Protein AF-0000000085161692 (afdb_homodimer)

InterPro domains:
  IPR000415 Nitroreductase-like [G3DSA:3.40.109.10] (9-210)
  IPR000415 Nitroreductase-like [SSF55469] (11-209)
  IPR029479 Nitroreductase [PF00881] (16-191)

Sequence (424 aa):
MMQVDHKAHVILSAMERRYACKRFNPTQKIAAQDLDLILEAGRLAPSSFGLEHWHFFVSREQAMLNCFYEACFSQENIRTCAALITIAVRTAPAYHPESDFVRSRAERFPGGYPVFIEEYRSYWEFLTQSGAVEAWARSQGYIAAANMMTMAASLGIDSCAIEGYKEEAVLAILDLPRRDWRISLLLPLGYRDEPIREKIRMPKESIITGYQMMQVDHKAHVILSAMERRYACKRFNPTQKIAAQDLDLILEAGRLAPSSFGLEHWHFFVSREQAMLNCFYEACFSQENIRTCAALITIAVRTAPAYHPESDFVRSRAERFPGGYPVFIEEYRSYWEFLTQSGAVEAWARSQGYIAAANMMTMAASLGIDSCAIEGYKEEAVLAILDLPRRDWRISLLLPLGYRDEPIREKIRMPKESIITGYQ

Organism: Gracilinema caldarium (strain ATCC 51460 / DSM 7334 / H1) (NCBI:txid744872)

Nearest PDB structures (foldseek):
  3gag-assembly2_C  TM=8.523E-01  e=1.109E-13  Streptococcus mutans
  3gag-assembly2_D  TM=8.406E-01  e=1.758E-13  Streptococcus mutans
  3bem-assembly1_A  TM=8.159E-01  e=7.410E-14  Bacillus subtilis
  2b67-assembly2_C  TM=7.615E-01  e=3.314E-13  Streptococcus pneumoniae TIGR4
  4qly-assembly2_D  TM=7.934E-01  e=3.945E-12  Lactiplantibacillus plantarum

Radius of gyration: 20.31 Å; Cα contacts (8 Å, |Δi|>4): 802; chains: 2; bounding box: 54×56×52 Å

Solvent-accessible surface area (backbone atoms only — not comparable to full-atom values): 21999 Å² total; per-residue (Å²): 122,74,60,51,52,45,41,40,46,49,52,51,50,16,45,66,67,51,58,75,49,60,35,28,32,66,86,46,72,74,53,68,69,60,53,49,51,23,52,46,34,29,61,54,38,73,34,81,94,60,53,55,58,51,35,39,38,41,46,64,52,65,72,58,30,47,54,48,14,65,30,25,79,63,40,54,25,47,55,19,28,31,34,33,37,37,33,28,23,54,32,53,72,46,64,35,76,84,24,70,58,40,41,61,47,28,51,76,42,90,72,21,43,77,55,46,45,69,63,48,43,60,52,49,50,54,31,53,76,68,69,36,45,48,56,54,40,31,32,40,39,32,22,18,47,34,36,21,49,43,42,28,26,38,65,71,33,39,34,28,85,39,77,67,56,42,62,70,51,50,30,55,77,70,70,44,59,70,88,50,40,43,77,41,41,36,37,30,28,26,38,68,58,62,78,87,73,82,85,82,66,82,59,63,79,79,38,47,44,64,79,125,126,76,61,51,55,46,42,41,47,48,52,49,50,15,44,65,67,49,58,75,49,60,33,27,33,65,86,46,73,73,55,67,71,59,53,50,52,24,51,47,34,30,61,55,37,73,33,79,92,59,53,55,57,49,35,39,37,40,48,65,52,63,73,59,29,46,53,47,14,64,28,27,77,63,41,53,24,48,56,19,28,32,34,33,37,37,32,27,24,56,33,54,72,45,63,34,76,83,24,68,57,40,42,61,46,28,51,77,42,89,73,20,43,76,53,46,46,69,62,47,41,61,52,48,52,55,30,54,76,68,67,37,45,47,56,54,39,32,32,39,39,32,22,17,48,34,36,21,49,42,43,28,25,38,64,71,33,37,33,27,84,41,77,68,56,43,63,70,52,51,30,55,77,69,71,43,57,70,86,52,41,43,75,42,39,36,38,29,28,27,38,66,59,62,79,87,72,82,85,82,66,80,58,64,81,80,37,48,44,64,78,124

pLDDT: mean 96.48, std 7.8, range [32.0, 98.94]

Foldseek 3Di:
DVVVVVVVVLLVQLVQQADAFQAFALVDADDPVLVVQLQVLLVPFDADLQLSFWDKDKDQDLVLLVLQCVQQVNRNLSNRFRIKIWIKGWDLVCLALPHPSVQVRQQVDPVGSVVSSVPSNVVNVVCVVVVCRVVRSLVSSVRSLVSSSSSCSSVQKYKHKGPRGNFVSVCVSVVHDPNTMTTNTMMGIHHHPDDRDHDDDDDCVVPDPDPD/DVVVVVVVVLLVQLVQQADAFQAFALVFADDPVLVVQLQVLLVPFDADLQLSFWDKDKDQDLVLLVLQCVQQVNRNLSNRFRIKIWIKGWDLVCLALPHPSVQVRQQVDPVGSVVSSVPSNVVNVVCVVVVCRRVRSLVSSVRSQVSSSSSCSSVQKYKHKGPRGNFVSVCVSVVHDPNTMTTNTMMGIHHHPDDRDHDDDDDCVVPDPDPD

Structure (mmCIF, N/CA/C/O backbone):
data_AF-0000000085161692-model_v1
#
loop_
_entity.id
_entity.type
_entity.pdbx_description
1 polymer Nitroreductase
#
loop_
_atom_site.group_PDB
_atom_site.id
_atom_site.type_symbol
_atom_site.label_atom_id
_atom_site.label_alt_id
_atom_site.label_comp_id
_atom_site.label_asym_id
_atom_site.label_entity_id
_atom_site.label_seq_id
_atom_site.pdbx_PDB_ins_code
_atom_site.Cartn_x
_atom_site.Cartn_y
_atom_site.Cartn_z
_atom_site.occupancy
_atom_site.B_iso_or_equiv
_atom_site.auth_seq_id
_atom_site.auth_comp_id
_atom_site.auth_asym_id
_atom_site.auth_atom_id
_atom_site.pdbx_PDB_model_num
ATOM 1 N N . MET A 1 1 ? -0.304 -0.394 30.203 1 34.38 1 MET A N 1
ATOM 2 C CA . MET A 1 1 ? 0.987 0.191 29.859 1 34.38 1 MET A CA 1
ATOM 3 C C . MET A 1 1 ? 1.845 -0.805 29.094 1 34.38 1 MET A C 1
ATOM 5 O O . MET A 1 1 ? 2.574 -0.421 28.172 1 34.38 1 MET A O 1
ATOM 9 N N . MET A 1 2 ? 1.844 -2.119 29.531 1 43.06 2 MET A N 1
ATOM 10 C CA . MET A 1 2 ? 2.57 -3.32 29.125 1 43.06 2 MET A CA 1
ATOM 11 C C . MET A 1 2 ? 1.986 -3.902 27.844 1 43.06 2 MET A C 1
ATOM 13 O O . MET A 1 2 ? 2.654 -4.664 27.141 1 43.06 2 MET A O 1
ATOM 17 N N . GLN A 1 3 ? 0.601 -3.609 27.594 1 50.34 3 GLN A N 1
ATOM 18 C CA . GLN A 1 3 ? -0.218 -4.145 26.516 1 50.34 3 GLN A CA 1
ATOM 19 C C . GLN A 1 3 ? 0.047 -3.408 25.203 1 50.34 3 GLN A C 1
ATOM 21 O O . GLN A 1 3 ? 0.135 -4.031 24.141 1 50.34 3 GLN A O 1
ATOM 26 N N . VAL A 1 4 ? 0.136 -1.999 25.312 1 56.75 4 VAL A N 1
ATOM 27 C CA . VAL A 1 4 ? 0.385 -1.153 24.156 1 56.75 4 VAL A CA 1
ATOM 28 C C . VAL A 1 4 ? 1.771 -1.449 23.594 1 56.75 4 VAL A C 1
ATOM 30 O O . VAL A 1 4 ? 1.939 -1.57 22.375 1 56.75 4 VAL A O 1
ATOM 33 N N . ASP A 1 5 ? 2.5 -1.778 24.422 1 80.75 5 ASP A N 1
ATOM 34 C CA . ASP A 1 5 ? 3.869 -2.045 23.984 1 80.75 5 ASP A CA 1
ATOM 35 C C . ASP A 1 5 ? 3.98 -3.428 23.344 1 80.75 5 ASP A C 1
ATOM 37 O O . ASP A 1 5 ? 4.672 -3.598 22.344 1 80.75 5 ASP A O 1
ATOM 41 N N . HIS A 1 6 ? 2.977 -4.238 23.812 1 91.62 6 HIS A N 1
ATOM 42 C CA . HIS A 1 6 ? 3.072 -5.602 23.312 1 91.62 6 HIS A CA 1
ATOM 43 C C . HIS A 1 6 ? 2.516 -5.695 21.891 1 91.62 6 HIS A C 1
ATOM 45 O O . HIS A 1 6 ? 3.1 -6.363 21.031 1 91.62 6 HIS A O 1
ATOM 51 N N . LYS A 1 7 ? 1.397 -4.969 21.656 1 96.38 7 LYS A N 1
ATOM 52 C CA . LYS A 1 7 ? 0.792 -5 20.328 1 96.38 7 LYS A CA 1
ATOM 53 C C . LYS A 1 7 ? 1.739 -4.422 19.266 1 96.38 7 LYS A C 1
ATOM 55 O O . LYS A 1 7 ? 1.927 -5.012 18.203 1 96.38 7 LYS A O 1
ATOM 60 N N . ALA A 1 8 ? 2.355 -3.268 19.609 1 97.56 8 ALA A N 1
ATOM 61 C CA . ALA A 1 8 ? 3.312 -2.637 18.719 1 97.56 8 ALA A CA 1
ATOM 62 C C . ALA A 1 8 ? 4.492 -3.562 18.438 1 97.56 8 ALA A C 1
ATOM 64 O O . ALA A 1 8 ? 4.992 -3.615 17.312 1 97.56 8 ALA A O 1
ATOM 65 N N . HIS A 1 9 ? 4.863 -4.301 19.375 1 96.81 9 HIS A N 1
ATOM 66 C CA . HIS A 1 9 ? 5.98 -5.227 19.219 1 96.81 9 HIS A CA 1
ATOM 67 C C . HIS A 1 9 ? 5.625 -6.371 18.281 1 96.81 9 HIS A C 1
ATOM 69 O O . HIS A 1 9 ? 6.461 -6.812 17.484 1 96.81 9 HIS A O 1
ATOM 75 N N . VAL A 1 10 ? 4.422 -6.836 18.375 1 97.5 10 VAL A N 1
ATOM 76 C CA . VAL A 1 10 ? 3.959 -7.902 17.5 1 97.5 10 VAL A CA 1
ATOM 77 C C . VAL A 1 10 ? 3.982 -7.426 16.047 1 97.5 10 VAL A C 1
ATOM 79 O O . VAL A 1 10 ? 4.48 -8.133 15.172 1 97.5 10 VAL A O 1
ATOM 82 N N . ILE A 1 11 ? 3.514 -6.223 15.805 1 98.19 11 ILE A N 1
ATOM 83 C CA . ILE A 1 11 ? 3.467 -5.66 14.461 1 98.19 11 ILE A CA 1
ATOM 84 C C . ILE A 1 11 ? 4.887 -5.438 13.945 1 98.19 11 ILE A C 1
ATOM 86 O O . ILE A 1 11 ? 5.215 -5.832 12.82 1 98.19 11 ILE A O 1
ATOM 90 N N . LEU A 1 12 ? 5.668 -4.859 14.773 1 97.88 12 LEU A N 1
ATOM 91 C CA . LEU A 1 12 ? 7.051 -4.578 14.391 1 97.88 12 LEU A CA 1
ATOM 92 C C . LEU A 1 12 ? 7.797 -5.867 14.062 1 97.88 12 LEU A C 1
ATOM 94 O O . LEU A 1 12 ? 8.539 -5.926 13.078 1 97.88 12 LEU A O 1
ATOM 98 N N . SER A 1 13 ? 7.605 -6.898 14.852 1 97.62 13 SER A N 1
ATOM 99 C CA . SER A 1 13 ? 8.266 -8.18 14.633 1 97.62 13 SER A CA 1
ATOM 100 C C . SER A 1 13 ? 7.844 -8.797 13.305 1 97.62 13 SER A C 1
ATOM 102 O O . SER A 1 13 ? 8.672 -9.375 12.594 1 97.62 13 SER A O 1
ATOM 104 N N . ALA A 1 14 ? 6.566 -8.719 12.969 1 98.06 14 ALA A N 1
ATOM 105 C CA . ALA A 1 14 ? 6.078 -9.211 11.68 1 98.06 14 ALA A CA 1
ATOM 106 C C . ALA A 1 14 ? 6.746 -8.469 10.523 1 98.06 14 ALA A C 1
ATOM 108 O O . ALA A 1 14 ? 7.18 -9.094 9.547 1 98.06 14 ALA A O 1
ATOM 109 N N . MET A 1 15 ? 6.871 -7.137 10.656 1 98.25 15 MET A N 1
ATOM 110 C CA . MET A 1 15 ? 7.445 -6.324 9.594 1 98.25 15 MET A CA 1
ATOM 111 C C . MET A 1 15 ? 8.945 -6.555 9.484 1 98.25 15 MET A C 1
ATOM 113 O O . MET A 1 15 ? 9.508 -6.52 8.383 1 98.25 15 MET A O 1
ATOM 117 N N . GLU A 1 16 ? 9.602 -6.859 10.57 1 97.56 16 GLU A N 1
ATOM 118 C CA . GLU A 1 16 ? 11.023 -7.168 10.578 1 97.56 16 GLU A CA 1
ATOM 119 C C . GLU A 1 16 ? 11.297 -8.523 9.938 1 97.56 16 GLU A C 1
ATOM 121 O O . GLU A 1 16 ? 12.297 -8.695 9.234 1 97.56 16 GLU A O 1
ATOM 126 N N . ARG A 1 17 ? 10.398 -9.414 10.148 1 95.38 17 ARG A N 1
ATOM 127 C CA . ARG A 1 17 ? 10.57 -10.773 9.641 1 95.38 17 ARG A CA 1
ATOM 128 C C . ARG A 1 17 ? 10.297 -10.828 8.141 1 95.38 17 ARG A C 1
ATOM 130 O O . ARG A 1 17 ? 10.922 -11.617 7.422 1 95.38 17 ARG A O 1
ATOM 137 N N . ARG A 1 18 ? 9.383 -10.047 7.68 1 97.56 18 ARG A N 1
ATOM 138 C CA . ARG A 1 18 ? 8.914 -10.094 6.297 1 97.56 18 ARG A CA 1
ATOM 139 C C . ARG A 1 18 ? 10.039 -9.758 5.324 1 97.56 18 ARG A C 1
ATOM 141 O O . ARG A 1 18 ? 10.766 -8.781 5.52 1 97.56 18 ARG A O 1
ATOM 148 N N . TYR A 1 19 ? 10.266 -10.508 4.328 1 97.31 19 TYR A N 1
ATOM 149 C CA . TYR A 1 19 ? 11.125 -10.242 3.186 1 97.31 19 TYR A CA 1
ATOM 150 C C . TYR A 1 19 ? 10.516 -10.781 1.899 1 97.31 19 TYR A C 1
ATOM 152 O O . TYR A 1 19 ? 9.508 -11.492 1.938 1 97.31 19 TYR A O 1
ATOM 160 N N . ALA A 1 20 ? 11.07 -10.445 0.747 1 97.81 20 ALA A N 1
ATOM 161 C CA . ALA A 1 20 ? 10.578 -10.938 -0.534 1 97.81 20 ALA A CA 1
ATOM 162 C C . ALA A 1 20 ? 11.141 -12.32 -0.843 1 97.81 20 ALA A C 1
ATOM 164 O O . ALA A 1 20 ? 12.25 -12.445 -1.36 1 97.81 20 ALA A O 1
ATOM 165 N N . CYS A 1 21 ? 10.32 -13.305 -0.522 1 98.31 21 CYS A N 1
ATOM 166 C CA . CYS A 1 21 ? 10.75 -14.688 -0.697 1 98.31 21 CYS A CA 1
ATOM 167 C C . CYS A 1 21 ? 10.852 -15.039 -2.174 1 98.31 21 CYS A C 1
ATOM 169 O O . CYS A 1 21 ? 9.914 -14.812 -2.939 1 98.31 21 CYS A O 1
ATOM 171 N N . LYS A 1 22 ? 11.953 -15.68 -2.561 1 97.62 22 LYS A N 1
ATOM 172 C CA . LYS A 1 22 ? 12.188 -15.953 -3.977 1 97.62 22 LYS A CA 1
ATOM 173 C C . LYS A 1 22 ? 11.93 -17.422 -4.312 1 97.62 22 LYS A C 1
ATOM 175 O O . LYS A 1 22 ? 11.797 -17.781 -5.484 1 97.62 22 LYS A O 1
ATOM 180 N N . ARG A 1 23 ? 11.898 -18.219 -3.307 1 98.38 23 ARG A N 1
ATOM 181 C CA . ARG A 1 23 ? 11.633 -19.641 -3.494 1 98.38 23 ARG A CA 1
ATOM 182 C C . ARG A 1 23 ? 10.922 -20.234 -2.283 1 98.38 23 ARG A C 1
ATOM 184 O O . ARG A 1 23 ? 11.391 -20.109 -1.151 1 98.38 23 ARG A O 1
ATOM 191 N N . PHE A 1 24 ? 9.82 -20.875 -2.555 1 98.75 24 PHE A N 1
ATOM 192 C CA . PHE A 1 24 ? 9.031 -21.516 -1.507 1 98.75 24 PHE A CA 1
ATOM 193 C C . PHE A 1 24 ? 9.234 -23.031 -1.528 1 98.75 24 PHE A C 1
ATOM 195 O O . PHE A 1 24 ? 9.773 -23.578 -2.496 1 98.75 24 PHE A O 1
ATOM 202 N N . ASN A 1 25 ? 8.938 -23.672 -0.419 1 98.25 25 ASN A N 1
ATOM 203 C CA . ASN A 1 25 ? 8.844 -25.125 -0.354 1 98.25 25 ASN A CA 1
ATOM 204 C C . ASN A 1 25 ? 7.523 -25.625 -0.927 1 98.25 25 ASN A C 1
ATOM 206 O O . ASN A 1 25 ? 6.477 -25.5 -0.29 1 98.25 25 ASN A O 1
ATOM 210 N N . PRO A 1 26 ? 7.574 -26.203 -2.092 1 96 26 PRO A N 1
ATOM 211 C CA . PRO A 1 26 ? 6.328 -26.547 -2.779 1 96 26 PRO A CA 1
ATOM 212 C C . PRO A 1 26 ? 5.539 -27.641 -2.053 1 96 26 PRO A C 1
ATOM 214 O O . PRO A 1 26 ? 4.371 -27.875 -2.373 1 96 26 PRO A O 1
ATOM 217 N N . THR A 1 27 ? 6.059 -28.328 -1.044 1 96.81 27 THR A N 1
ATOM 218 C CA . THR A 1 27 ? 5.387 -29.422 -0.356 1 96.81 27 THR A CA 1
ATOM 219 C C . THR A 1 27 ? 4.617 -28.922 0.857 1 96.81 27 THR A C 1
ATOM 221 O O . THR A 1 27 ? 3.785 -29.625 1.419 1 96.81 27 THR A O 1
ATOM 224 N N . GLN A 1 28 ? 4.934 -27.734 1.245 1 97.88 28 GLN A N 1
ATOM 225 C CA . GLN A 1 28 ? 4.238 -27.172 2.396 1 97.88 28 GLN A CA 1
ATOM 226 C C . GLN A 1 28 ? 3.039 -26.344 1.961 1 97.88 28 GLN A C 1
ATOM 228 O O . GLN A 1 28 ? 3.191 -25.375 1.206 1 97.88 28 GLN A O 1
ATOM 233 N N . LYS A 1 29 ? 1.899 -26.719 2.484 1 97.62 29 LYS A N 1
ATOM 234 C CA . LYS A 1 29 ? 0.663 -26.016 2.15 1 97.62 29 LYS A CA 1
ATOM 235 C C . LYS A 1 29 ? 0.25 -25.062 3.271 1 97.62 29 LYS A C 1
ATOM 237 O O . LYS A 1 29 ? 0.67 -25.234 4.418 1 97.62 29 LYS A O 1
ATOM 242 N N . ILE A 1 30 ? -0.503 -24.078 2.895 1 97.88 30 ILE A N 1
ATOM 243 C CA . ILE A 1 30 ? -1.046 -23.141 3.873 1 97.88 30 ILE A CA 1
ATOM 244 C C . ILE A 1 30 ? -2.396 -23.641 4.375 1 97.88 30 ILE A C 1
ATOM 246 O O . ILE A 1 30 ? -3.262 -24.016 3.58 1 97.88 30 ILE A O 1
ATOM 250 N N . ALA A 1 31 ? -2.578 -23.656 5.676 1 96.81 31 ALA A N 1
ATOM 251 C CA . ALA A 1 31 ? -3.863 -24.047 6.262 1 96.81 31 ALA A CA 1
ATOM 252 C C . ALA A 1 31 ? -4.965 -23.078 5.824 1 96.81 31 ALA A C 1
ATOM 254 O O . ALA A 1 31 ? -4.73 -21.875 5.68 1 96.81 31 ALA A O 1
ATOM 255 N N . ALA A 1 32 ? -6.164 -23.625 5.668 1 96.75 32 ALA A N 1
ATOM 256 C CA . ALA A 1 32 ? -7.301 -22.828 5.219 1 96.75 32 ALA A CA 1
ATOM 257 C C . ALA A 1 32 ? -7.547 -21.656 6.16 1 96.75 32 ALA A C 1
ATOM 259 O O . ALA A 1 32 ? -7.824 -20.531 5.707 1 96.75 32 ALA A O 1
ATOM 260 N N . GLN A 1 33 ? -7.477 -21.906 7.398 1 96.62 33 GLN A N 1
ATOM 261 C CA . GLN A 1 33 ? -7.715 -20.859 8.383 1 96.62 33 GLN A CA 1
ATOM 262 C C . GLN A 1 33 ? -6.703 -19.734 8.234 1 96.62 33 GLN A C 1
ATOM 264 O O . GLN A 1 33 ? -7.059 -18.547 8.352 1 96.62 33 GLN A O 1
ATOM 269 N N . ASP A 1 34 ? -5.438 -20.062 8.023 1 97.88 34 ASP A N 1
ATOM 270 C CA . ASP A 1 34 ? -4.395 -19.062 7.852 1 97.88 34 ASP A CA 1
ATOM 271 C C . ASP A 1 34 ? -4.617 -18.25 6.574 1 97.88 34 ASP A C 1
ATOM 273 O O . ASP A 1 34 ? -4.488 -17.031 6.578 1 97.88 34 ASP A O 1
ATOM 277 N N . LEU A 1 35 ? -4.965 -18.938 5.516 1 98.25 35 LEU A N 1
ATOM 278 C CA . LEU A 1 35 ? -5.258 -18.25 4.262 1 98.25 35 LEU A CA 1
ATOM 279 C C . LEU A 1 35 ? -6.445 -17.312 4.426 1 98.25 35 LEU A C 1
ATOM 281 O O . LEU A 1 35 ? -6.434 -16.188 3.9 1 98.25 35 LEU A O 1
ATOM 285 N N . ASP A 1 36 ? -7.418 -17.75 5.184 1 97.75 36 ASP A N 1
ATOM 286 C CA . ASP A 1 36 ? -8.586 -16.922 5.449 1 97.75 36 ASP A CA 1
ATOM 287 C C . ASP A 1 36 ? -8.203 -15.641 6.18 1 97.75 36 ASP A C 1
ATOM 289 O O . ASP A 1 36 ? -8.703 -14.562 5.852 1 97.75 36 ASP A O 1
ATOM 293 N N . LEU A 1 37 ? -7.328 -15.719 7.156 1 98.19 37 LEU A N 1
ATOM 294 C CA . LEU A 1 37 ? -6.867 -14.555 7.902 1 98.19 37 LEU A CA 1
ATOM 295 C C . LEU A 1 37 ? -6.113 -13.586 6.996 1 98.19 37 LEU A C 1
ATOM 297 O O . LEU A 1 37 ? -6.277 -12.367 7.102 1 98.19 37 LEU A O 1
ATOM 301 N N . ILE A 1 38 ? -5.32 -14.125 6.086 1 98.75 38 ILE A N 1
ATOM 302 C CA . ILE A 1 38 ? -4.559 -13.297 5.16 1 98.75 38 ILE A CA 1
ATOM 303 C C . ILE A 1 38 ? -5.512 -12.555 4.223 1 98.75 38 ILE A C 1
ATOM 305 O O . ILE A 1 38 ? -5.375 -11.352 4.008 1 98.75 38 ILE A O 1
ATOM 309 N N . LEU A 1 39 ? -6.484 -13.234 3.715 1 98.81 39 LEU A N 1
ATOM 310 C CA . LEU A 1 39 ? -7.469 -12.625 2.826 1 98.81 39 LEU A CA 1
ATOM 311 C C . LEU A 1 39 ? -8.312 -11.602 3.572 1 98.81 39 LEU A C 1
ATOM 313 O O . LEU A 1 39 ? -8.648 -10.547 3.021 1 98.81 39 LEU A O 1
ATOM 317 N N . GLU A 1 40 ? -8.641 -11.883 4.816 1 98.56 40 GLU A N 1
ATOM 318 C CA . GLU A 1 40 ? -9.383 -10.93 5.637 1 98.56 40 GLU A CA 1
ATOM 319 C C . GLU A 1 40 ? -8.594 -9.641 5.84 1 98.56 40 GLU A C 1
ATOM 321 O O . GLU A 1 40 ? -9.164 -8.547 5.812 1 98.56 40 GLU A O 1
ATOM 326 N N . ALA A 1 41 ? -7.297 -9.773 6.035 1 98.81 41 ALA A N 1
ATOM 327 C CA . ALA A 1 41 ? -6.445 -8.594 6.16 1 98.81 41 ALA A CA 1
ATOM 328 C C . ALA A 1 41 ? -6.539 -7.719 4.918 1 98.81 41 ALA A C 1
ATOM 330 O O . ALA A 1 41 ? -6.559 -6.488 5.016 1 98.81 41 ALA A O 1
ATOM 331 N N . GLY A 1 42 ? -6.594 -8.336 3.738 1 98.88 42 GLY A N 1
ATOM 332 C CA . GLY A 1 42 ? -6.809 -7.594 2.504 1 98.88 42 GLY A CA 1
ATOM 333 C C . GLY A 1 42 ? -8.172 -6.93 2.432 1 98.88 42 GLY A C 1
ATOM 334 O O . GLY A 1 42 ? -8.281 -5.766 2.049 1 98.88 42 GLY A O 1
ATOM 335 N N . ARG A 1 43 ? -9.172 -7.664 2.859 1 98.62 43 ARG A N 1
ATOM 336 C CA . ARG A 1 43 ? -10.539 -7.176 2.812 1 98.62 43 ARG A CA 1
ATOM 337 C C . ARG A 1 43 ? -10.719 -5.969 3.727 1 98.62 43 ARG A C 1
ATOM 339 O O . ARG A 1 43 ? -11.484 -5.055 3.412 1 98.62 43 ARG A O 1
ATOM 346 N N . LEU A 1 44 ? -10 -5.922 4.77 1 98.62 44 LEU A N 1
ATOM 347 C CA . LEU A 1 44 ? -10.164 -4.879 5.777 1 98.62 44 LEU A CA 1
ATOM 348 C C . LEU A 1 44 ? -9.359 -3.633 5.406 1 98.62 44 LEU A C 1
ATOM 350 O O . LEU A 1 44 ? -9.477 -2.598 6.062 1 98.62 44 LEU A O 1
ATOM 354 N N . ALA A 1 45 ? -8.57 -3.678 4.336 1 98.75 45 ALA A N 1
ATOM 355 C CA . ALA A 1 45 ? -7.715 -2.559 3.943 1 98.75 45 ALA A CA 1
ATOM 356 C C . ALA A 1 45 ? -8.547 -1.333 3.584 1 98.75 45 ALA A C 1
ATOM 358 O O . ALA A 1 45 ? -9.648 -1.462 3.043 1 98.75 45 ALA A O 1
ATOM 359 N N . PRO A 1 46 ? -8.062 -0.134 3.916 1 98.5 46 PRO A N 1
ATOM 360 C CA . PRO A 1 46 ? -8.719 1.062 3.379 1 98.5 46 PRO A CA 1
ATOM 361 C C . PRO A 1 46 ? -8.539 1.209 1.871 1 98.5 46 PRO A C 1
ATOM 363 O O . PRO A 1 46 ? -7.605 0.633 1.3 1 98.5 46 PRO A O 1
ATOM 366 N N . SER A 1 47 ? -9.438 1.888 1.26 1 98.62 47 SER A N 1
ATOM 367 C CA . SER A 1 47 ? -9.344 2.305 -0.136 1 98.62 47 SER A CA 1
ATOM 368 C C . SER A 1 47 ? -10.008 3.662 -0.35 1 98.62 47 SER A C 1
ATOM 370 O O . SER A 1 47 ? -10.836 4.09 0.454 1 98.62 47 SER A O 1
ATOM 372 N N . SER A 1 48 ? -9.523 4.355 -1.335 1 98.56 48 SER A N 1
ATOM 373 C CA . SER A 1 48 ? -10.102 5.652 -1.652 1 98.56 48 SER A CA 1
ATOM 374 C C . SER A 1 48 ? -11.625 5.562 -1.772 1 98.56 48 SER A C 1
ATOM 376 O O . SER A 1 48 ? -12.141 4.688 -2.469 1 98.56 48 SER A O 1
ATOM 378 N N . PHE A 1 49 ? -12.352 6.344 -0.935 1 98.06 49 PHE A N 1
ATOM 379 C CA . PHE A 1 49 ? -13.805 6.457 -0.902 1 98.06 49 PHE A CA 1
ATOM 380 C C . PHE A 1 49 ? -14.445 5.141 -0.466 1 98.06 49 PHE A C 1
ATOM 382 O O . PHE A 1 49 ? -15.648 4.949 -0.626 1 98.06 49 PHE A O 1
ATOM 389 N N . GLY A 1 50 ? -13.633 4.211 0.021 1 97.88 50 GLY A N 1
ATOM 390 C CA . GLY A 1 50 ? -14.172 2.922 0.419 1 97.88 50 GLY A CA 1
ATOM 391 C C . GLY A 1 50 ? -14.656 2.09 -0.754 1 97.88 50 GLY A C 1
ATOM 392 O O . GLY A 1 50 ? -15.477 1.187 -0.585 1 97.88 50 GLY A O 1
ATOM 393 N N . LEU A 1 51 ? -14.125 2.311 -1.883 1 98.62 51 LEU A N 1
ATOM 394 C CA . LEU A 1 51 ? -14.625 1.661 -3.09 1 98.62 51 LEU A CA 1
ATOM 395 C C . LEU A 1 51 ? -14.18 0.203 -3.145 1 98.62 51 LEU A C 1
ATOM 397 O O . LEU A 1 51 ? -14.742 -0.595 -3.896 1 98.62 51 LEU A O 1
ATOM 401 N N . GLU A 1 52 ? -13.102 -0.107 -2.393 1 98.62 52 GLU A N 1
ATOM 402 C CA . GLU A 1 52 ? -12.594 -1.472 -2.443 1 98.62 52 GLU A CA 1
ATOM 403 C C . GLU A 1 52 ? -12.375 -1.928 -3.885 1 98.62 52 GLU A C 1
ATOM 405 O O . GLU A 1 52 ? -12.992 -2.895 -4.336 1 98.62 52 GLU A O 1
ATOM 410 N N . HIS A 1 53 ? -11.359 -1.361 -4.484 1 98.75 53 HIS A N 1
ATOM 411 C CA . HIS A 1 53 ? -11.102 -1.475 -5.914 1 98.75 53 HIS A CA 1
ATOM 412 C C . HIS A 1 53 ? -10.789 -2.914 -6.305 1 98.75 53 HIS A C 1
ATOM 414 O O . HIS A 1 53 ? -10.898 -3.283 -7.477 1 98.75 53 HIS A O 1
ATOM 420 N N . TRP A 1 54 ? -10.562 -3.746 -5.414 1 98.75 54 TRP A N 1
ATOM 421 C CA . TRP A 1 54 ? -9.875 -5.008 -5.68 1 98.75 54 TRP A CA 1
ATOM 422 C C . TRP A 1 54 ? -10.875 -6.156 -5.789 1 98.75 54 TRP A C 1
ATOM 424 O O . TRP A 1 54 ? -11.961 -6.098 -5.211 1 98.75 54 TRP A O 1
ATOM 434 N N . HIS A 1 55 ? -10.547 -7.098 -6.535 1 98.88 55 HIS A N 1
ATOM 435 C CA . HIS A 1 55 ? -10.984 -8.484 -6.438 1 98.88 55 HIS A CA 1
ATOM 436 C C . HIS A 1 55 ? -9.789 -9.43 -6.258 1 98.88 55 HIS A C 1
ATOM 438 O O . HIS A 1 55 ? -8.781 -9.297 -6.953 1 98.88 55 HIS A O 1
ATOM 444 N N . PHE A 1 56 ? -9.852 -10.312 -5.27 1 98.94 56 PHE A N 1
ATOM 445 C CA . PHE A 1 56 ? -8.773 -11.25 -4.992 1 98.94 56 PHE A CA 1
ATOM 446 C C . PHE A 1 56 ? -9.055 -12.602 -5.637 1 98.94 56 PHE A C 1
ATOM 448 O O . PHE A 1 56 ? -10.086 -13.227 -5.363 1 98.94 56 PHE A O 1
ATOM 455 N N . PHE A 1 57 ? -8.164 -13.047 -6.484 1 98.94 57 PHE A N 1
ATOM 456 C CA . PHE A 1 57 ? -8.234 -14.383 -7.059 1 98.94 57 PHE A CA 1
ATOM 457 C C . PHE A 1 57 ? -7.172 -15.289 -6.453 1 98.94 57 PHE A C 1
ATOM 459 O O . PHE A 1 57 ? -5.98 -14.977 -6.492 1 98.94 57 PHE A O 1
ATOM 466 N N . VAL A 1 58 ? -7.578 -16.391 -5.914 1 98.88 58 VAL A N 1
ATOM 467 C CA . VAL A 1 58 ? -6.672 -17.328 -5.258 1 98.88 58 VAL A CA 1
ATOM 468 C C . VAL A 1 58 ? -6.418 -18.531 -6.168 1 98.88 58 VAL A C 1
ATOM 470 O O . VAL A 1 58 ? -7.359 -19.188 -6.613 1 98.88 58 VAL A O 1
ATOM 473 N N . SER A 1 59 ? -5.172 -18.797 -6.465 1 98.62 59 SER A N 1
ATOM 474 C CA . SER A 1 59 ? -4.754 -19.938 -7.266 1 98.62 59 SER A CA 1
ATOM 475 C C . SER A 1 59 ? -3.836 -20.859 -6.473 1 98.62 59 SER A C 1
ATOM 477 O O . SER A 1 59 ? -2.824 -20.422 -5.93 1 98.62 59 SER A O 1
ATOM 479 N N . ARG A 1 60 ? -4.125 -22.188 -6.477 1 97 60 ARG A N 1
ATOM 480 C CA . ARG A 1 60 ? -3.336 -23.125 -5.688 1 97 60 ARG A CA 1
ATOM 481 C C . ARG A 1 60 ? -2.947 -24.344 -6.52 1 97 60 ARG A C 1
ATOM 483 O O . ARG A 1 60 ? -2.064 -25.109 -6.129 1 97 60 ARG A O 1
ATOM 490 N N . GLU A 1 61 ? -3.607 -24.516 -7.652 1 96.62 61 GLU A N 1
ATOM 491 C CA . GLU A 1 61 ? -3.322 -25.672 -8.492 1 96.62 61 GLU A CA 1
ATOM 492 C C . GLU A 1 61 ? -1.989 -25.516 -9.219 1 96.62 61 GLU A C 1
ATOM 494 O O . GLU A 1 61 ? -1.755 -24.5 -9.883 1 96.62 61 GLU A O 1
ATOM 499 N N . GLN A 1 62 ? -1.213 -26.578 -9.148 1 97.69 62 GLN A N 1
ATOM 500 C CA . GLN A 1 62 ? 0.139 -26.5 -9.695 1 97.69 62 GLN A CA 1
ATOM 501 C C . GLN A 1 62 ? 0.114 -26.203 -11.188 1 97.69 62 GLN A C 1
ATOM 503 O O . GLN A 1 62 ? 0.961 -25.453 -11.688 1 97.69 62 GLN A O 1
ATOM 508 N N . ALA A 1 63 ? -0.784 -26.781 -11.883 1 98 63 ALA A N 1
ATOM 509 C CA . ALA A 1 63 ? -0.875 -26.531 -13.32 1 98 63 ALA A CA 1
ATOM 510 C C . ALA A 1 63 ? -1.09 -25.047 -13.609 1 98 63 ALA A C 1
ATOM 512 O O . ALA A 1 63 ? -0.474 -24.5 -14.516 1 98 63 ALA A O 1
ATOM 513 N N . MET A 1 64 ? -1.986 -24.422 -12.875 1 98 64 MET A N 1
ATOM 514 C CA . MET A 1 64 ? -2.25 -23 -13.031 1 98 64 MET A CA 1
ATOM 515 C C . MET A 1 64 ? -1.031 -22.172 -12.625 1 98 64 MET A C 1
ATOM 517 O O . MET A 1 64 ? -0.677 -21.203 -13.312 1 98 64 MET A O 1
ATOM 521 N N . LEU A 1 65 ? -0.383 -22.547 -11.523 1 98.56 65 LEU A N 1
ATOM 522 C CA . LEU A 1 65 ? 0.807 -21.828 -11.062 1 98.56 65 LEU A CA 1
ATOM 523 C C . LEU A 1 65 ? 1.913 -21.891 -12.109 1 98.56 65 LEU A C 1
ATOM 525 O O . LEU A 1 65 ? 2.658 -20.922 -12.289 1 98.56 65 LEU A O 1
ATOM 529 N N . ASN A 1 66 ? 2.031 -22.984 -12.828 1 98.69 66 ASN A N 1
ATOM 530 C CA . ASN A 1 66 ? 3.002 -23.109 -13.914 1 98.69 66 ASN A CA 1
ATOM 531 C C . ASN A 1 66 ? 2.695 -22.125 -15.047 1 98.69 66 ASN A C 1
ATOM 533 O O . ASN A 1 66 ? 3.609 -21.578 -15.656 1 98.69 66 ASN A O 1
ATOM 537 N N . CYS A 1 67 ? 1.422 -22 -15.367 1 98.75 67 CYS A N 1
ATOM 538 C CA . CYS A 1 67 ? 1.04 -21 -16.359 1 98.75 67 CYS A CA 1
ATOM 539 C C . CYS A 1 67 ? 1.423 -19.594 -15.914 1 98.75 67 CYS A C 1
ATOM 541 O O . CYS A 1 67 ? 1.961 -18.812 -16.688 1 98.75 67 CYS A O 1
ATOM 543 N N . PHE A 1 68 ? 1.154 -19.281 -14.633 1 98.88 68 PHE A N 1
ATOM 544 C CA . PHE A 1 68 ? 1.538 -17.984 -14.086 1 98.88 68 PHE A CA 1
ATOM 545 C C . PHE A 1 68 ? 3.049 -17.797 -14.148 1 98.88 68 PHE A C 1
ATOM 547 O O . PHE A 1 68 ? 3.531 -16.703 -14.422 1 98.88 68 PHE A O 1
ATOM 554 N N . TYR A 1 69 ? 3.758 -18.891 -13.844 1 98.75 69 TYR A N 1
ATOM 555 C CA . TYR A 1 69 ? 5.215 -18.859 -13.906 1 98.75 69 TYR A CA 1
ATOM 556 C C . TYR A 1 69 ? 5.688 -18.344 -15.258 1 98.75 69 TYR A C 1
ATOM 558 O O . TYR A 1 69 ? 6.559 -17.469 -15.32 1 98.75 69 TYR A O 1
ATOM 566 N N . GLU A 1 70 ? 5.121 -18.781 -16.297 1 98.44 70 GLU A N 1
ATOM 567 C CA . GLU A 1 70 ? 5.473 -18.359 -17.641 1 98.44 70 GLU A CA 1
ATOM 568 C C . GLU A 1 70 ? 5.062 -16.906 -17.891 1 98.44 70 GLU A C 1
ATOM 570 O O . GLU A 1 70 ? 5.773 -16.156 -18.562 1 98.44 70 GLU A O 1
ATOM 575 N N . ALA A 1 71 ? 3.947 -16.5 -17.312 1 98.62 71 ALA A N 1
ATOM 576 C CA . ALA A 1 71 ? 3.416 -15.148 -17.5 1 98.62 71 ALA A CA 1
ATOM 577 C C . ALA A 1 71 ? 4.207 -14.133 -16.688 1 98.62 71 ALA A C 1
ATOM 579 O O . ALA A 1 71 ? 4.09 -12.922 -16.906 1 98.62 71 ALA A O 1
ATOM 580 N N . CYS A 1 72 ? 4.988 -14.609 -15.703 1 98.06 72 CYS A N 1
ATOM 581 C CA . CYS A 1 72 ? 5.684 -13.734 -14.758 1 98.06 72 CYS A CA 1
ATOM 582 C C . CYS A 1 72 ? 7.191 -13.82 -14.953 1 98.06 72 CYS A C 1
ATOM 584 O O . CYS A 1 72 ? 7.949 -13.828 -13.977 1 98.06 72 CYS A O 1
ATOM 586 N N . PHE A 1 73 ? 7.602 -14.016 -16.125 1 95.94 73 PHE A N 1
ATOM 587 C CA . PHE A 1 73 ? 9.008 -13.977 -16.516 1 95.94 73 PHE A CA 1
ATOM 588 C C . PHE A 1 73 ? 9.797 -15.055 -15.766 1 95.94 73 PHE A C 1
ATOM 590 O O . PHE A 1 73 ? 10.922 -14.812 -15.336 1 95.94 73 PHE A O 1
ATOM 597 N N . SER A 1 74 ? 9.211 -16.188 -15.461 1 97.06 74 SER A N 1
ATOM 598 C CA . SER A 1 74 ? 9.82 -17.391 -14.914 1 97.06 74 SER A CA 1
ATOM 599 C C . SER A 1 74 ? 10.375 -17.141 -13.516 1 97.06 74 SER A C 1
ATOM 601 O O . SER A 1 74 ? 11.469 -17.609 -13.188 1 97.06 74 SER A O 1
ATOM 603 N N . GLN A 1 75 ? 9.672 -16.359 -12.758 1 96.88 75 GLN A N 1
ATOM 604 C CA . GLN A 1 75 ? 10.039 -16.156 -11.359 1 96.88 75 GLN A CA 1
ATOM 605 C C . GLN A 1 75 ? 9.688 -17.391 -10.516 1 96.88 75 GLN A C 1
ATOM 607 O O . GLN A 1 75 ? 8.516 -17.75 -10.398 1 96.88 75 GLN A O 1
ATOM 612 N N . GLU A 1 76 ? 10.648 -17.984 -9.82 1 97.75 76 GLU A N 1
ATOM 613 C CA . GLU A 1 76 ? 10.5 -19.25 -9.109 1 97.75 76 GLU A CA 1
ATOM 614 C C . GLU A 1 76 ? 9.484 -19.141 -7.98 1 97.75 76 GLU A C 1
ATOM 616 O O . GLU A 1 76 ? 8.812 -20.109 -7.641 1 97.75 76 GLU A O 1
ATOM 621 N N . ASN A 1 77 ? 9.344 -17.969 -7.414 1 97.88 77 ASN A N 1
ATOM 622 C CA . ASN A 1 77 ? 8.406 -17.828 -6.301 1 97.88 77 ASN A CA 1
ATOM 623 C C . ASN A 1 77 ? 6.973 -18.109 -6.738 1 97.88 77 ASN A C 1
ATOM 625 O O . ASN A 1 77 ? 6.152 -18.562 -5.938 1 97.88 77 ASN A O 1
ATOM 629 N N . ILE A 1 78 ? 6.699 -17.953 -8.023 1 98.5 78 ILE A N 1
ATOM 630 C CA . ILE A 1 78 ? 5.344 -18.156 -8.531 1 98.5 78 ILE A CA 1
ATOM 631 C C . ILE A 1 78 ? 5.035 -19.656 -8.586 1 98.5 78 ILE A C 1
ATOM 633 O O . ILE A 1 78 ? 4.047 -20.109 -8.008 1 98.5 78 ILE A O 1
ATOM 637 N N . ARG A 1 79 ? 5.883 -20.484 -9.133 1 98.12 79 ARG A N 1
ATOM 638 C CA . ARG A 1 79 ? 5.527 -21.891 -9.352 1 98.12 79 ARG A CA 1
ATOM 639 C C . ARG A 1 79 ? 5.75 -22.703 -8.078 1 98.12 79 ARG A C 1
ATOM 641 O O . ARG A 1 79 ? 5.305 -23.859 -7.988 1 98.12 79 ARG A O 1
ATOM 648 N N . THR A 1 80 ? 6.488 -22.172 -7.059 1 98.69 80 THR A N 1
ATOM 649 C CA . THR A 1 80 ? 6.801 -22.938 -5.859 1 98.69 80 THR A CA 1
ATOM 650 C C . THR A 1 80 ? 5.918 -22.5 -4.691 1 98.69 80 THR A C 1
ATOM 652 O O . THR A 1 80 ? 5.957 -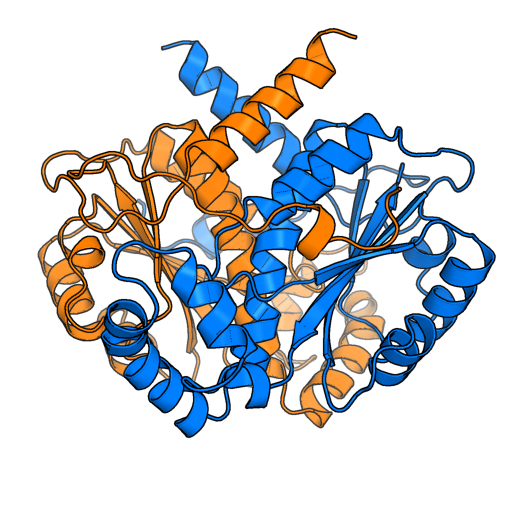23.109 -3.617 1 98.69 80 THR A O 1
ATOM 655 N N . CYS A 1 81 ? 5.094 -21.469 -4.867 1 98.81 81 CYS A N 1
ATOM 656 C CA . CYS A 1 81 ? 4.285 -20.969 -3.758 1 98.81 81 CYS A CA 1
ATOM 657 C C . CYS A 1 81 ? 3.152 -21.938 -3.432 1 98.81 81 CYS A C 1
ATOM 659 O O . CYS A 1 81 ? 2.828 -22.812 -4.234 1 98.81 81 CYS A O 1
ATOM 661 N N . ALA A 1 82 ? 2.656 -21.828 -2.223 1 98.69 82 ALA A N 1
ATOM 662 C CA . ALA A 1 82 ? 1.534 -22.656 -1.771 1 98.69 82 ALA A CA 1
ATOM 663 C C . ALA A 1 82 ? 0.207 -22.078 -2.262 1 98.69 82 ALA A C 1
ATOM 665 O O . ALA A 1 82 ? -0.762 -22.812 -2.449 1 98.69 82 ALA A O 1
ATOM 666 N N . ALA A 1 83 ? 0.092 -20.766 -2.42 1 98.69 83 ALA A N 1
ATOM 667 C CA . ALA A 1 83 ? -1.052 -20.031 -2.957 1 98.69 83 ALA A CA 1
ATOM 668 C C . ALA A 1 83 ? -0.607 -18.734 -3.625 1 98.69 83 ALA A C 1
ATOM 670 O O . ALA A 1 83 ? 0.328 -18.078 -3.16 1 98.69 83 ALA A O 1
ATOM 671 N N . LEU A 1 84 ? -1.264 -18.406 -4.73 1 98.88 84 LEU A N 1
ATOM 672 C CA . LEU A 1 84 ? -1.056 -17.125 -5.398 1 98.88 84 LEU A CA 1
ATOM 673 C C . LEU A 1 84 ? -2.314 -16.281 -5.336 1 98.88 84 LEU A C 1
ATOM 675 O O . LEU A 1 84 ? -3.375 -16.688 -5.812 1 98.88 84 LEU A O 1
ATOM 679 N N . ILE A 1 85 ? -2.188 -15.125 -4.699 1 98.94 85 ILE A N 1
ATOM 680 C CA . ILE A 1 85 ? -3.279 -14.156 -4.73 1 98.94 85 ILE A CA 1
ATOM 681 C C . ILE A 1 85 ? -3.029 -13.133 -5.836 1 98.94 85 ILE A C 1
ATOM 683 O O . ILE A 1 85 ? -2.016 -12.43 -5.824 1 98.94 85 ILE A O 1
ATOM 687 N N . THR A 1 86 ? -3.898 -13.109 -6.793 1 98.94 86 THR A N 1
ATOM 688 C CA . THR A 1 86 ? -3.914 -12.047 -7.797 1 98.94 86 THR A CA 1
ATOM 689 C C . THR A 1 86 ? -4.879 -10.938 -7.395 1 98.94 86 THR A C 1
ATOM 691 O O . THR A 1 86 ? -6.074 -11.188 -7.203 1 98.94 86 THR A O 1
ATOM 694 N N . ILE A 1 87 ? -4.355 -9.797 -7.234 1 98.94 87 ILE A N 1
ATOM 695 C CA . ILE A 1 87 ? -5.168 -8.625 -6.938 1 98.94 87 ILE A CA 1
ATOM 696 C C . ILE A 1 87 ? -5.516 -7.895 -8.227 1 98.94 87 ILE A C 1
ATOM 698 O O . ILE A 1 87 ? -4.652 -7.281 -8.859 1 98.94 87 ILE A O 1
ATOM 702 N N . ALA A 1 88 ? -6.75 -7.965 -8.586 1 98.94 88 ALA A N 1
ATOM 703 C CA . ALA A 1 88 ? -7.23 -7.355 -9.828 1 98.94 88 ALA A CA 1
ATOM 704 C C . ALA A 1 88 ? -8.125 -6.156 -9.531 1 98.94 88 ALA A C 1
ATOM 706 O O . ALA A 1 88 ? -8.758 -6.09 -8.477 1 98.94 88 ALA A O 1
ATOM 707 N N . VAL A 1 89 ? -8.125 -5.203 -10.375 1 98.94 89 VAL A N 1
ATOM 708 C CA . VAL A 1 89 ? -8.969 -4.02 -10.289 1 98.94 89 VAL A CA 1
ATOM 709 C C . VAL A 1 89 ? -9.703 -3.811 -11.617 1 98.94 89 VAL A C 1
ATOM 711 O O . VAL A 1 89 ? -9.383 -4.449 -12.617 1 98.94 89 VAL A O 1
ATOM 714 N N . ARG A 1 90 ? -10.688 -2.949 -11.609 1 98.81 90 ARG A N 1
ATOM 715 C CA . ARG A 1 90 ? -11.422 -2.652 -12.836 1 98.81 90 ARG A CA 1
ATOM 716 C C . ARG A 1 90 ? -10.703 -1.6 -13.664 1 98.81 90 ARG A C 1
ATOM 718 O O . ARG A 1 90 ? -9.82 -0.9 -13.164 1 98.81 90 ARG A O 1
ATOM 725 N N . THR A 1 91 ? -11.086 -1.527 -14.953 1 98.56 91 THR A N 1
ATOM 726 C CA . THR A 1 91 ? -10.555 -0.488 -15.836 1 98.56 91 THR A CA 1
ATOM 727 C C . THR A 1 91 ? -11.211 0.858 -15.531 1 98.56 91 THR A C 1
ATOM 729 O O . THR A 1 91 ? -12.18 0.928 -14.766 1 98.56 91 THR A O 1
ATOM 732 N N . ALA A 1 92 ? -10.68 1.936 -16.125 1 98.38 92 ALA A N 1
ATOM 733 C CA . ALA A 1 92 ? -11.031 3.326 -15.852 1 98.38 92 ALA A CA 1
ATOM 734 C C . ALA A 1 92 ? -12.531 3.555 -15.984 1 98.38 92 ALA A C 1
ATOM 736 O O . ALA A 1 92 ? -13.148 4.215 -15.141 1 98.38 92 ALA A O 1
ATOM 737 N N . PRO A 1 93 ? -13.227 2.961 -16.969 1 98.31 93 PRO A N 1
ATOM 738 C CA . PRO A 1 93 ? -14.656 3.234 -17.125 1 98.31 93 PRO A CA 1
ATOM 739 C C . PRO A 1 93 ? -15.484 2.77 -15.938 1 98.31 93 PRO A C 1
ATOM 741 O O . PRO A 1 93 ? -16.516 3.363 -15.633 1 98.31 93 PRO A O 1
ATOM 744 N N . ALA A 1 94 ? -15.008 1.822 -15.234 1 98.75 94 ALA A N 1
ATOM 745 C CA . ALA A 1 94 ? -15.75 1.281 -14.102 1 98.75 94 ALA A CA 1
ATOM 746 C C . ALA A 1 94 ? -15.828 2.295 -12.961 1 98.75 94 ALA A C 1
ATOM 748 O O . ALA A 1 94 ? -16.688 2.188 -12.086 1 98.75 94 ALA A O 1
ATOM 749 N N . TYR A 1 95 ? -14.961 3.285 -12.984 1 98.81 95 TYR A N 1
ATOM 750 C CA . TYR A 1 95 ? -14.891 4.227 -11.875 1 98.81 95 TYR A CA 1
ATOM 751 C C . TYR A 1 95 ? -15.641 5.516 -12.203 1 98.81 95 TYR A C 1
ATOM 753 O O . TYR A 1 95 ? -15.625 6.469 -11.422 1 98.81 95 TYR A O 1
ATOM 761 N N . HIS A 1 96 ? -16.266 5.531 -13.352 1 98.75 96 HIS A N 1
ATOM 762 C CA . HIS A 1 96 ? -17.141 6.648 -13.656 1 98.75 96 HIS A CA 1
ATOM 763 C C . HIS A 1 96 ? -18.234 6.789 -12.594 1 98.75 96 HIS A C 1
ATOM 765 O O . HIS A 1 96 ? -18.781 5.789 -12.125 1 98.75 96 HIS A O 1
ATOM 771 N N . PRO A 1 97 ? -18.547 8.062 -12.203 1 98.5 97 PRO A N 1
ATOM 772 C CA . PRO A 1 97 ? -19.516 8.297 -11.117 1 98.5 97 PRO A CA 1
ATOM 773 C C . PRO A 1 97 ? -20.859 7.613 -11.367 1 98.5 97 PRO A C 1
ATOM 775 O O . PRO A 1 97 ? -21.547 7.25 -10.414 1 98.5 97 PRO A O 1
ATOM 778 N N . GLU A 1 98 ? -21.219 7.328 -12.57 1 98.38 98 GLU A N 1
ATOM 779 C CA . GLU A 1 98 ? -22.531 6.773 -12.875 1 98.38 98 GLU A CA 1
ATOM 780 C C . GLU A 1 98 ? -22.438 5.285 -13.203 1 98.38 98 GLU A C 1
ATOM 782 O O . GLU A 1 98 ? -23.422 4.676 -13.633 1 98.38 98 GLU A O 1
ATOM 787 N N . SER A 1 99 ? -21.297 4.699 -13.039 1 98.75 99 SER A N 1
ATOM 788 C CA . SER A 1 99 ? -21.141 3.283 -13.367 1 98.75 99 SER A CA 1
ATOM 789 C C . SER A 1 99 ? -21.859 2.402 -12.344 1 98.75 99 SER A C 1
ATOM 791 O O . SER A 1 99 ? -22.109 2.828 -11.219 1 98.75 99 SER A O 1
ATOM 793 N N . ASP A 1 100 ? -22.156 1.137 -12.734 1 98.44 100 ASP A N 1
ATOM 794 C CA . ASP A 1 100 ? -22.75 0.159 -11.828 1 98.44 100 ASP A CA 1
ATOM 795 C C . ASP A 1 100 ? -21.797 -0.152 -10.664 1 98.44 100 ASP A C 1
ATOM 797 O O . ASP A 1 100 ? -22.25 -0.365 -9.531 1 98.44 100 ASP A O 1
ATOM 801 N N . PHE A 1 101 ? -20.562 -0.135 -10.938 1 98.62 101 PHE A N 1
ATOM 802 C CA . PHE A 1 101 ? -19.578 -0.426 -9.914 1 98.62 101 PHE A CA 1
ATOM 803 C C . PHE A 1 101 ? -19.625 0.614 -8.797 1 98.62 101 PHE A C 1
ATOM 805 O O . PHE A 1 101 ? -19.766 0.267 -7.625 1 98.62 101 PHE A O 1
ATOM 812 N N . VAL A 1 102 ? -19.5 1.888 -9.156 1 98.81 102 VAL A N 1
ATOM 813 C CA . VAL A 1 102 ? -19.516 2.973 -8.18 1 98.81 102 VAL A CA 1
ATOM 814 C C . VAL A 1 102 ? -20.859 3.02 -7.465 1 98.81 102 VAL A C 1
ATOM 816 O O . VAL A 1 102 ? -20.922 3.17 -6.242 1 98.81 102 VAL A O 1
ATOM 819 N N . ARG A 1 103 ? -21.922 2.787 -8.188 1 98.44 103 ARG A N 1
ATOM 820 C CA . ARG A 1 103 ? -23.266 2.811 -7.59 1 98.44 103 ARG A CA 1
ATOM 821 C C . ARG A 1 103 ? -23.406 1.712 -6.543 1 98.44 103 ARG A C 1
ATOM 823 O O . ARG A 1 103 ? -23.906 1.961 -5.441 1 98.44 103 ARG A O 1
ATOM 830 N N . SER A 1 104 ? -23 0.54 -6.902 1 97.94 104 SER A N 1
ATOM 831 C CA . SER A 1 104 ? -23.109 -0.598 -5.992 1 97.94 104 SER A CA 1
ATOM 832 C C . SER A 1 104 ? -22.297 -0.371 -4.723 1 97.94 104 SER A C 1
ATOM 834 O O . SER A 1 104 ? -22.75 -0.678 -3.621 1 97.94 104 SER A O 1
ATOM 836 N N . ARG A 1 105 ? -21.125 0.212 -4.809 1 98.31 105 ARG A N 1
ATOM 837 C CA . ARG A 1 105 ? -20.266 0.462 -3.654 1 98.31 105 ARG A CA 1
ATOM 838 C C . ARG A 1 105 ? -20.812 1.612 -2.811 1 98.31 105 ARG A C 1
ATOM 840 O O . ARG A 1 105 ? -20.812 1.541 -1.58 1 98.31 105 ARG A O 1
ATOM 847 N N . ALA A 1 106 ? -21.297 2.615 -3.463 1 97.88 106 ALA A N 1
ATOM 848 C CA . ALA A 1 106 ? -21.781 3.822 -2.797 1 97.88 106 ALA A CA 1
ATOM 849 C C . ALA A 1 106 ? -23 3.518 -1.925 1 97.88 106 ALA A C 1
ATOM 851 O O . ALA A 1 106 ? -23.172 4.109 -0.857 1 97.88 106 ALA A O 1
ATOM 852 N N . GLU A 1 107 ? -23.766 2.543 -2.295 1 97.25 107 GLU A N 1
ATOM 853 C CA . GLU A 1 107 ? -25.031 2.232 -1.625 1 97.25 107 GLU A CA 1
ATOM 854 C C . GLU A 1 107 ? -24.781 1.684 -0.222 1 97.25 107 GLU A C 1
ATOM 856 O O . GLU A 1 107 ? -25.688 1.709 0.624 1 97.25 107 GLU A O 1
ATOM 861 N N . ARG A 1 108 ? -23.594 1.219 0.035 1 96.44 108 ARG A N 1
ATOM 862 C CA . ARG A 1 108 ? -23.266 0.606 1.319 1 96.44 108 ARG A CA 1
ATOM 863 C C . ARG A 1 108 ? -23.109 1.664 2.406 1 96.44 108 ARG A C 1
ATOM 865 O O . ARG A 1 108 ? -23.156 1.35 3.598 1 96.44 108 ARG A O 1
ATOM 872 N N . PHE A 1 109 ? -22.984 2.977 2.008 1 95.94 109 PHE A N 1
ATOM 873 C CA . PHE A 1 109 ? -22.625 4.027 2.953 1 95.94 109 PHE A CA 1
ATOM 874 C C . PHE A 1 109 ? -23.875 4.801 3.387 1 95.94 109 PHE A C 1
ATOM 876 O O . PHE A 1 109 ? -24.875 4.82 2.676 1 95.94 109 PHE A O 1
ATOM 883 N N . PRO A 1 110 ? -23.75 5.395 4.574 1 93.75 110 PRO A N 1
ATOM 884 C CA . PRO A 1 110 ? -24.875 6.25 5 1 93.75 110 PRO A CA 1
ATOM 885 C C . PRO A 1 110 ? -25.203 7.336 3.982 1 93.75 110 PRO A C 1
ATOM 887 O O . PRO A 1 110 ? -24.297 8.008 3.471 1 93.75 110 PRO A O 1
ATOM 890 N N . GLY A 1 111 ? -26.406 7.562 3.654 1 95.75 111 GLY A N 1
ATOM 891 C CA . GLY A 1 111 ? -26.875 8.531 2.67 1 95.75 111 GLY A CA 1
ATOM 892 C C . GLY A 1 111 ? -26.906 7.977 1.259 1 95.75 111 GLY A C 1
ATOM 893 O O . GLY A 1 111 ? -27.469 8.594 0.356 1 95.75 111 GLY A O 1
ATOM 894 N N . GLY A 1 112 ? -26.25 6.848 1.069 1 96.81 112 GLY A N 1
ATOM 895 C CA . GLY A 1 112 ? -26.312 6.152 -0.207 1 96.81 112 GLY A CA 1
ATOM 896 C C . GLY A 1 112 ? -25.609 6.898 -1.327 1 96.81 112 GLY A C 1
ATOM 897 O O . GLY A 1 112 ? -24.734 7.723 -1.075 1 96.81 112 GLY A O 1
ATOM 898 N N . TYR A 1 113 ? -26 6.531 -2.613 1 97.75 113 TYR A N 1
ATOM 899 C CA . TYR A 1 113 ? -25.375 7.023 -3.832 1 97.75 113 TYR A CA 1
ATOM 900 C C . TYR A 1 113 ? -25.5 8.539 -3.939 1 97.75 113 TYR A C 1
ATOM 902 O O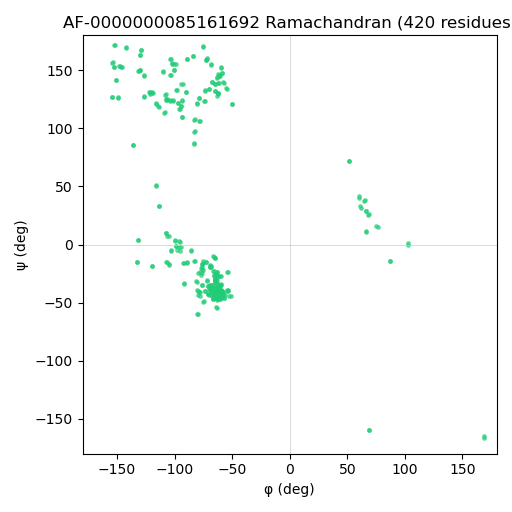 . TYR A 1 113 ? -24.516 9.234 -4.207 1 97.75 113 TYR A O 1
ATOM 910 N N . PRO A 1 114 ? -26.656 9.18 -3.605 1 97.44 114 PRO A N 1
ATOM 911 C CA . PRO A 1 114 ? -26.797 10.617 -3.801 1 97.44 114 PRO A CA 1
ATOM 912 C C . PRO A 1 114 ? -25.828 11.43 -2.938 1 97.44 114 PRO A C 1
ATOM 914 O O . PRO A 1 114 ? -25.312 12.461 -3.381 1 97.44 114 PRO A O 1
ATOM 917 N N . VAL A 1 115 ? -25.609 10.938 -1.762 1 97.31 115 VAL A N 1
ATOM 918 C CA . VAL A 1 115 ? -24.703 11.648 -0.859 1 97.31 115 VAL A CA 1
ATOM 919 C C . VAL A 1 115 ? -23.266 11.359 -1.241 1 97.31 115 VAL A C 1
ATOM 921 O O . VAL A 1 115 ? -22.438 12.273 -1.298 1 97.31 115 VAL A O 1
ATOM 924 N N . PHE A 1 116 ? -23 10.125 -1.576 1 97.62 116 PHE A N 1
ATOM 925 C CA . PHE A 1 116 ? -21.672 9.648 -1.926 1 97.62 116 PHE A CA 1
ATOM 926 C C . PHE A 1 116 ? -21.125 10.406 -3.131 1 97.62 116 PHE A C 1
ATOM 928 O O . PHE A 1 116 ? -19.969 10.812 -3.137 1 97.62 116 PHE A O 1
ATOM 935 N N . ILE A 1 117 ? -21.922 10.703 -4.152 1 97.62 117 ILE A N 1
ATOM 936 C CA . ILE A 1 117 ? -21.469 11.172 -5.453 1 97.62 117 ILE A CA 1
ATOM 937 C C . ILE A 1 117 ? -21.078 12.648 -5.363 1 97.62 117 ILE A C 1
ATOM 939 O O . ILE A 1 117 ? -20.375 13.164 -6.227 1 97.62 117 ILE A O 1
ATOM 943 N N . GLU A 1 118 ? -21.562 13.344 -4.355 1 95.69 118 GLU A N 1
ATOM 944 C CA . GLU A 1 118 ? -21.297 14.773 -4.191 1 95.69 118 GLU A CA 1
ATOM 945 C C . GLU A 1 118 ? -19.797 15.039 -4.086 1 95.69 118 GLU A C 1
ATOM 947 O O . GLU A 1 118 ? -19.281 15.969 -4.715 1 95.69 118 GLU A O 1
ATOM 952 N N . GLU A 1 119 ? -19.141 14.211 -3.342 1 93.88 119 GLU A N 1
ATOM 953 C CA . GLU A 1 119 ? -17.703 14.367 -3.16 1 93.88 119 GLU A CA 1
ATOM 954 C C . GLU A 1 119 ? -16.922 13.562 -4.199 1 93.88 119 GLU A C 1
ATOM 956 O O . GLU A 1 119 ? -15.906 14.031 -4.715 1 93.88 119 GLU A O 1
ATOM 961 N N . TYR A 1 120 ? -17.438 12.453 -4.586 1 98.06 120 TYR A N 1
ATOM 962 C CA . TYR A 1 120 ? -16.734 11.516 -5.445 1 98.06 120 TYR A CA 1
ATOM 963 C C . TYR A 1 120 ? -16.562 12.094 -6.848 1 98.06 120 TYR A C 1
ATOM 965 O O . TYR A 1 120 ? -15.492 11.938 -7.461 1 98.06 120 TYR A O 1
ATOM 973 N N . ARG A 1 121 ? -17.547 12.797 -7.371 1 98.06 121 ARG A N 1
ATOM 974 C CA . ARG A 1 121 ? -17.547 13.258 -8.758 1 98.06 121 ARG A CA 1
ATOM 975 C C . ARG A 1 121 ? -16.375 14.219 -9.008 1 98.06 121 ARG A C 1
ATOM 977 O O . ARG A 1 121 ? -15.664 14.094 -10 1 98.06 121 ARG A O 1
ATOM 984 N N . SER A 1 122 ? -16.234 15.125 -8.125 1 96.56 122 SER A N 1
ATOM 985 C CA . SER A 1 122 ? -15.18 16.109 -8.312 1 96.56 122 SER A CA 1
ATOM 986 C C . SER A 1 122 ? -13.805 15.453 -8.297 1 96.56 122 SER A C 1
ATOM 988 O O . SER A 1 122 ? -12.922 15.844 -9.07 1 96.56 122 SER A O 1
ATOM 990 N N . TYR A 1 123 ? -13.656 14.492 -7.484 1 96.69 123 TYR A N 1
ATOM 991 C CA . TYR A 1 123 ? -12.367 13.812 -7.418 1 96.69 123 TYR A CA 1
ATOM 992 C C . TYR A 1 123 ? -12.125 12.977 -8.672 1 96.69 123 TYR A C 1
ATOM 994 O O . TYR A 1 123 ? -11.023 12.977 -9.219 1 96.69 123 TYR A O 1
ATOM 1002 N N . TRP A 1 124 ? -13.133 12.305 -9.094 1 97.88 124 TRP A N 1
ATOM 1003 C CA . TRP A 1 124 ? -13.039 11.523 -10.328 1 97.88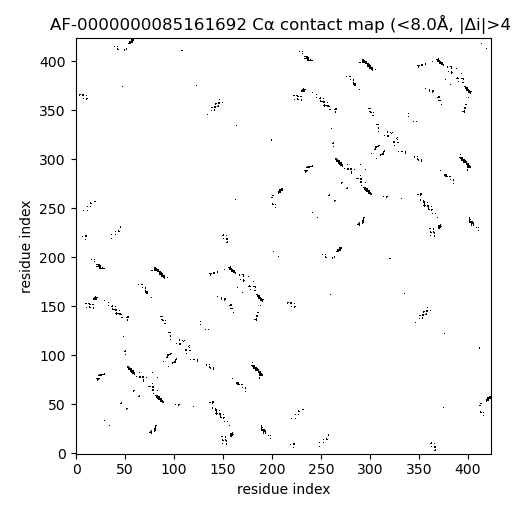 124 TRP A CA 1
ATOM 1004 C C . TRP A 1 124 ? -12.656 12.414 -11.508 1 97.88 124 TRP A C 1
ATOM 1006 O O . TRP A 1 124 ? -11.828 12.031 -12.328 1 97.88 124 TRP A O 1
ATOM 1016 N N . GLU A 1 125 ? -13.25 13.602 -11.562 1 97 125 GLU A N 1
ATOM 1017 C CA . GLU A 1 125 ? -12.93 14.547 -12.625 1 97 125 GLU A CA 1
ATOM 1018 C C . GLU A 1 125 ? -11.461 14.969 -12.562 1 97 125 GLU A C 1
ATOM 1020 O O . GLU A 1 125 ? -10.797 15.07 -13.594 1 97 125 GLU A O 1
ATOM 1025 N N . PHE A 1 126 ? -11.094 15.156 -11.398 1 94.5 126 PHE A N 1
ATOM 1026 C CA . PHE A 1 126 ? -9.703 15.516 -11.188 1 94.5 126 PHE A CA 1
ATOM 1027 C C . PHE A 1 126 ? -8.773 14.414 -11.695 1 94.5 126 PHE A C 1
ATOM 1029 O O . PHE A 1 126 ? -7.828 14.688 -12.43 1 94.5 126 PHE A O 1
ATOM 1036 N N . LEU A 1 127 ? -9.031 13.148 -11.367 1 96.06 127 LEU A N 1
ATOM 1037 C CA . LEU A 1 127 ? -8.234 12 -11.781 1 96.06 127 LEU A CA 1
ATOM 1038 C C . LEU A 1 127 ? -8.266 11.836 -13.297 1 96.06 127 LEU A C 1
ATOM 1040 O O . LEU A 1 127 ? -7.25 11.508 -13.914 1 96.06 127 LEU A O 1
ATOM 1044 N N . THR A 1 128 ? -9.43 12.039 -13.836 1 96.38 128 THR A N 1
ATOM 1045 C CA . THR A 1 128 ? -9.617 11.844 -15.266 1 96.38 128 THR A CA 1
ATOM 1046 C C . THR A 1 128 ? -8.82 12.875 -16.062 1 96.38 128 THR A C 1
ATOM 1048 O O . THR A 1 128 ? -8.211 12.547 -17.078 1 96.38 128 THR A O 1
ATOM 1051 N N . GLN A 1 129 ? -8.82 14.086 -15.594 1 94.94 129 GLN A N 1
ATOM 1052 C CA . GLN A 1 129 ? -8.102 15.156 -16.266 1 94.94 129 GLN A CA 1
ATOM 1053 C C . GLN A 1 129 ? -6.602 14.875 -16.312 1 94.94 129 GLN A C 1
ATOM 1055 O O . GLN A 1 129 ? -5.922 15.242 -17.281 1 94.94 129 GLN A O 1
ATOM 1060 N N . SER A 1 130 ? -6.16 14.133 -15.352 1 92.12 130 SER A N 1
ATOM 1061 C CA . SER A 1 130 ? -4.727 13.852 -15.266 1 92.12 130 SER A CA 1
ATOM 1062 C C . SER A 1 130 ? -4.402 12.484 -15.859 1 92.12 130 SER A C 1
ATOM 1064 O O . SER A 1 130 ? -3.234 12.086 -15.906 1 92.12 130 SER A O 1
ATOM 1066 N N . GLY A 1 131 ? -5.43 11.758 -16.328 1 94 131 GLY A N 1
ATOM 1067 C CA . GLY A 1 131 ? -5.223 10.422 -16.859 1 94 131 GLY A CA 1
ATOM 1068 C C . GLY A 1 131 ? -4.766 9.422 -15.812 1 94 131 GLY A C 1
ATOM 1069 O O . GLY A 1 131 ? -4.043 8.477 -16.125 1 94 131 GLY A O 1
ATOM 1070 N N . ALA A 1 132 ? -5.148 9.625 -14.57 1 95.94 132 ALA A N 1
ATOM 1071 C CA . ALA A 1 132 ? -4.539 8.891 -13.461 1 95.94 132 ALA A CA 1
ATOM 1072 C C . ALA A 1 132 ? -5.496 7.844 -12.898 1 95.94 132 ALA A C 1
ATOM 1074 O O . ALA A 1 132 ? -5.195 7.188 -11.898 1 95.94 132 ALA A O 1
ATOM 1075 N N . VAL A 1 133 ? -6.66 7.547 -13.555 1 98 133 VAL A N 1
ATOM 1076 C CA . VAL A 1 133 ? -7.719 6.734 -12.961 1 98 133 VAL A CA 1
ATOM 1077 C C . VAL A 1 133 ? -7.23 5.301 -12.781 1 98 133 VAL A C 1
ATOM 1079 O O . VAL A 1 133 ? -7.398 4.707 -11.719 1 98 133 VAL A O 1
ATOM 1082 N N . GLU A 1 134 ? -6.594 4.754 -13.773 1 97 134 GLU A N 1
ATOM 1083 C CA . GLU A 1 134 ? -6.16 3.365 -13.672 1 97 134 GLU A CA 1
ATOM 1084 C C . GLU A 1 134 ? -5.027 3.211 -12.664 1 97 134 GLU A C 1
ATOM 1086 O O . GLU A 1 134 ? -5 2.25 -11.891 1 97 134 GLU A O 1
ATOM 1091 N N . ALA A 1 135 ? -4.078 4.168 -12.734 1 97.62 135 ALA A N 1
ATOM 1092 C CA . ALA A 1 135 ? -2.994 4.137 -11.758 1 97.62 135 ALA A CA 1
ATOM 1093 C C . ALA A 1 135 ? -3.539 4.254 -10.336 1 97.62 135 ALA A C 1
ATOM 1095 O O . ALA A 1 135 ? -3.07 3.566 -9.43 1 97.62 135 ALA A O 1
ATOM 1096 N N . TRP A 1 136 ? -4.52 5.117 -10.18 1 98.62 136 TRP A N 1
ATOM 1097 C CA . TRP A 1 136 ? -5.203 5.293 -8.906 1 98.62 136 TRP A CA 1
ATOM 1098 C C . TRP A 1 136 ? -5.859 3.992 -8.453 1 98.62 136 TRP A C 1
ATOM 1100 O O . TRP A 1 136 ? -5.684 3.564 -7.309 1 98.62 136 TRP A O 1
ATOM 1110 N N . ALA A 1 137 ? -6.512 3.322 -9.328 1 98.75 137 ALA A N 1
ATOM 1111 C CA . ALA A 1 137 ? -7.188 2.068 -9.016 1 98.75 137 ALA A CA 1
ATOM 1112 C C . ALA A 1 137 ? -6.188 0.989 -8.609 1 98.75 137 ALA A C 1
ATOM 1114 O O . ALA A 1 137 ? -6.367 0.311 -7.598 1 98.75 137 ALA A O 1
ATOM 1115 N N . ARG A 1 138 ? -5.094 0.85 -9.344 1 98.69 138 ARG A N 1
ATOM 1116 C CA . ARG A 1 138 ? -4.074 -0.158 -9.078 1 98.69 138 ARG A CA 1
ATOM 1117 C C . ARG A 1 138 ? -3.412 0.079 -7.723 1 98.69 138 ARG A C 1
ATOM 1119 O O . ARG A 1 138 ? -3.141 -0.87 -6.984 1 98.69 138 ARG A O 1
ATOM 1126 N N . SER A 1 139 ? -3.205 1.363 -7.395 1 98.81 139 SER A N 1
ATOM 1127 C CA . SER A 1 139 ? -2.465 1.701 -6.188 1 98.81 139 SER A CA 1
ATOM 1128 C C . SER A 1 139 ? -3.219 1.265 -4.934 1 98.81 139 SER A C 1
ATOM 1130 O O . SER A 1 139 ? -2.607 0.988 -3.9 1 98.81 139 SER A O 1
ATOM 1132 N N . GLN A 1 140 ? -4.559 1.185 -5.023 1 98.88 140 GLN A N 1
ATOM 1133 C CA . GLN A 1 140 ? -5.336 0.746 -3.871 1 98.88 140 GLN A CA 1
ATOM 1134 C C . GLN A 1 140 ? -5.02 -0.703 -3.514 1 98.88 140 GLN A C 1
ATOM 1136 O O . GLN A 1 140 ? -5.051 -1.078 -2.34 1 98.88 140 GLN A O 1
ATOM 1141 N N . GLY A 1 141 ? -4.703 -1.5 -4.512 1 98.88 141 GLY A N 1
ATOM 1142 C CA . GLY A 1 141 ? -4.332 -2.885 -4.273 1 98.88 141 GLY A CA 1
ATOM 1143 C C . GLY A 1 141 ? -3.053 -3.031 -3.471 1 98.88 141 GLY A C 1
ATOM 1144 O O . GLY A 1 141 ? -2.834 -4.059 -2.824 1 98.88 141 GLY A O 1
ATOM 1145 N N . TYR A 1 142 ? -2.184 -2.027 -3.547 1 98.94 142 TYR A N 1
ATOM 1146 C CA . TYR A 1 142 ? -0.928 -2.053 -2.807 1 98.94 142 TYR A CA 1
ATOM 1147 C C . TYR A 1 142 ? -1.178 -1.977 -1.306 1 98.94 142 TYR A C 1
ATOM 1149 O O . TYR A 1 142 ? -0.467 -2.605 -0.519 1 98.94 142 TYR A O 1
ATOM 1157 N N . ILE A 1 143 ? -2.199 -1.235 -0.908 1 98.94 143 ILE A N 1
ATOM 1158 C CA . ILE A 1 143 ? -2.559 -1.156 0.503 1 98.94 143 ILE A CA 1
ATOM 1159 C C . ILE A 1 143 ? -3.041 -2.521 0.991 1 98.94 143 ILE A C 1
ATOM 1161 O O . ILE A 1 143 ? -2.602 -3.004 2.037 1 98.94 143 ILE A O 1
ATOM 1165 N N . ALA A 1 144 ? -3.9 -3.139 0.195 1 98.94 144 ALA A N 1
ATOM 1166 C CA . ALA A 1 144 ? -4.406 -4.465 0.54 1 98.94 144 ALA A CA 1
ATOM 1167 C C . ALA A 1 144 ? -3.27 -5.477 0.629 1 98.94 144 ALA A C 1
ATOM 1169 O O . ALA A 1 144 ? -3.221 -6.285 1.56 1 98.94 144 ALA A O 1
ATOM 1170 N N . ALA A 1 145 ? -2.371 -5.406 -0.305 1 98.94 145 ALA A N 1
ATOM 1171 C CA . ALA A 1 145 ? -1.229 -6.316 -0.322 1 98.94 145 ALA A CA 1
ATOM 1172 C C . ALA A 1 145 ? -0.37 -6.145 0.928 1 98.94 145 ALA A C 1
ATOM 1174 O O . ALA A 1 145 ? 0.095 -7.125 1.512 1 98.94 145 ALA A O 1
ATOM 1175 N N . ALA A 1 146 ? -0.146 -4.891 1.297 1 98.94 146 ALA A N 1
ATOM 1176 C CA . ALA A 1 146 ? 0.664 -4.613 2.48 1 98.94 146 ALA A CA 1
ATOM 1177 C C . ALA A 1 146 ? 0.041 -5.23 3.729 1 98.94 146 ALA A C 1
ATOM 1179 O O . ALA A 1 146 ? 0.738 -5.848 4.539 1 98.94 146 ALA A O 1
ATOM 1180 N N . ASN A 1 147 ? -1.261 -5.078 3.879 1 98.94 147 ASN A N 1
ATOM 1181 C CA . ASN A 1 147 ? -1.961 -5.695 5 1 98.94 147 ASN A CA 1
ATOM 1182 C C . ASN A 1 147 ? -1.831 -7.215 4.977 1 98.94 147 ASN A C 1
ATOM 1184 O O . ASN A 1 147 ? -1.57 -7.836 6.008 1 98.94 147 ASN A O 1
ATOM 1188 N N . MET A 1 148 ? -1.978 -7.789 3.812 1 98.94 148 MET A N 1
ATOM 1189 C CA . MET A 1 148 ? -1.886 -9.242 3.676 1 98.94 148 MET A CA 1
ATOM 1190 C C . MET A 1 148 ? -0.485 -9.734 4.02 1 98.94 148 MET A C 1
ATOM 1192 O O . MET A 1 148 ? -0.329 -10.75 4.699 1 98.94 148 MET A O 1
ATOM 1196 N N . MET A 1 149 ? 0.509 -9.008 3.582 1 98.94 149 MET A N 1
ATOM 1197 C CA . MET A 1 149 ? 1.888 -9.406 3.85 1 98.94 149 MET A CA 1
ATOM 1198 C C . MET A 1 149 ? 2.199 -9.32 5.34 1 98.94 149 MET A C 1
ATOM 1200 O O . MET A 1 149 ? 2.881 -10.188 5.887 1 98.94 149 MET A O 1
ATOM 1204 N N . THR A 1 150 ? 1.696 -8.297 5.992 1 98.81 150 THR A N 1
ATOM 1205 C CA . THR A 1 150 ? 1.896 -8.164 7.43 1 98.81 150 THR A CA 1
ATOM 1206 C C . THR A 1 150 ? 1.224 -9.312 8.18 1 98.81 150 THR A C 1
ATOM 1208 O O . THR A 1 150 ? 1.823 -9.914 9.07 1 98.81 150 THR A O 1
ATOM 1211 N N . MET A 1 151 ? -0 -9.656 7.793 1 98.81 151 MET A N 1
ATOM 1212 C CA . MET A 1 151 ? -0.71 -10.781 8.406 1 98.81 151 MET A CA 1
ATOM 1213 C C . MET A 1 151 ? 0.028 -12.086 8.156 1 98.81 151 MET A C 1
ATOM 1215 O O . MET A 1 151 ? 0.234 -12.875 9.086 1 98.81 151 MET A O 1
ATOM 1219 N N . ALA A 1 152 ? 0.471 -12.328 6.926 1 98.81 152 ALA A N 1
ATOM 1220 C CA . ALA A 1 152 ? 1.203 -13.547 6.586 1 98.81 152 ALA A CA 1
ATOM 1221 C C . ALA A 1 152 ? 2.451 -13.695 7.453 1 98.81 152 ALA A C 1
ATOM 1223 O O . ALA A 1 152 ? 2.693 -14.758 8.023 1 98.81 152 ALA A O 1
ATOM 1224 N N . ALA A 1 153 ? 3.191 -12.625 7.598 1 98.44 153 ALA A N 1
ATOM 1225 C CA . ALA A 1 153 ? 4.426 -12.648 8.383 1 98.44 153 ALA A CA 1
ATOM 1226 C C . ALA A 1 153 ? 4.141 -13.008 9.836 1 98.44 153 ALA A C 1
ATOM 1228 O O . ALA A 1 153 ? 4.91 -13.75 10.461 1 98.44 153 ALA A O 1
ATOM 1229 N N . SER A 1 154 ? 3.035 -12.508 10.359 1 98 154 SER A N 1
ATOM 1230 C CA . SER A 1 154 ? 2.68 -12.797 11.742 1 98 154 SER A CA 1
ATOM 1231 C C . SER A 1 154 ? 2.355 -14.273 11.938 1 98 154 SER A C 1
ATOM 1233 O O . SER A 1 154 ? 2.473 -14.797 13.047 1 98 154 SER A O 1
ATOM 1235 N N . LEU A 1 155 ? 1.982 -14.953 10.836 1 98.25 155 LEU A N 1
ATOM 1236 C CA . LEU A 1 155 ? 1.596 -16.359 10.867 1 98.25 155 LEU A CA 1
ATOM 1237 C C . LEU A 1 155 ? 2.777 -17.25 10.508 1 98.25 155 LEU A C 1
ATOM 1239 O O . LEU A 1 155 ? 2.627 -18.469 10.398 1 98.25 155 LEU A O 1
ATOM 1243 N N . GLY A 1 156 ? 3.938 -16.641 10.289 1 97.44 156 GLY A N 1
ATOM 1244 C CA . GLY A 1 156 ? 5.109 -17.391 9.867 1 97.44 156 GLY A CA 1
ATOM 1245 C C . GLY A 1 156 ? 5.062 -17.812 8.414 1 97.44 156 GLY A C 1
ATOM 1246 O O . GLY A 1 156 ? 5.766 -18.734 8 1 97.44 156 GLY A O 1
ATOM 1247 N N . ILE A 1 157 ? 4.188 -17.203 7.652 1 98.69 157 ILE A N 1
ATOM 1248 C CA . ILE A 1 157 ? 4.051 -17.469 6.223 1 98.69 157 ILE A CA 1
ATOM 1249 C C . ILE A 1 157 ? 4.809 -16.406 5.43 1 98.69 157 ILE A C 1
ATOM 1251 O O . ILE A 1 157 ? 4.719 -15.211 5.73 1 98.69 157 ILE A O 1
ATOM 1255 N N . ASP A 1 158 ? 5.605 -16.844 4.441 1 98.75 158 ASP A N 1
ATOM 1256 C CA . ASP A 1 158 ? 6.398 -15.93 3.611 1 98.75 158 ASP A CA 1
ATOM 1257 C C . ASP A 1 158 ? 5.602 -15.461 2.398 1 98.75 158 ASP A C 1
ATOM 1259 O O . ASP A 1 158 ? 4.59 -16.062 2.039 1 98.75 158 ASP A O 1
ATOM 1263 N N . SER A 1 159 ? 6.047 -14.352 1.835 1 98.81 159 SER A N 1
ATOM 1264 C CA . SER A 1 159 ? 5.352 -13.734 0.708 1 98.81 159 SER A CA 1
ATOM 1265 C C . SER A 1 159 ? 6.316 -12.953 -0.175 1 98.81 159 SER A C 1
ATOM 1267 O O . SER A 1 159 ? 7.496 -12.812 0.159 1 98.81 159 SER A O 1
ATOM 1269 N N . CYS A 1 160 ? 5.824 -12.508 -1.294 1 98.75 160 CYS A N 1
ATOM 1270 C CA . CYS A 1 160 ? 6.512 -11.602 -2.205 1 98.75 160 CYS A CA 1
ATOM 1271 C C . CYS A 1 160 ? 5.512 -10.805 -3.039 1 98.75 160 CYS A C 1
ATOM 1273 O O . CYS A 1 160 ? 4.617 -11.383 -3.658 1 98.75 160 CYS A O 1
ATOM 1275 N N . ALA A 1 161 ? 5.629 -9.5 -3.047 1 98.81 161 ALA A N 1
ATOM 1276 C CA . ALA A 1 161 ? 4.848 -8.695 -3.982 1 98.81 161 ALA A CA 1
ATOM 1277 C C . ALA A 1 161 ? 5.465 -8.719 -5.379 1 98.81 161 ALA A C 1
ATOM 1279 O O . ALA A 1 161 ? 6.648 -8.422 -5.547 1 98.81 161 ALA A O 1
ATOM 1280 N N . ILE A 1 162 ? 4.68 -9.078 -6.367 1 98.69 162 ILE A N 1
ATOM 1281 C CA . ILE A 1 162 ? 5.199 -9.25 -7.723 1 98.69 162 ILE A CA 1
ATOM 1282 C C . ILE A 1 162 ? 4.547 -8.234 -8.656 1 98.69 162 ILE A C 1
ATOM 1284 O O . ILE A 1 162 ? 3.318 -8.188 -8.773 1 98.69 162 ILE A O 1
ATOM 1288 N N . GLU A 1 163 ? 5.367 -7.43 -9.273 1 98.06 163 GLU A N 1
ATOM 1289 C CA . GLU A 1 163 ? 4.93 -6.484 -10.289 1 98.06 163 GLU A CA 1
ATOM 1290 C C . GLU A 1 163 ? 5.375 -6.926 -11.68 1 98.06 163 GLU A C 1
ATOM 1292 O O . GLU A 1 163 ? 4.887 -6.41 -12.688 1 98.06 163 GLU A O 1
ATOM 1297 N N . GLY A 1 164 ? 6.336 -7.898 -11.742 1 96.88 164 GLY A N 1
ATOM 1298 C CA . GLY A 1 164 ? 6.883 -8.375 -13 1 96.88 164 GLY A CA 1
ATOM 1299 C C . GLY A 1 164 ? 6.023 -9.445 -13.656 1 96.88 164 GLY A C 1
ATOM 1300 O O . GLY A 1 164 ? 6.258 -10.641 -13.469 1 96.88 164 GLY A O 1
ATOM 1301 N N . TYR A 1 165 ? 5.082 -9 -14.398 1 97.56 165 TYR A N 1
ATOM 1302 C CA . TYR A 1 165 ? 4.195 -9.914 -15.102 1 97.56 165 TYR A CA 1
ATOM 1303 C C . TYR A 1 165 ? 3.74 -9.328 -16.438 1 97.56 165 TYR A C 1
ATOM 1305 O O . TYR A 1 165 ? 3.73 -8.109 -16.609 1 97.56 165 TYR A O 1
ATOM 1313 N N . LYS A 1 166 ? 3.416 -10.195 -17.375 1 97.19 166 LYS A N 1
ATOM 1314 C CA . LYS A 1 166 ? 2.678 -9.836 -18.594 1 97.19 166 LYS A CA 1
ATOM 1315 C C . LYS A 1 166 ? 1.175 -9.805 -18.328 1 97.19 166 LYS A C 1
ATOM 1317 O O . LYS A 1 166 ? 0.53 -10.852 -18.219 1 97.19 166 LYS A O 1
ATOM 1322 N N . GLU A 1 167 ? 0.677 -8.617 -18.297 1 97.94 167 GLU A N 1
ATOM 1323 C CA . GLU A 1 167 ? -0.686 -8.43 -17.812 1 97.94 167 GLU A CA 1
ATOM 1324 C C . GLU A 1 167 ? -1.689 -9.203 -18.656 1 97.94 167 GLU A C 1
ATOM 1326 O O . GLU A 1 167 ? -2.58 -9.867 -18.125 1 97.94 167 GLU A O 1
ATOM 1331 N N . GLU A 1 168 ? -1.579 -9.148 -19.953 1 98.06 168 GLU A N 1
ATOM 1332 C CA . GLU A 1 168 ? -2.506 -9.844 -20.844 1 98.06 168 GLU A CA 1
ATOM 1333 C C . GLU A 1 168 ? -2.494 -11.344 -20.578 1 98.06 168 GLU A C 1
ATOM 1335 O O . GLU A 1 168 ? -3.545 -11.992 -20.578 1 98.06 168 GLU A O 1
ATOM 1340 N N . ALA A 1 169 ? -1.304 -11.891 -20.344 1 98.69 169 ALA A N 1
ATOM 1341 C CA . ALA A 1 169 ? -1.174 -13.32 -20.062 1 98.69 169 ALA A CA 1
ATOM 1342 C C . ALA A 1 169 ? -1.83 -13.68 -18.734 1 98.69 169 ALA A C 1
ATOM 1344 O O . ALA A 1 169 ? -2.535 -14.688 -18.641 1 98.69 169 ALA A O 1
ATOM 1345 N N . VAL A 1 170 ? -1.669 -12.852 -17.703 1 98.88 170 VAL A N 1
ATOM 1346 C CA . VAL A 1 170 ? -2.262 -13.094 -16.406 1 98.88 170 VAL A CA 1
ATOM 1347 C C . VAL A 1 170 ? -3.785 -13.047 -16.5 1 98.88 170 VAL A C 1
ATOM 1349 O O . VAL A 1 170 ? -4.477 -13.922 -15.977 1 98.88 170 VAL A O 1
ATOM 1352 N N . LEU A 1 171 ? -4.273 -12.023 -17.188 1 98.88 171 LEU A N 1
ATOM 1353 C CA . LEU A 1 171 ? -5.715 -11.891 -17.391 1 98.88 171 LEU A CA 1
ATOM 1354 C C . LEU A 1 171 ? -6.281 -13.109 -18.109 1 98.88 171 LEU A C 1
ATOM 1356 O O . LEU A 1 171 ? -7.355 -13.602 -17.766 1 98.88 171 LEU A O 1
ATOM 1360 N N . ALA A 1 172 ? -5.551 -13.617 -19.078 1 98.75 172 ALA A N 1
ATOM 1361 C CA . ALA A 1 172 ? -5.992 -14.781 -19.844 1 98.75 172 ALA A CA 1
ATOM 1362 C C . ALA A 1 172 ? -6.066 -16.031 -18.969 1 98.75 172 ALA A C 1
ATOM 1364 O O . ALA A 1 172 ? -7.02 -16.797 -19.062 1 98.75 172 ALA A O 1
ATOM 1365 N N . ILE A 1 173 ? -5.102 -16.219 -18.094 1 98.81 173 ILE A N 1
ATOM 1366 C CA . ILE A 1 173 ? -5.074 -17.359 -17.203 1 98.81 173 ILE A CA 1
ATOM 1367 C C . ILE A 1 173 ? -6.324 -17.375 -16.328 1 98.81 173 ILE A C 1
ATOM 1369 O O . ILE A 1 173 ? -6.898 -18.422 -16.047 1 98.81 173 ILE A O 1
ATOM 1373 N N . LEU A 1 174 ? -6.812 -16.156 -15.938 1 98.69 174 LEU A N 1
ATOM 1374 C CA . LEU A 1 174 ? -7.934 -16.016 -15.016 1 98.69 174 LEU A CA 1
ATOM 1375 C C . LEU A 1 174 ? -9.242 -15.859 -15.781 1 98.69 174 LEU A C 1
ATOM 1377 O O . LEU A 1 174 ? -10.305 -15.688 -15.172 1 98.69 174 LEU A O 1
ATOM 1381 N N . ASP A 1 175 ? -9.195 -15.828 -17.062 1 98.44 175 ASP A N 1
ATOM 1382 C CA . ASP A 1 175 ? -10.359 -15.625 -17.906 1 98.44 175 ASP A CA 1
ATOM 1383 C C . ASP A 1 175 ? -11.031 -14.289 -17.625 1 98.44 175 ASP A C 1
ATOM 1385 O O . ASP A 1 175 ? -12.25 -14.219 -17.469 1 98.44 175 ASP A O 1
ATOM 1389 N N . LEU A 1 176 ? -10.211 -13.281 -17.422 1 98.69 176 LEU A N 1
ATOM 1390 C CA . LEU A 1 176 ? -10.695 -11.922 -17.219 1 98.69 176 LEU A CA 1
ATOM 1391 C C . LEU A 1 176 ? -10.539 -11.109 -18.5 1 98.69 176 LEU A C 1
ATOM 1393 O O . LEU A 1 176 ? -9.438 -10.992 -19.047 1 98.69 176 LEU A O 1
ATOM 1397 N N . PRO A 1 177 ? -11.602 -10.547 -18.984 1 98.5 177 PRO A N 1
ATOM 1398 C CA . PRO A 1 177 ? -11.477 -9.734 -20.203 1 98.5 177 PRO A CA 1
ATOM 1399 C C . PRO A 1 177 ? -10.625 -8.484 -19.984 1 98.5 177 PRO A C 1
ATOM 1401 O O . PRO A 1 177 ? -10.883 -7.711 -19.047 1 98.5 177 PRO A O 1
ATOM 1404 N N . ARG A 1 178 ? -9.711 -8.258 -20.859 1 97.44 178 ARG A N 1
ATOM 1405 C CA . ARG A 1 178 ? -8.789 -7.129 -20.781 1 97.44 178 ARG A CA 1
ATOM 1406 C C . ARG A 1 178 ? -9.539 -5.801 -20.797 1 97.44 178 ARG A C 1
ATOM 1408 O O . ARG A 1 178 ? -9.102 -4.828 -20.188 1 97.44 178 ARG A O 1
ATOM 1415 N N . ARG A 1 179 ? -10.688 -5.727 -21.375 1 98 179 ARG A N 1
ATOM 1416 C CA . ARG A 1 179 ? -11.461 -4.496 -21.5 1 98 179 ARG A CA 1
ATOM 1417 C C . ARG A 1 179 ? -12.055 -4.09 -20.156 1 98 179 ARG A C 1
ATOM 1419 O O . ARG A 1 179 ? -12.414 -2.924 -19.953 1 98 179 ARG A O 1
ATOM 1426 N N . ASP A 1 180 ? -12.055 -5.066 -19.141 1 98.56 180 ASP A N 1
ATOM 1427 C CA . ASP A 1 180 ? -12.758 -4.789 -17.906 1 98.56 180 ASP A CA 1
ATOM 1428 C C . ASP A 1 180 ? -11.805 -4.82 -16.703 1 98.56 180 ASP A C 1
ATOM 1430 O O . ASP A 1 180 ? -12.109 -4.27 -15.648 1 98.56 180 ASP A O 1
ATOM 1434 N N . TRP A 1 181 ? -10.68 -5.457 -16.969 1 98.81 181 TRP A N 1
ATOM 1435 C CA . TRP A 1 181 ? -9.859 -5.758 -15.805 1 98.81 181 TRP A CA 1
ATOM 1436 C C . TRP A 1 181 ? -8.414 -5.324 -16.016 1 98.81 181 TRP A C 1
ATOM 1438 O O . TRP A 1 181 ? -7.941 -5.27 -17.156 1 98.81 181 TRP A O 1
ATOM 1448 N N . ARG A 1 182 ? -7.766 -4.969 -14.922 1 98.69 182 ARG A N 1
ATOM 1449 C CA . ARG A 1 182 ? -6.324 -4.773 -14.797 1 98.69 182 ARG A CA 1
ATOM 1450 C C . ARG A 1 182 ? -5.77 -5.535 -13.602 1 98.69 182 ARG A C 1
ATOM 1452 O O . ARG A 1 182 ? -6.531 -6.031 -12.766 1 98.69 182 ARG A O 1
ATOM 1459 N N . ILE A 1 183 ? -4.512 -5.703 -13.594 1 98.81 183 ILE A N 1
ATOM 1460 C CA . ILE A 1 183 ? -3.848 -6.371 -12.477 1 98.81 183 ILE A CA 1
ATOM 1461 C C . ILE A 1 183 ? -3.068 -5.348 -11.656 1 98.81 183 ILE A C 1
ATOM 1463 O O . ILE A 1 183 ? -2.295 -4.559 -12.203 1 98.81 183 ILE A O 1
ATOM 1467 N N . SER A 1 184 ? -3.352 -5.301 -10.359 1 98.69 184 SER A N 1
ATOM 1468 C CA . SER A 1 184 ? -2.596 -4.453 -9.445 1 98.69 184 SER A CA 1
ATOM 1469 C C . SER A 1 184 ? -1.281 -5.113 -9.039 1 98.69 184 SER A C 1
ATOM 1471 O O . SER A 1 184 ? -0.204 -4.582 -9.312 1 98.69 184 SER A O 1
ATOM 1473 N N . LEU A 1 185 ? -1.342 -6.305 -8.406 1 98.5 185 LEU A N 1
ATOM 1474 C CA . LEU A 1 185 ? -0.204 -7.062 -7.898 1 98.5 185 LEU A CA 1
ATOM 1475 C C . LEU A 1 185 ? -0.513 -8.555 -7.879 1 98.5 185 LEU A C 1
ATOM 1477 O O . LEU A 1 185 ? -1.68 -8.953 -7.816 1 98.5 185 LEU A O 1
ATOM 1481 N N . LEU A 1 186 ? 0.556 -9.32 -7.996 1 98.94 186 LEU A N 1
ATOM 1482 C CA . LEU A 1 186 ? 0.507 -10.719 -7.594 1 98.94 186 LEU A CA 1
ATOM 1483 C C . LEU A 1 186 ? 1.205 -10.922 -6.254 1 98.94 186 LEU A C 1
ATOM 1485 O O . LEU A 1 186 ? 2.203 -10.258 -5.961 1 98.94 186 LEU A O 1
ATOM 1489 N N . LEU A 1 187 ? 0.669 -11.867 -5.469 1 98.94 187 LEU A N 1
ATOM 1490 C CA . LEU A 1 187 ? 1.186 -12.094 -4.125 1 98.94 187 LEU A CA 1
ATOM 1491 C C . LEU A 1 187 ? 1.318 -13.586 -3.84 1 98.94 187 LEU A C 1
ATOM 1493 O O . LEU A 1 187 ? 0.412 -14.203 -3.27 1 98.94 187 LEU A O 1
ATOM 1497 N N . PRO A 1 188 ? 2.439 -14.164 -4.23 1 98.94 188 PRO A N 1
ATOM 1498 C CA . PRO A 1 188 ? 2.688 -15.547 -3.818 1 98.94 188 PRO A CA 1
ATOM 1499 C C . PRO A 1 188 ? 2.916 -15.68 -2.314 1 98.94 188 PRO A C 1
ATOM 1501 O O . PRO A 1 188 ? 3.543 -14.812 -1.702 1 98.94 188 PRO A O 1
ATOM 1504 N N . LEU A 1 189 ? 2.359 -16.734 -1.767 1 98.88 189 LEU A N 1
ATOM 1505 C CA . LEU A 1 189 ? 2.447 -17.062 -0.35 1 98.88 189 LEU A CA 1
ATOM 1506 C C . LEU A 1 189 ? 2.959 -18.5 -0.16 1 98.88 189 LEU A C 1
ATOM 1508 O O . LEU A 1 189 ? 2.631 -19.391 -0.945 1 98.88 189 LEU A O 1
ATOM 1512 N N . GLY A 1 190 ? 3.699 -18.703 0.855 1 98.81 190 GLY A N 1
ATOM 1513 C CA . GLY A 1 190 ? 4.203 -20.016 1.195 1 98.81 190 GLY A CA 1
ATOM 1514 C C . GLY A 1 190 ? 5.273 -19.984 2.27 1 98.81 190 GLY A C 1
ATOM 1515 O O . GLY A 1 190 ? 5.398 -19 3.004 1 98.81 190 GLY A O 1
ATOM 1516 N N . TYR A 1 191 ? 5.926 -21.078 2.389 1 98.75 191 TYR A N 1
ATOM 1517 C CA . TYR A 1 191 ? 7.027 -21.203 3.334 1 98.75 191 TYR A CA 1
ATOM 1518 C C . TYR A 1 191 ? 8.367 -21.234 2.607 1 98.75 191 TYR A C 1
ATOM 1520 O O . TYR A 1 191 ? 8.555 -22.016 1.669 1 98.75 191 TYR A O 1
ATOM 1528 N N . ARG A 1 192 ? 9.242 -20.422 3.055 1 98.19 192 ARG A N 1
ATOM 1529 C CA . ARG A 1 192 ? 10.492 -20.219 2.336 1 98.19 192 ARG A CA 1
ATOM 1530 C C . ARG A 1 192 ? 11.305 -21.5 2.252 1 98.19 192 ARG A C 1
ATOM 1532 O O . ARG A 1 192 ? 11.32 -22.297 3.197 1 98.19 192 ARG A O 1
ATOM 1539 N N . ASP A 1 193 ? 11.883 -21.719 1.12 1 98.06 193 ASP A N 1
ATOM 1540 C CA . ASP A 1 193 ? 12.922 -22.719 0.884 1 98.06 193 ASP A CA 1
ATOM 1541 C C . ASP A 1 193 ? 14.242 -22.047 0.483 1 98.06 193 ASP A C 1
ATOM 1543 O O . ASP A 1 193 ? 14.789 -22.344 -0.581 1 98.06 193 ASP A O 1
ATOM 1547 N N . GLU A 1 194 ? 14.703 -21.094 1.224 1 97.19 194 GLU A N 1
ATOM 1548 C CA . GLU A 1 194 ? 15.93 -20.312 1.065 1 97.19 194 GLU A CA 1
ATOM 1549 C C . GLU A 1 194 ? 16.406 -19.766 2.404 1 97.19 194 GLU A C 1
ATOM 1551 O O . GLU A 1 194 ? 15.656 -19.734 3.379 1 97.19 194 GLU A O 1
ATOM 1556 N N . PRO A 1 195 ? 17.641 -19.484 2.51 1 94.56 195 PRO A N 1
ATOM 1557 C CA . PRO A 1 195 ? 18.109 -18.859 3.752 1 94.56 195 PRO A CA 1
ATOM 1558 C C . PRO A 1 195 ? 17.422 -17.531 4.043 1 94.56 195 PRO A C 1
ATOM 1560 O O . PRO A 1 195 ? 16.953 -16.859 3.121 1 94.56 195 PRO A O 1
ATOM 1563 N N . ILE A 1 196 ? 17.344 -17.219 5.281 1 90.19 196 ILE A N 1
ATOM 1564 C CA . ILE A 1 196 ? 16.812 -15.914 5.68 1 90.19 196 ILE A CA 1
ATOM 1565 C C . ILE A 1 196 ? 17.703 -14.797 5.152 1 90.19 196 ILE A C 1
ATOM 1567 O O . ILE A 1 196 ? 18.922 -14.852 5.309 1 90.19 196 ILE A O 1
ATOM 1571 N N . ARG A 1 197 ? 17.062 -13.938 4.527 1 87.75 197 ARG A N 1
ATOM 1572 C CA . ARG A 1 197 ? 17.797 -12.805 3.979 1 87.75 197 ARG A CA 1
ATOM 1573 C C . ARG A 1 197 ? 17.797 -11.625 4.953 1 87.75 197 ARG A C 1
ATOM 1575 O O . ARG A 1 197 ? 16.781 -11.359 5.609 1 87.75 197 ARG A O 1
ATOM 1582 N N . GLU A 1 198 ? 18.922 -11.039 5.035 1 89 198 GLU A N 1
ATOM 1583 C CA . GLU A 1 198 ? 19.031 -9.844 5.859 1 89 198 GLU A CA 1
ATOM 1584 C C . GLU A 1 198 ? 18.172 -8.711 5.297 1 89 198 GLU A C 1
ATOM 1586 O O . GLU A 1 198 ? 18.125 -8.5 4.082 1 89 198 GLU A O 1
ATOM 1591 N N . LYS A 1 199 ? 17.531 -8.039 6.219 1 95.75 199 LYS A N 1
ATOM 1592 C CA . LYS A 1 199 ? 16.75 -6.867 5.809 1 95.75 199 LYS A CA 1
ATOM 1593 C C . LYS A 1 199 ? 17.656 -5.648 5.629 1 95.75 199 LYS A C 1
ATOM 1595 O O . LYS A 1 199 ? 18.359 -5.254 6.555 1 95.75 199 LYS A O 1
ATOM 1600 N N . ILE A 1 200 ? 17.656 -5.105 4.441 1 96.81 200 ILE A N 1
ATOM 1601 C CA . ILE A 1 200 ? 18.438 -3.93 4.094 1 96.81 200 ILE A CA 1
ATOM 1602 C C . ILE A 1 200 ? 17.516 -2.725 3.908 1 96.81 200 ILE A C 1
ATOM 1604 O O . ILE A 1 200 ? 16.672 -2.717 3.012 1 96.81 200 ILE A O 1
ATOM 1608 N N . ARG A 1 201 ? 17.656 -1.723 4.809 1 98.06 201 ARG A N 1
ATOM 1609 C CA . ARG A 1 201 ? 16.906 -0.478 4.754 1 98.06 201 ARG A CA 1
ATOM 1610 C C . ARG A 1 201 ? 17.812 0.73 4.922 1 98.06 201 ARG A C 1
ATOM 1612 O O . ARG A 1 201 ? 18.859 0.645 5.586 1 98.06 201 ARG A O 1
ATOM 1619 N N . MET A 1 202 ? 17.406 1.798 4.297 1 97.88 202 MET A N 1
ATOM 1620 C CA . MET A 1 202 ? 18.109 3.064 4.508 1 97.88 202 MET A CA 1
ATOM 1621 C C . MET A 1 202 ? 18.031 3.49 5.969 1 97.88 202 MET A C 1
ATOM 1623 O O . MET A 1 202 ? 17.031 3.25 6.641 1 97.88 202 MET A O 1
ATOM 1627 N N . PRO A 1 203 ? 19.109 4.152 6.492 1 97.19 203 PRO A N 1
ATOM 1628 C CA . PRO A 1 203 ? 18.984 4.738 7.828 1 97.19 203 PRO A CA 1
ATOM 1629 C C . PRO A 1 203 ? 17.859 5.766 7.926 1 97.19 203 PRO A C 1
ATOM 1631 O O . PRO A 1 203 ? 17.609 6.5 6.969 1 97.19 203 PRO A O 1
ATOM 1634 N N . LYS A 1 204 ? 17.25 5.855 9.055 1 96.94 204 LYS A N 1
ATOM 1635 C CA . LYS A 1 204 ? 16.109 6.746 9.281 1 96.94 204 LYS A CA 1
ATOM 1636 C C . LYS A 1 204 ? 16.469 8.18 8.891 1 96.94 204 LYS A C 1
ATOM 1638 O O . LYS A 1 204 ? 15.68 8.852 8.211 1 96.94 204 LYS A O 1
ATOM 1643 N N . GLU A 1 205 ? 17.625 8.602 9.195 1 96.25 205 GLU A N 1
ATOM 1644 C CA . GLU A 1 205 ? 18.031 9.992 9.016 1 96.25 205 GLU A CA 1
ATOM 1645 C C . GLU A 1 205 ? 18.141 10.352 7.539 1 96.25 205 GLU A C 1
ATOM 1647 O O . GLU A 1 205 ? 18.062 11.523 7.172 1 96.25 205 GLU A O 1
ATOM 1652 N N . SER A 1 206 ? 18.25 9.305 6.742 1 97.25 206 SER A N 1
ATOM 1653 C CA . SER A 1 206 ? 18.43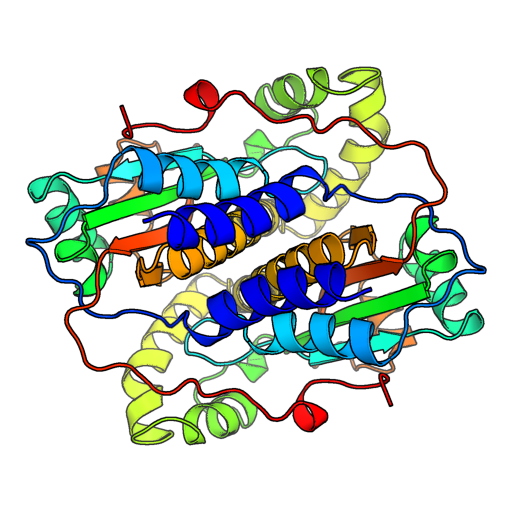8 9.555 5.316 1 97.25 206 SER A CA 1
ATOM 1654 C C . SER A 1 206 ? 17.094 9.656 4.598 1 97.25 206 SER A C 1
ATOM 1656 O O . SER A 1 206 ? 17.031 10.18 3.482 1 97.25 206 SER A O 1
ATOM 1658 N N . ILE A 1 207 ? 15.977 9.172 5.289 1 98.12 207 ILE A N 1
ATOM 1659 C CA . ILE A 1 207 ? 14.734 9.117 4.523 1 98.12 207 ILE A CA 1
ATOM 1660 C C . ILE A 1 207 ? 13.602 9.75 5.332 1 98.12 207 ILE A C 1
ATOM 1662 O O . ILE A 1 207 ? 12.445 9.734 4.91 1 98.12 207 ILE A O 1
ATOM 1666 N N . ILE A 1 208 ? 13.867 10.297 6.48 1 98.44 208 ILE A N 1
ATOM 1667 C CA . ILE A 1 208 ? 12.867 10.969 7.305 1 98.44 208 ILE A CA 1
ATOM 1668 C C . ILE A 1 208 ? 13.344 12.375 7.648 1 98.44 208 ILE A C 1
ATOM 1670 O O . ILE A 1 208 ? 14.461 12.562 8.133 1 98.44 208 ILE A O 1
ATOM 1674 N N . THR A 1 209 ? 12.523 13.336 7.391 1 98.31 209 THR A N 1
ATOM 1675 C CA . THR A 1 209 ? 12.789 14.727 7.723 1 98.31 209 THR A CA 1
ATOM 1676 C C . THR A 1 209 ? 11.703 15.289 8.633 1 98.31 209 THR A C 1
ATOM 1678 O O . THR A 1 209 ? 10.516 15.031 8.414 1 98.31 209 THR A O 1
ATOM 1681 N N . GLY A 1 210 ? 12.055 15.953 9.742 1 94.31 210 GLY A N 1
ATOM 1682 C CA . GLY A 1 210 ? 11.109 16.734 10.539 1 94.31 210 GLY A CA 1
ATOM 1683 C C . GLY A 1 210 ? 10.672 16.016 11.805 1 94.31 210 GLY A C 1
ATOM 1684 O O . GLY A 1 210 ? 9.703 16.422 12.445 1 94.31 210 GLY A O 1
ATOM 1685 N N . TYR A 1 211 ? 11.133 14.875 12.109 1 81.69 211 TYR A N 1
ATOM 1686 C CA . TYR A 1 211 ? 10.633 14.195 13.297 1 81.69 211 TYR A CA 1
ATOM 1687 C C . TYR A 1 211 ? 11.586 14.398 14.477 1 81.69 211 TYR A C 1
ATOM 1689 O O . TYR A 1 211 ? 11.273 14.008 15.609 1 81.69 211 TYR A O 1
ATOM 1697 N N . GLN A 1 212 ? 12.766 15.047 14.305 1 66.75 212 GLN A N 1
ATOM 1698 C CA . GLN A 1 212 ? 13.648 15.281 15.438 1 66.75 212 GLN A CA 1
ATOM 1699 C C . GLN A 1 212 ? 13.094 16.359 16.359 1 66.75 212 GLN A C 1
ATOM 1701 O O . GLN A 1 212 ? 12.328 17.234 15.922 1 66.75 212 GLN A O 1
ATOM 1706 N N . MET B 1 1 ? 1.438 -23.188 20.266 1 32 1 MET B N 1
ATOM 1707 C CA . MET B 1 1 ? 0.196 -23.359 19.516 1 32 1 MET B CA 1
ATOM 1708 C C . MET B 1 1 ? -0.68 -22.109 19.625 1 32 1 MET B C 1
ATOM 1710 O O . MET B 1 1 ? -1.444 -21.812 18.703 1 32 1 MET B O 1
ATOM 1714 N N . MET B 1 2 ? -0.811 -21.5 20.875 1 41.12 2 MET B N 1
ATOM 1715 C CA . MET B 1 2 ? -1.591 -20.422 21.469 1 41.12 2 MET B CA 1
ATOM 1716 C C . MET B 1 2 ? -1.044 -19.062 21.062 1 41.12 2 MET B C 1
ATOM 1718 O O . MET B 1 2 ? -1.657 -18.031 21.359 1 41.12 2 MET B O 1
ATOM 1722 N N . GLN B 1 3 ? 0.31 -19.016 20.688 1 50.41 3 GLN B N 1
ATOM 1723 C CA . GLN B 1 3 ? 1.138 -17.844 20.391 1 50.41 3 GLN B CA 1
ATOM 1724 C C . GLN B 1 3 ? 0.831 -17.312 18.984 1 50.41 3 GLN B C 1
ATOM 1726 O O . GLN B 1 3 ? 0.791 -16.094 18.781 1 50.41 3 GLN B O 1
ATOM 1731 N N . VAL B 1 4 ? 0.721 -18.281 17.938 1 56.88 4 VAL B N 1
ATOM 1732 C CA . VAL B 1 4 ? 0.411 -17.922 16.562 1 56.88 4 VAL B CA 1
ATOM 1733 C C . VAL B 1 4 ? -0.983 -17.297 16.484 1 56.88 4 VAL B C 1
ATOM 1735 O O . VAL B 1 4 ? -1.184 -16.281 15.812 1 56.88 4 VAL B O 1
ATOM 1738 N N . ASP B 1 5 ? -1.688 -17.719 17.266 1 81.38 5 ASP B N 1
ATOM 1739 C CA . ASP B 1 5 ? -3.062 -17.234 17.219 1 81.38 5 ASP B CA 1
ATOM 1740 C C . ASP B 1 5 ? -3.172 -15.844 17.844 1 81.38 5 ASP B C 1
ATOM 1742 O O . ASP B 1 5 ? -3.896 -14.984 17.344 1 81.38 5 ASP B O 1
ATOM 1746 N N . HIS B 1 6 ? -2.164 -15.625 18.719 1 92.06 6 HIS B N 1
ATOM 1747 C CA . HIS B 1 6 ? -2.26 -14.344 19.406 1 92.06 6 HIS B CA 1
ATOM 1748 C C . HIS B 1 6 ? -1.74 -13.203 18.547 1 92.06 6 HIS B C 1
ATOM 1750 O O . HIS B 1 6 ? -2.334 -12.125 18.516 1 92.06 6 HIS B O 1
ATOM 1756 N N . LYS B 1 7 ? -0.624 -13.492 17.812 1 96.38 7 LYS B N 1
ATOM 1757 C CA . LYS B 1 7 ? -0.048 -12.461 16.953 1 96.38 7 LYS B CA 1
ATOM 1758 C C . LYS B 1 7 ? -1.026 -12.062 15.852 1 96.38 7 LYS B C 1
ATOM 1760 O O . LYS B 1 7 ? -1.229 -10.867 15.602 1 96.38 7 LYS B O 1
ATOM 1765 N N . ALA B 1 8 ? -1.652 -13.078 15.227 1 97.62 8 ALA B N 1
ATOM 1766 C CA . ALA B 1 8 ? -2.641 -12.82 14.18 1 97.62 8 ALA B CA 1
ATOM 1767 C C . ALA B 1 8 ? -3.816 -12.016 14.727 1 97.62 8 ALA B C 1
ATOM 1769 O O . ALA B 1 8 ? -4.344 -11.133 14.047 1 97.62 8 ALA B O 1
ATOM 1770 N N . HIS B 1 9 ? -4.16 -12.258 15.914 1 96.88 9 HIS B N 1
ATOM 1771 C CA . HIS B 1 9 ? -5.27 -11.547 16.531 1 96.88 9 HIS B CA 1
ATOM 1772 C C . HIS B 1 9 ? -4.926 -10.078 16.766 1 96.88 9 HIS B C 1
ATOM 1774 O O . HIS B 1 9 ? -5.777 -9.203 16.609 1 96.88 9 HIS B O 1
ATOM 1780 N N . VAL B 1 10 ? -3.713 -9.836 17.156 1 97.5 10 VAL B N 1
ATOM 1781 C CA . VAL B 1 10 ? -3.262 -8.469 17.375 1 97.5 10 VAL B CA 1
ATOM 1782 C C . VAL B 1 10 ? -3.332 -7.684 16.062 1 97.5 10 VAL B C 1
ATOM 1784 O O . VAL B 1 10 ? -3.848 -6.562 16.031 1 97.5 10 VAL B O 1
ATOM 1787 N N . ILE B 1 11 ? -2.881 -8.281 14.984 1 98.19 11 ILE B N 1
ATOM 1788 C CA . ILE B 1 11 ? -2.873 -7.637 13.68 1 98.19 11 ILE B CA 1
ATOM 1789 C C . ILE B 1 11 ? -4.309 -7.414 13.203 1 98.19 11 ILE B C 1
ATOM 1791 O O . ILE B 1 11 ? -4.66 -6.312 12.781 1 98.19 11 ILE B O 1
ATOM 1795 N N . LEU B 1 12 ? -5.07 -8.422 13.328 1 97.88 12 LEU B N 1
ATOM 1796 C CA . LEU B 1 12 ? -6.461 -8.336 12.906 1 97.88 12 LEU B CA 1
ATOM 1797 C C . LEU B 1 12 ? -7.203 -7.25 13.68 1 97.88 12 LEU B C 1
ATOM 1799 O O . LEU B 1 12 ? -7.969 -6.477 13.102 1 97.88 12 LEU B O 1
ATOM 1803 N N . SER B 1 13 ? -6.984 -7.172 14.969 1 97.69 13 SER B N 1
ATOM 1804 C CA . SER B 1 13 ? -7.637 -6.172 15.812 1 97.69 13 SER B CA 1
ATOM 1805 C C . SER B 1 13 ? -7.246 -4.762 15.391 1 97.69 13 SER B C 1
ATOM 1807 O O . SER B 1 13 ? -8.086 -3.855 15.383 1 97.69 13 SER B O 1
ATOM 1809 N N . ALA B 1 14 ? -5.973 -4.543 15.078 1 98.06 14 ALA B N 1
ATOM 1810 C CA . ALA B 1 14 ? -5.516 -3.24 14.594 1 98.06 14 ALA B CA 1
ATOM 1811 C C . ALA B 1 14 ? -6.219 -2.861 13.297 1 98.06 14 ALA B C 1
ATOM 1813 O O . ALA B 1 14 ? -6.672 -1.725 13.133 1 98.06 14 ALA B O 1
ATOM 1814 N N . MET B 1 15 ? -6.352 -3.836 12.383 1 98.31 15 MET B N 1
ATOM 1815 C CA . MET B 1 15 ? -6.965 -3.572 11.086 1 98.31 15 MET B CA 1
ATOM 1816 C C . MET B 1 15 ? -8.469 -3.352 11.227 1 98.31 15 MET B C 1
ATOM 1818 O O . MET B 1 15 ? -9.055 -2.555 10.5 1 98.31 15 MET B O 1
ATOM 1822 N N . GLU B 1 16 ? -9.086 -3.992 12.188 1 97.62 16 GLU B N 1
ATOM 1823 C CA . GLU B 1 16 ? -10.508 -3.809 12.469 1 97.62 16 GLU B CA 1
ATOM 1824 C C . GLU B 1 16 ? -10.781 -2.436 13.078 1 97.62 16 GLU B C 1
ATOM 1826 O O . GLU B 1 16 ? -11.789 -1.804 12.773 1 97.62 16 GLU B O 1
ATOM 1831 N N . ARG B 1 17 ? -9.859 -1.995 13.867 1 95.44 17 ARG B N 1
ATOM 1832 C CA . ARG B 1 17 ? -10.023 -0.721 14.555 1 95.44 17 ARG B CA 1
ATOM 1833 C C . ARG B 1 17 ? -9.789 0.451 13.609 1 95.44 17 ARG B C 1
ATOM 1835 O O . ARG B 1 17 ? -10.422 1.501 13.742 1 95.44 17 ARG B O 1
ATOM 1842 N N . ARG B 1 18 ? -8.898 0.292 12.695 1 97.62 18 ARG B N 1
ATOM 1843 C CA . ARG B 1 18 ? -8.469 1.366 11.805 1 97.62 18 ARG B CA 1
ATOM 1844 C C . ARG B 1 18 ? -9.625 1.866 10.945 1 97.62 18 ARG B C 1
ATOM 1846 O O . ARG B 1 18 ? -10.367 1.069 10.367 1 97.62 18 ARG B O 1
ATOM 1853 N N . TYR B 1 19 ? -9.867 3.111 10.867 1 97.31 19 TYR B N 1
ATOM 1854 C CA . TYR B 1 19 ? -10.766 3.785 9.938 1 97.31 19 TYR B CA 1
ATOM 1855 C C . TYR B 1 19 ? -10.188 5.121 9.484 1 97.31 19 TYR B C 1
ATOM 1857 O O . TYR B 1 19 ? -9.172 5.574 10.016 1 97.31 19 TYR B O 1
ATOM 1865 N N . ALA B 1 20 ? -10.781 5.75 8.477 1 97.88 20 ALA B N 1
ATOM 1866 C CA . ALA B 1 20 ? -10.32 7.051 8 1 97.88 20 ALA B CA 1
ATOM 1867 C C . ALA B 1 20 ? -10.875 8.18 8.859 1 97.88 20 ALA B C 1
ATOM 1869 O O . ALA B 1 20 ? -12 8.641 8.641 1 97.88 20 ALA B O 1
ATOM 1870 N N . CYS B 1 21 ? -10.023 8.602 9.789 1 98.31 21 CYS B N 1
ATOM 1871 C CA . CYS B 1 21 ? -10.445 9.633 10.727 1 98.31 21 CYS B CA 1
ATOM 1872 C C . CYS B 1 21 ? -10.586 10.977 10.031 1 98.31 21 CYS B C 1
ATOM 1874 O O . CYS B 1 21 ? -9.664 11.414 9.328 1 98.31 21 CYS B O 1
ATOM 1876 N N . LYS B 1 22 ? -11.688 11.672 10.289 1 97.62 22 LYS B N 1
ATOM 1877 C CA . LYS B 1 22 ? -11.961 12.906 9.562 1 97.62 22 LYS B CA 1
ATOM 1878 C C . LYS B 1 22 ? -11.695 14.125 10.438 1 97.62 22 LYS B C 1
ATOM 1880 O O . LYS B 1 22 ? -11.594 15.25 9.938 1 97.62 22 LYS B O 1
ATOM 1885 N N . ARG B 1 23 ? -11.633 13.906 11.711 1 98.38 23 ARG B N 1
ATOM 1886 C CA . ARG B 1 23 ? -11.359 14.984 12.648 1 98.38 23 ARG B CA 1
ATOM 1887 C C . ARG B 1 23 ? -10.602 14.469 13.875 1 98.38 23 ARG B C 1
ATOM 1889 O O . ARG B 1 23 ? -11.047 13.531 14.531 1 98.38 23 ARG B O 1
ATOM 1896 N N . PHE B 1 24 ? -9.5 15.102 14.141 1 98.75 24 PHE B N 1
ATOM 1897 C CA . PHE B 1 24 ? -8.68 14.75 15.289 1 98.75 24 PHE B CA 1
ATOM 1898 C C . PHE B 1 24 ? -8.859 15.758 16.422 1 98.75 24 PHE B C 1
ATOM 1900 O O . PHE B 1 24 ? -9.414 16.844 16.203 1 98.75 24 PHE B O 1
ATOM 1907 N N . ASN B 1 25 ? -8.516 15.359 17.625 1 98.25 25 ASN B N 1
ATOM 1908 C CA . ASN B 1 25 ? -8.406 16.266 18.75 1 98.25 25 ASN B CA 1
ATOM 1909 C C . ASN B 1 25 ? -7.094 17.047 18.719 1 98.25 25 ASN B C 1
ATOM 1911 O O . ASN B 1 25 ? -6.031 16.5 19.016 1 98.25 25 ASN B O 1
ATOM 1915 N N . PRO B 1 26 ? -7.172 18.297 18.391 1 95.94 26 PRO B N 1
ATOM 1916 C CA . PRO B 1 26 ? -5.941 19.062 18.172 1 95.94 26 PRO B CA 1
ATOM 1917 C C . PRO B 1 26 ? -5.117 19.234 19.453 1 95.94 26 PRO B C 1
ATOM 1919 O O . PRO B 1 26 ? -3.957 19.641 19.391 1 95.94 26 PRO B O 1
ATOM 1922 N N . THR B 1 27 ? -5.602 18.922 20.656 1 96.81 27 THR B N 1
ATOM 1923 C CA . THR B 1 27 ? -4.898 19.125 21.906 1 96.81 27 THR B CA 1
ATOM 1924 C C . THR B 1 27 ? -4.105 17.891 22.297 1 96.81 27 THR B C 1
ATOM 1926 O O . THR B 1 27 ? -3.248 17.938 23.188 1 96.81 27 THR B O 1
ATOM 1929 N N . GLN B 1 28 ? -4.43 16.812 21.672 1 97.81 28 GLN B N 1
ATOM 1930 C CA . GLN B 1 28 ? -3.713 15.586 21.984 1 97.81 28 GLN B CA 1
ATOM 1931 C C . GLN B 1 28 ? -2.535 15.383 21.031 1 97.81 28 GLN B C 1
ATOM 1933 O O . GLN B 1 28 ? -2.717 15.32 19.828 1 97.81 28 GLN B O 1
ATOM 1938 N N . LYS B 1 29 ? -1.37 15.242 21.641 1 97.62 29 LYS B N 1
ATOM 1939 C CA . LYS B 1 29 ? -0.15 15.047 20.859 1 97.62 29 LYS B CA 1
ATOM 1940 C C . LYS B 1 29 ? 0.284 13.586 20.875 1 97.62 29 LYS B C 1
ATOM 1942 O O . LYS B 1 29 ? -0.095 12.828 21.766 1 97.62 29 LYS B O 1
ATOM 1947 N N . ILE B 1 30 ? 1.013 13.234 19.859 1 97.88 30 ILE B N 1
ATOM 1948 C CA . ILE B 1 30 ? 1.569 11.891 19.781 1 97.88 30 ILE B CA 1
ATOM 1949 C C . ILE B 1 30 ? 2.941 11.859 20.438 1 97.88 30 ILE B C 1
ATOM 1951 O O . ILE B 1 30 ? 3.787 12.719 20.188 1 97.88 30 ILE B O 1
ATOM 1955 N N . ALA B 1 31 ? 3.156 10.891 21.312 1 96.81 31 ALA B N 1
ATOM 1956 C CA . ALA B 1 31 ? 4.461 10.711 21.938 1 96.81 31 ALA B CA 1
ATOM 1957 C C . ALA B 1 31 ? 5.539 10.422 20.906 1 96.81 31 ALA B C 1
ATOM 1959 O O . ALA B 1 31 ? 5.285 9.742 19.906 1 96.81 31 ALA B O 1
ATOM 1960 N N . ALA B 1 32 ? 6.738 10.922 21.172 1 96.69 32 ALA B N 1
ATOM 1961 C CA . ALA B 1 32 ? 7.855 10.742 20.25 1 96.69 32 ALA B CA 1
ATOM 1962 C C . ALA B 1 32 ? 8.109 9.266 19.969 1 96.69 32 ALA B C 1
ATOM 1964 O O . ALA B 1 32 ? 8.359 8.875 18.828 1 96.69 32 ALA B O 1
ATOM 1965 N N . GLN B 1 33 ? 8.07 8.5 20.984 1 96.69 33 GLN B N 1
ATOM 1966 C CA . GLN B 1 33 ? 8.328 7.074 20.828 1 96.69 33 GLN B CA 1
ATOM 1967 C C . GLN B 1 33 ? 7.297 6.426 19.906 1 96.69 33 GLN B C 1
ATOM 1969 O O . GLN B 1 33 ? 7.641 5.57 19.094 1 96.69 33 GLN B O 1
ATOM 1974 N N . ASP B 1 34 ? 6.031 6.789 20.062 1 97.88 34 ASP B N 1
ATOM 1975 C CA . ASP B 1 34 ? 4.973 6.246 19.219 1 97.88 34 ASP B CA 1
ATOM 1976 C C . ASP B 1 34 ? 5.152 6.684 17.766 1 97.88 34 ASP B C 1
ATOM 1978 O O . ASP B 1 34 ? 5.004 5.875 16.844 1 97.88 34 ASP B O 1
ATOM 1982 N N . LEU B 1 35 ? 5.477 7.93 17.578 1 98.25 35 LEU B N 1
ATOM 1983 C CA . LEU B 1 35 ? 5.727 8.422 16.234 1 98.25 35 LEU B CA 1
ATOM 1984 C C . LEU B 1 35 ? 6.902 7.695 15.594 1 98.25 35 LEU B C 1
ATOM 1986 O O . LEU B 1 35 ? 6.863 7.355 14.414 1 98.25 35 LEU B O 1
ATOM 1990 N N . ASP B 1 36 ? 7.906 7.426 16.406 1 97.75 36 ASP B N 1
ATOM 1991 C CA . ASP B 1 36 ? 9.07 6.695 15.914 1 97.75 36 ASP B CA 1
ATOM 1992 C C . ASP B 1 36 ? 8.688 5.297 15.438 1 97.75 36 ASP B C 1
ATOM 1994 O O . ASP B 1 36 ? 9.164 4.84 14.398 1 97.75 36 ASP B O 1
ATOM 1998 N N . LEU B 1 37 ? 7.848 4.613 16.156 1 98.19 37 LEU B N 1
ATOM 1999 C CA . LEU B 1 37 ? 7.391 3.277 15.781 1 98.19 37 LEU B CA 1
ATOM 2000 C C . LEU B 1 37 ? 6.602 3.32 14.484 1 98.19 37 LEU B C 1
ATOM 2002 O O . LEU B 1 37 ? 6.754 2.441 13.625 1 98.19 37 LEU B O 1
ATOM 2006 N N . ILE B 1 38 ? 5.789 4.344 14.312 1 98.81 38 ILE B N 1
ATOM 2007 C CA . ILE B 1 38 ? 4.992 4.488 13.102 1 98.81 38 ILE B CA 1
ATOM 2008 C C . ILE B 1 38 ? 5.91 4.723 11.906 1 98.81 38 ILE B C 1
ATOM 2010 O O . ILE B 1 38 ? 5.754 4.09 10.859 1 98.81 38 ILE B O 1
ATOM 2014 N N . LEU B 1 39 ? 6.879 5.562 12.055 1 98.81 39 LEU B N 1
ATOM 2015 C CA . LEU B 1 39 ? 7.828 5.848 10.992 1 98.81 39 LEU B CA 1
ATOM 2016 C C . LEU B 1 39 ? 8.68 4.621 10.68 1 98.81 39 LEU B C 1
ATOM 2018 O O . LEU B 1 39 ? 8.992 4.352 9.516 1 98.81 39 LEU B O 1
ATOM 2022 N N . GLU B 1 40 ? 9.047 3.873 11.703 1 98.56 40 GLU B N 1
ATOM 2023 C CA . GLU B 1 40 ? 9.805 2.637 11.5 1 98.56 40 GLU B CA 1
ATOM 2024 C C . GLU B 1 40 ? 9 1.629 10.688 1 98.56 40 GLU B C 1
ATOM 2026 O O . GLU B 1 40 ? 9.555 0.938 9.828 1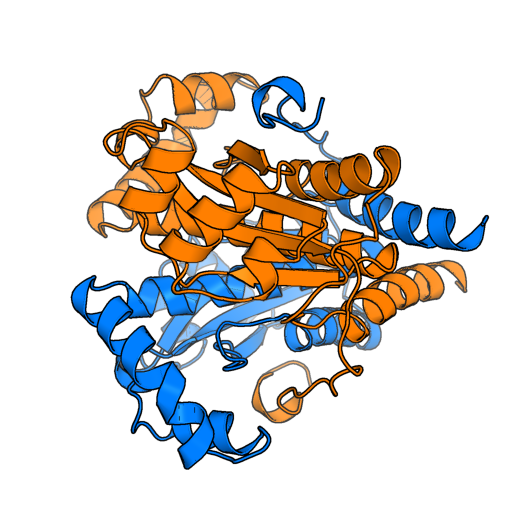 98.56 40 GLU B O 1
ATOM 2031 N N . ALA B 1 41 ? 7.715 1.549 10.953 1 98.81 41 ALA B N 1
ATOM 2032 C CA . ALA B 1 41 ? 6.852 0.669 10.164 1 98.81 41 ALA B CA 1
ATOM 2033 C C . ALA B 1 41 ? 6.895 1.035 8.688 1 98.81 41 ALA B C 1
ATOM 2035 O O . ALA B 1 41 ? 6.906 0.154 7.824 1 98.81 41 ALA B O 1
ATOM 2036 N N . GLY B 1 42 ? 6.918 2.328 8.375 1 98.88 42 GLY B N 1
ATOM 2037 C CA . GLY B 1 42 ? 7.082 2.779 7 1 98.88 42 GLY B CA 1
ATOM 2038 C C . GLY B 1 42 ? 8.43 2.416 6.41 1 98.88 42 GLY B C 1
ATOM 2039 O O . GLY B 1 42 ? 8.516 1.943 5.273 1 98.88 42 GLY B O 1
ATOM 2040 N N . ARG B 1 43 ? 9.453 2.584 7.219 1 98.62 43 ARG B N 1
ATOM 2041 C CA . ARG B 1 43 ? 10.82 2.312 6.777 1 98.62 43 ARG B CA 1
ATOM 2042 C C . ARG B 1 43 ? 11.008 0.832 6.465 1 98.62 43 ARG B C 1
ATOM 2044 O O . ARG B 1 43 ? 11.742 0.475 5.543 1 98.62 43 ARG B O 1
ATOM 2051 N N . LEU B 1 44 ? 10.32 0.009 7.133 1 98.62 44 LEU B N 1
ATOM 2052 C CA . LEU B 1 44 ? 10.492 -1.434 7.004 1 98.62 44 LEU B CA 1
ATOM 2053 C C . LEU B 1 44 ? 9.664 -1.981 5.848 1 98.62 44 LEU B C 1
ATOM 2055 O O . LEU B 1 44 ? 9.781 -3.158 5.496 1 98.62 44 LEU B O 1
ATOM 2059 N N . ALA B 1 45 ? 8.844 -1.158 5.203 1 98.75 45 ALA B N 1
ATOM 2060 C CA . ALA B 1 45 ? 7.969 -1.608 4.125 1 98.75 45 ALA B CA 1
ATOM 2061 C C . ALA B 1 45 ? 8.781 -2.129 2.941 1 98.75 45 ALA B C 1
ATOM 2063 O O . ALA B 1 45 ? 9.867 -1.622 2.654 1 98.75 45 ALA B O 1
ATOM 2064 N N . PRO B 1 46 ? 8.289 -3.168 2.275 1 98.5 46 PRO B N 1
ATOM 2065 C CA . PRO B 1 46 ? 8.914 -3.537 1.006 1 98.5 46 PRO B CA 1
ATOM 2066 C C . PRO B 1 46 ? 8.688 -2.498 -0.089 1 98.5 46 PRO B C 1
ATOM 2068 O O . PRO B 1 46 ? 7.75 -1.7 -0.004 1 98.5 46 PRO B O 1
ATOM 2071 N N . SER B 1 47 ? 9.562 -2.461 -1.031 1 98.62 47 SER B N 1
ATOM 2072 C CA . SER B 1 47 ? 9.43 -1.684 -2.26 1 98.62 47 SER B CA 1
ATOM 2073 C C . SER B 1 47 ? 10.062 -2.408 -3.443 1 98.62 47 SER B C 1
ATOM 2075 O O . SER B 1 47 ? 10.898 -3.293 -3.262 1 98.62 47 SER B O 1
ATOM 2077 N N . SER B 1 48 ? 9.547 -2.119 -4.602 1 98.56 48 SER B N 1
ATOM 2078 C CA . SER B 1 48 ? 10.102 -2.725 -5.805 1 98.56 48 SER B CA 1
ATOM 2079 C C . SER B 1 48 ? 11.617 -2.561 -5.859 1 98.56 48 SER B C 1
ATOM 2081 O O . SER B 1 48 ? 12.133 -1.457 -5.668 1 98.56 48 SER B O 1
ATOM 2083 N N . PHE B 1 49 ? 12.359 -3.693 -5.922 1 98.06 49 PHE B N 1
ATOM 2084 C CA . PHE B 1 49 ? 13.812 -3.777 -6.027 1 98.06 49 PHE B CA 1
ATOM 2085 C C . PHE B 1 49 ? 14.477 -3.238 -4.766 1 98.06 49 PHE B C 1
ATOM 2087 O O . PHE B 1 49 ? 15.68 -2.973 -4.758 1 98.06 49 PHE B O 1
ATOM 2094 N N . GLY B 1 50 ? 13.695 -3.018 -3.723 1 97.88 50 GLY B N 1
ATOM 2095 C CA . GLY B 1 50 ? 14.266 -2.467 -2.502 1 97.88 50 GLY B CA 1
ATOM 2096 C C . GLY B 1 50 ? 14.727 -1.03 -2.654 1 97.88 50 GLY B C 1
ATOM 2097 O O . GLY B 1 50 ? 15.562 -0.557 -1.884 1 97.88 50 GLY B O 1
ATOM 2098 N N . LEU B 1 51 ? 14.172 -0.325 -3.545 1 98.62 51 LEU B N 1
ATOM 2099 C CA . LEU B 1 51 ? 14.641 1.019 -3.859 1 98.62 51 LEU B CA 1
ATOM 2100 C C . LEU B 1 51 ? 14.219 2.01 -2.781 1 98.62 51 LEU B C 1
ATOM 2102 O O . LEU B 1 51 ? 14.773 3.107 -2.688 1 98.62 51 LEU B O 1
ATOM 2106 N N . GLU B 1 52 ? 13.164 1.635 -2.027 1 98.62 52 GLU B N 1
ATOM 2107 C CA . GLU B 1 52 ? 12.664 2.562 -1.016 1 98.62 52 GLU B CA 1
ATOM 2108 C C . GLU B 1 52 ? 12.414 3.945 -1.61 1 98.62 52 GLU B C 1
ATOM 2110 O O . GLU B 1 52 ? 13.031 4.926 -1.196 1 98.62 52 GLU B O 1
ATOM 2115 N N . HIS B 1 53 ? 11.375 4.012 -2.395 1 98.75 53 HIS B N 1
ATOM 2116 C CA . HIS B 1 53 ? 11.078 5.16 -3.24 1 98.75 53 HIS B CA 1
ATOM 2117 C C . HIS B 1 53 ? 10.766 6.395 -2.402 1 98.75 53 HIS B C 1
ATOM 2119 O O . HIS B 1 53 ? 10.852 7.523 -2.896 1 98.75 53 HIS B O 1
ATOM 2125 N N . TRP B 1 54 ? 10.586 6.27 -1.193 1 98.81 54 TRP B N 1
ATOM 2126 C CA . TRP B 1 54 ? 9.906 7.289 -0.398 1 98.81 54 TRP B CA 1
ATOM 2127 C C . TRP B 1 54 ? 10.914 8.141 0.367 1 98.81 54 TRP B C 1
ATOM 2129 O O . TRP B 1 54 ? 12.016 7.68 0.674 1 98.81 54 TRP B O 1
ATOM 2139 N N . HIS B 1 55 ? 10.578 9.32 0.595 1 98.88 55 HIS B N 1
ATOM 2140 C CA . HIS B 1 55 ? 11.031 10.164 1.694 1 98.88 55 HIS B CA 1
ATOM 2141 C C . HIS B 1 55 ? 9.859 10.625 2.555 1 98.88 55 HIS B C 1
ATOM 2143 O O . HIS B 1 55 ? 8.828 11.055 2.029 1 98.88 55 HIS B O 1
ATOM 2149 N N . PHE B 1 56 ? 9.953 10.469 3.873 1 98.94 56 PHE B N 1
ATOM 2150 C CA . PHE B 1 56 ? 8.898 10.867 4.793 1 98.94 56 PHE B CA 1
ATOM 2151 C C . PHE B 1 56 ? 9.18 12.242 5.387 1 98.94 56 PHE B C 1
ATOM 2153 O O . PHE B 1 56 ? 10.227 12.453 6.004 1 98.94 56 PHE B O 1
ATOM 2160 N N . PHE B 1 57 ? 8.273 13.156 5.18 1 98.94 57 PHE B N 1
ATOM 2161 C CA . PHE B 1 57 ? 8.344 14.469 5.809 1 98.94 57 PHE B CA 1
ATOM 2162 C C . PHE B 1 57 ? 7.309 14.586 6.922 1 98.94 57 PHE B C 1
ATOM 2164 O O . PHE B 1 57 ? 6.117 14.391 6.691 1 98.94 57 PHE B O 1
ATOM 2171 N N . VAL B 1 58 ? 7.742 14.914 8.102 1 98.88 58 VAL B N 1
ATOM 2172 C CA . VAL B 1 58 ? 6.863 15.023 9.258 1 98.88 58 VAL B CA 1
ATOM 2173 C C . VAL B 1 58 ? 6.598 16.5 9.57 1 98.88 58 VAL B C 1
ATOM 2175 O O . VAL B 1 58 ? 7.535 17.281 9.75 1 98.88 58 VAL B O 1
ATOM 2178 N N . SER B 1 59 ? 5.348 16.875 9.609 1 98.62 59 SER B N 1
ATOM 2179 C CA . SER B 1 59 ? 4.926 18.234 9.961 1 98.62 59 SER B CA 1
ATOM 2180 C C . SER B 1 59 ? 4.039 18.234 11.195 1 98.62 59 SER B C 1
ATOM 2182 O O . SER B 1 59 ? 3.035 17.516 11.25 1 98.62 59 SER B O 1
ATOM 2184 N N . ARG B 1 60 ? 4.344 19.109 12.188 1 97.06 60 ARG B N 1
ATOM 2185 C CA . ARG B 1 60 ? 3.588 19.125 13.43 1 97.06 60 ARG B CA 1
ATOM 2186 C C . ARG B 1 60 ? 3.189 20.547 13.812 1 97.06 60 ARG B C 1
ATOM 2188 O O . ARG B 1 60 ? 2.322 20.75 14.664 1 97.06 60 ARG B O 1
ATOM 2195 N N . GLU B 1 61 ? 3.816 21.531 13.18 1 96.62 61 GLU B N 1
ATOM 2196 C CA . GLU B 1 61 ? 3.52 22.922 13.5 1 96.62 61 GLU B CA 1
ATOM 2197 C C . GLU B 1 61 ? 2.166 23.344 12.938 1 96.62 61 GLU B C 1
ATOM 2199 O O . GLU B 1 61 ? 1.9 23.172 11.75 1 96.62 61 GLU B O 1
ATOM 2204 N N . GLN B 1 62 ? 1.404 23.969 13.805 1 97.69 62 GLN B N 1
ATOM 2205 C CA . GLN B 1 62 ? 0.038 24.328 13.43 1 97.69 62 GLN B CA 1
ATOM 2206 C C . GLN B 1 62 ? 0.018 25.25 12.211 1 97.69 62 GLN B C 1
ATOM 2208 O O . GLN B 1 62 ? -0.851 25.125 11.352 1 97.69 62 GLN B O 1
ATOM 2213 N N . ALA B 1 63 ? 0.905 26.172 12.18 1 98.06 63 ALA B N 1
ATOM 2214 C CA . ALA B 1 63 ? 0.954 27.078 11.047 1 98.06 63 ALA B CA 1
ATOM 2215 C C . ALA B 1 63 ? 1.142 26.328 9.734 1 98.06 63 ALA B C 1
ATOM 2217 O O . ALA B 1 63 ? 0.492 26.641 8.734 1 98.06 63 ALA B O 1
ATOM 2218 N N . MET B 1 64 ? 2.055 25.359 9.719 1 98 64 MET B N 1
ATOM 2219 C CA . MET B 1 64 ? 2.297 24.547 8.531 1 98 64 MET B CA 1
ATOM 2220 C C . MET B 1 64 ? 1.08 23.688 8.211 1 98 64 MET B C 1
ATOM 2222 O O . MET B 1 64 ? 0.698 23.547 7.047 1 98 64 MET B O 1
ATOM 2226 N N . LEU B 1 65 ? 0.465 23.094 9.227 1 98.56 65 LEU B N 1
ATOM 2227 C CA . LEU B 1 65 ? -0.719 22.266 9.031 1 98.56 65 LEU B CA 1
ATOM 2228 C C . LEU B 1 65 ? -1.854 23.078 8.414 1 98.56 65 LEU B C 1
ATOM 2230 O O . LEU B 1 65 ? -2.613 22.562 7.59 1 98.56 65 LEU B O 1
ATOM 2234 N N . ASN B 1 66 ? -1.978 24.328 8.781 1 98.69 66 ASN B N 1
ATOM 2235 C CA . ASN B 1 66 ? -2.979 25.203 8.188 1 98.69 66 ASN B CA 1
ATOM 2236 C C . ASN B 1 66 ? -2.713 25.422 6.699 1 98.69 66 ASN B C 1
ATOM 2238 O O . ASN B 1 66 ? -3.648 25.5 5.902 1 98.69 66 ASN B O 1
ATOM 2242 N N . CYS B 1 67 ? -1.451 25.609 6.344 1 98.75 67 CYS B N 1
ATOM 2243 C CA . CYS B 1 67 ? -1.108 25.703 4.934 1 98.75 67 CYS B CA 1
ATOM 2244 C C . CYS B 1 67 ? -1.495 24.438 4.184 1 98.75 67 CYS B C 1
ATOM 2246 O O . CYS B 1 67 ? -2.066 24.5 3.092 1 98.75 67 CYS B O 1
ATOM 2248 N N . PHE B 1 68 ? -1.202 23.266 4.777 1 98.88 68 PHE B N 1
ATOM 2249 C CA . PHE B 1 68 ? -1.587 22 4.168 1 98.88 68 PHE B CA 1
ATOM 2250 C C . PHE B 1 68 ? -3.102 21.906 4.023 1 98.88 68 PHE B C 1
ATOM 2252 O O . PHE B 1 68 ? -3.604 21.391 3.027 1 98.88 68 PHE B O 1
ATOM 2259 N N . TYR B 1 69 ? -3.787 22.375 5.07 1 98.75 69 TYR B N 1
ATOM 2260 C CA . TYR B 1 69 ? -5.246 22.391 5.043 1 98.75 69 TYR B CA 1
ATOM 2261 C C . TYR B 1 69 ? -5.762 23.062 3.777 1 98.75 69 TYR B C 1
ATOM 2263 O O . TYR B 1 69 ? -6.641 22.516 3.098 1 98.75 69 TYR B O 1
ATOM 2271 N N . GLU B 1 70 ? -5.203 24.141 3.428 1 98.44 70 GLU B N 1
ATOM 2272 C CA . GLU B 1 70 ? -5.602 24.875 2.229 1 98.44 70 GLU B CA 1
ATOM 2273 C C . GLU B 1 70 ? -5.215 24.109 0.964 1 98.44 70 GLU B C 1
ATOM 2275 O O . GLU B 1 70 ? -5.949 24.141 -0.026 1 98.44 70 GLU B O 1
ATOM 2280 N N . ALA B 1 71 ? -4.094 23.422 0.992 1 98.56 71 ALA B N 1
ATOM 2281 C CA . ALA B 1 71 ? -3.586 22.688 -0.16 1 98.56 71 ALA B CA 1
ATOM 2282 C C . ALA B 1 71 ? -4.367 21.391 -0.367 1 98.56 71 ALA B C 1
ATOM 2284 O O . ALA B 1 71 ? -4.273 20.766 -1.426 1 98.56 71 ALA B O 1
ATOM 2285 N N . CYS B 1 72 ? -5.113 20.953 0.653 1 98 72 CYS B N 1
ATOM 2286 C CA . CYS B 1 72 ? -5.793 19.672 0.631 1 98 72 CYS B CA 1
ATOM 2287 C C . CYS B 1 72 ? -7.305 19.844 0.609 1 98 72 CYS B C 1
ATOM 2289 O O . CYS B 1 72 ? -8.031 19.109 1.275 1 98 72 CYS B O 1
ATOM 2291 N N . PHE B 1 73 ? -7.738 20.859 -0.003 1 95.75 73 PHE B N 1
ATOM 2292 C CA . PHE B 1 73 ? -9.156 21.094 -0.245 1 95.75 73 PHE B CA 1
ATOM 2293 C C . PHE B 1 73 ? -9.914 21.234 1.069 1 95.75 73 PHE B C 1
ATOM 2295 O O . PHE B 1 73 ? -11.039 20.734 1.199 1 95.75 73 PHE B O 1
ATOM 2302 N N . SER B 1 74 ? -9.312 21.734 2.107 1 97 74 SER B N 1
ATOM 2303 C CA . SER B 1 74 ? -9.891 22.109 3.393 1 97 74 SER B CA 1
ATOM 2304 C C . SER B 1 74 ? -10.414 20.891 4.137 1 97 74 SER B C 1
ATOM 2306 O O . SER B 1 74 ? -11.492 20.938 4.734 1 97 74 SER B O 1
ATOM 2308 N N . GLN B 1 75 ? -9.703 19.812 4.035 1 96.88 75 GLN B N 1
ATOM 2309 C CA . GLN B 1 75 ? -10.031 18.609 4.812 1 96.88 75 GLN B CA 1
ATOM 2310 C C . GLN B 1 75 ? -9.641 18.797 6.277 1 96.88 75 GLN B C 1
ATOM 2312 O O . GLN B 1 75 ? -8.461 18.953 6.602 1 96.88 75 GLN B O 1
ATOM 2317 N N . GLU B 1 76 ? -10.57 18.656 7.211 1 97.75 76 GLU B N 1
ATOM 2318 C CA . GLU B 1 76 ? -10.391 18.969 8.625 1 97.75 76 GLU B CA 1
ATOM 2319 C C . GLU B 1 76 ? -9.352 18.047 9.258 1 97.75 76 GLU B C 1
ATOM 2321 O O . GLU B 1 76 ? -8.656 18.438 10.195 1 97.75 76 GLU B O 1
ATOM 2326 N N . ASN B 1 77 ? -9.203 16.859 8.758 1 97.88 77 ASN B N 1
ATOM 2327 C CA . ASN B 1 77 ? -8.25 15.938 9.359 1 97.88 77 ASN B CA 1
ATOM 2328 C C . ASN B 1 77 ? -6.82 16.469 9.242 1 97.88 77 ASN B C 1
ATOM 2330 O O . ASN B 1 77 ? -5.973 16.156 10.086 1 97.88 77 ASN B O 1
ATOM 2334 N N . ILE B 1 78 ? -6.578 17.344 8.273 1 98.5 78 ILE B N 1
ATOM 2335 C CA . ILE B 1 78 ? -5.234 17.875 8.062 1 98.5 78 ILE B CA 1
ATOM 2336 C C . ILE B 1 78 ? -4.91 18.906 9.148 1 98.5 78 ILE B C 1
ATOM 2338 O O . ILE B 1 78 ? -3.904 18.766 9.852 1 98.5 78 ILE B O 1
ATOM 2342 N N . ARG B 1 79 ? -5.746 19.859 9.422 1 98.12 79 ARG B N 1
ATOM 2343 C CA . ARG B 1 79 ? -5.379 20.953 10.328 1 98.12 79 ARG B CA 1
ATOM 2344 C C . ARG B 1 79 ? -5.562 20.531 11.781 1 98.12 79 ARG B C 1
ATOM 2346 O O . ARG B 1 79 ? -5.098 21.219 12.695 1 98.12 79 ARG B O 1
ATOM 2353 N N . THR B 1 80 ? -6.285 19.391 12.07 1 98.69 80 THR B N 1
ATOM 2354 C CA . THR B 1 80 ? -6.559 18.984 13.445 1 98.69 80 THR B CA 1
ATOM 2355 C C . THR B 1 80 ? -5.645 17.844 13.859 1 98.69 80 THR B C 1
ATOM 2357 O O . THR B 1 80 ? -5.648 17.422 15.023 1 98.69 80 THR B O 1
ATOM 2360 N N . CYS B 1 81 ? -4.832 17.312 12.938 1 98.81 81 CYS B N 1
ATOM 2361 C CA . CYS B 1 81 ? -4.004 16.156 13.273 1 98.81 81 CYS B CA 1
ATOM 2362 C C . CYS B 1 81 ? -2.85 16.547 14.188 1 98.81 81 CYS B C 1
ATOM 2364 O O . CYS B 1 81 ? -2.535 17.734 14.312 1 98.81 81 CYS B O 1
ATOM 2366 N N . ALA B 1 82 ? -2.322 15.578 14.891 1 98.69 82 ALA B N 1
ATOM 2367 C CA . ALA B 1 82 ? -1.178 15.789 15.773 1 98.69 82 ALA B CA 1
ATOM 2368 C C . ALA B 1 82 ? 0.129 15.805 14.984 1 98.69 82 ALA B C 1
ATOM 2370 O O . ALA B 1 82 ? 1.102 16.438 15.391 1 98.69 82 ALA B O 1
ATOM 2371 N N . ALA B 1 83 ? 0.224 15.047 13.883 1 98.69 83 ALA B N 1
ATOM 2372 C CA . ALA B 1 83 ? 1.345 14.984 12.953 1 98.69 83 ALA B CA 1
ATOM 2373 C C . ALA B 1 83 ? 0.869 14.633 11.547 1 98.69 83 ALA B C 1
ATOM 2375 O O . ALA B 1 83 ? -0.057 13.828 11.383 1 98.69 83 ALA B O 1
ATOM 2376 N N . LEU B 1 84 ? 1.489 15.273 10.562 1 98.88 84 LEU B N 1
ATOM 2377 C CA . LEU B 1 84 ? 1.248 14.938 9.164 1 98.88 84 LEU B CA 1
ATOM 2378 C C . LEU B 1 84 ? 2.496 14.336 8.523 1 98.88 84 LEU B C 1
ATOM 2380 O O . LEU B 1 84 ? 3.551 14.977 8.492 1 98.88 84 LEU B O 1
ATOM 2384 N N . ILE B 1 85 ? 2.369 13.102 8.086 1 98.94 85 ILE B N 1
ATOM 2385 C CA . ILE B 1 85 ? 3.445 12.5 7.305 1 98.94 85 ILE B CA 1
ATOM 2386 C C . ILE B 1 85 ? 3.156 12.656 5.812 1 98.94 85 ILE B C 1
ATOM 2388 O O . ILE B 1 85 ? 2.131 12.188 5.32 1 98.94 85 ILE B O 1
ATOM 2392 N N . THR B 1 86 ? 4.008 13.375 5.145 1 98.94 86 THR B N 1
ATOM 2393 C CA . THR B 1 86 ? 3.984 13.438 3.686 1 98.94 86 THR B CA 1
ATOM 2394 C C . THR B 1 86 ? 4.949 12.422 3.084 1 98.94 86 THR B C 1
ATOM 2396 O O . THR B 1 86 ? 6.148 12.453 3.365 1 98.94 86 THR B O 1
ATOM 2399 N N . ILE B 1 87 ? 4.406 11.539 2.34 1 98.94 87 ILE B N 1
ATOM 2400 C CA . ILE B 1 87 ? 5.211 10.555 1.629 1 98.94 87 ILE B CA 1
ATOM 2401 C C . ILE B 1 87 ? 5.516 11.055 0.219 1 98.94 87 ILE B C 1
ATOM 2403 O O . ILE B 1 87 ? 4.629 11.109 -0.632 1 98.94 87 ILE B O 1
ATOM 2407 N N . ALA B 1 88 ? 6.742 11.391 0.011 1 98.94 88 ALA B N 1
ATOM 2408 C CA . ALA B 1 88 ? 7.184 11.93 -1.273 1 98.94 88 ALA B CA 1
ATOM 2409 C C . ALA B 1 88 ? 8.07 10.93 -2.008 1 98.94 88 ALA B C 1
ATOM 2411 O O . ALA B 1 88 ? 8.734 10.102 -1.381 1 98.94 88 ALA B O 1
ATOM 2412 N N . VAL B 1 89 ? 8.031 10.945 -3.287 1 98.94 89 VAL B N 1
ATOM 2413 C CA . VAL B 1 89 ? 8.875 10.109 -4.145 1 98.94 89 VAL B CA 1
ATOM 2414 C C . VAL B 1 89 ? 9.562 10.984 -5.195 1 98.94 89 VAL B C 1
ATOM 2416 O O . VAL B 1 89 ? 9.211 12.156 -5.367 1 98.94 89 VAL B O 1
ATOM 2419 N N . ARG B 1 90 ? 10.531 10.43 -5.859 1 98.81 90 ARG B N 1
ATOM 2420 C CA . ARG B 1 90 ? 11.227 11.172 -6.906 1 98.81 90 ARG B CA 1
ATOM 2421 C C . ARG B 1 90 ? 10.461 11.094 -8.227 1 98.81 90 ARG B C 1
ATOM 2423 O O . ARG B 1 90 ? 9.594 10.242 -8.398 1 98.81 90 ARG B O 1
ATOM 2430 N N . THR B 1 91 ? 10.805 12.031 -9.148 1 98.56 91 THR B N 1
ATOM 2431 C CA . THR B 1 91 ? 10.242 12 -10.492 1 98.56 91 THR B CA 1
ATOM 2432 C C . THR B 1 91 ? 10.883 10.898 -11.32 1 98.56 91 THR B C 1
ATOM 2434 O O . THR B 1 91 ? 11.867 10.289 -10.906 1 98.56 91 THR B O 1
ATOM 2437 N N . ALA B 1 92 ? 10.32 10.641 -12.516 1 98.38 92 ALA B N 1
ATOM 2438 C CA . ALA B 1 92 ? 10.656 9.516 -13.391 1 98.38 92 ALA B CA 1
ATOM 2439 C C . ALA B 1 92 ? 12.156 9.492 -13.695 1 98.38 92 ALA B C 1
ATOM 2441 O O . ALA B 1 92 ? 12.781 8.43 -13.656 1 98.38 92 ALA B O 1
ATOM 2442 N N . PRO B 1 93 ? 12.828 10.633 -13.906 1 98.31 93 PRO B N 1
ATOM 2443 C CA . PRO B 1 93 ? 14.25 10.594 -14.266 1 98.31 93 PRO B CA 1
ATOM 2444 C C . PRO B 1 93 ? 15.125 10.008 -13.156 1 98.31 93 PRO B C 1
ATOM 2446 O O . PRO B 1 93 ? 16.156 9.398 -13.438 1 98.31 93 PRO B O 1
ATOM 2449 N N . ALA B 1 94 ? 14.68 10.094 -11.969 1 98.75 94 ALA B N 1
ATOM 2450 C CA . ALA B 1 94 ? 15.469 9.602 -10.844 1 98.75 94 ALA B CA 1
ATOM 2451 C C . ALA B 1 94 ? 15.562 8.078 -10.867 1 98.75 94 ALA B C 1
ATOM 2453 O O . ALA B 1 94 ? 16.453 7.496 -10.234 1 98.75 94 ALA B O 1
ATOM 2454 N N . TYR B 1 95 ? 14.688 7.434 -11.609 1 98.81 95 TYR B N 1
ATOM 2455 C CA . TYR B 1 95 ? 14.633 5.977 -11.586 1 98.81 95 TYR B CA 1
ATOM 2456 C C . TYR B 1 95 ? 15.359 5.387 -12.797 1 98.81 95 TYR B C 1
ATOM 2458 O O . TYR B 1 95 ? 15.352 4.172 -13 1 98.81 95 TYR B O 1
ATOM 2466 N N . HIS B 1 96 ? 15.938 6.258 -13.57 1 98.75 96 HIS B N 1
ATOM 2467 C CA . HIS B 1 96 ? 16.797 5.766 -14.641 1 98.75 96 HIS B CA 1
ATOM 2468 C C . HIS B 1 96 ? 17.922 4.887 -14.078 1 98.75 96 HIS B C 1
ATOM 2470 O O . HIS B 1 96 ? 18.5 5.191 -13.031 1 98.75 96 HIS B O 1
ATOM 2476 N N . PRO B 1 97 ? 18.219 3.75 -14.797 1 98.56 97 PRO B N 1
ATOM 2477 C CA . PRO B 1 97 ? 19.219 2.791 -14.297 1 98.56 97 PRO B CA 1
ATOM 2478 C C . PRO B 1 97 ? 20.562 3.441 -13.977 1 98.56 97 PRO B C 1
ATOM 2480 O O . PRO B 1 97 ? 21.281 2.967 -13.094 1 98.56 97 PRO B O 1
ATOM 2483 N N . GLU B 1 98 ? 20.891 4.551 -14.547 1 98.38 98 GLU B N 1
ATOM 2484 C CA . GLU B 1 98 ? 22.203 5.156 -14.359 1 98.38 98 GLU B CA 1
ATOM 2485 C C . GLU B 1 98 ? 22.125 6.379 -13.453 1 98.38 98 GLU B C 1
ATOM 2487 O O . GLU B 1 98 ? 23.109 7.113 -13.297 1 98.38 98 GLU B O 1
ATOM 2492 N N . SER B 1 99 ? 21 6.621 -12.875 1 98.75 99 SER B N 1
ATOM 2493 C CA . SER B 1 99 ? 20.859 7.793 -12.016 1 98.75 99 SER B CA 1
ATOM 2494 C C . SER B 1 99 ? 21.609 7.609 -10.703 1 98.75 99 SER B C 1
ATOM 2496 O O . SER B 1 99 ? 21.891 6.484 -10.289 1 98.75 99 SER B O 1
ATOM 2498 N N . ASP B 1 100 ? 21.906 8.734 -10.016 1 98.44 100 ASP B N 1
ATOM 2499 C CA . ASP B 1 100 ? 22.531 8.695 -8.695 1 98.44 100 ASP B CA 1
ATOM 2500 C C . ASP B 1 100 ? 21.625 8.016 -7.676 1 98.44 100 ASP B C 1
ATOM 2502 O O . ASP B 1 100 ? 2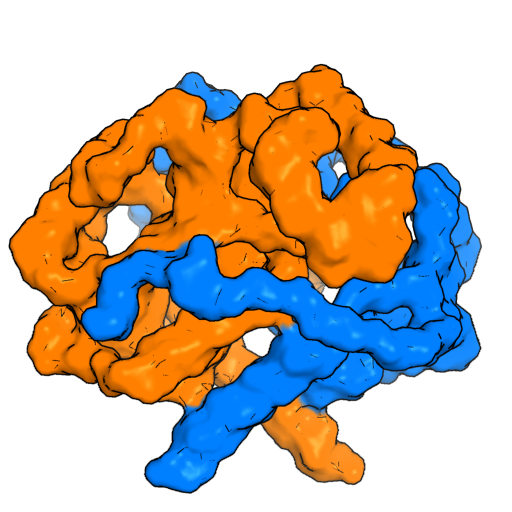2.109 7.305 -6.785 1 98.44 100 ASP B O 1
ATOM 2506 N N . PHE B 1 101 ? 20.375 8.195 -7.836 1 98.62 101 PHE B N 1
ATOM 2507 C CA . PHE B 1 101 ? 19.422 7.602 -6.918 1 98.62 101 PHE B CA 1
ATOM 2508 C C . PHE B 1 101 ? 19.484 6.078 -6.977 1 98.62 101 PHE B C 1
ATOM 2510 O O . PHE B 1 101 ? 19.656 5.422 -5.949 1 98.62 101 PHE B O 1
ATOM 2517 N N . VAL B 1 102 ? 19.344 5.512 -8.164 1 98.81 102 VAL B N 1
ATOM 2518 C CA . VAL B 1 102 ? 19.359 4.066 -8.344 1 98.81 102 VAL B CA 1
ATOM 2519 C C . VAL B 1 102 ? 20.734 3.512 -7.945 1 98.81 102 VAL B C 1
ATOM 2521 O O . VAL B 1 102 ? 20.828 2.492 -7.258 1 98.81 102 VAL B O 1
ATOM 2524 N N . ARG B 1 103 ? 21.781 4.223 -8.273 1 98.44 103 ARG B N 1
ATOM 2525 C CA . ARG B 1 103 ? 23.125 3.77 -7.938 1 98.44 103 ARG B CA 1
ATOM 2526 C C . ARG B 1 103 ? 23.328 3.703 -6.426 1 98.44 103 ARG B C 1
ATOM 2528 O O . ARG B 1 103 ? 23.844 2.713 -5.902 1 98.44 103 ARG B O 1
ATOM 2535 N N . SER B 1 104 ? 22.906 4.73 -5.758 1 98 104 SER B N 1
ATOM 2536 C CA . SER B 1 104 ? 23.062 4.793 -4.309 1 98 104 SER B CA 1
ATOM 2537 C C . SER B 1 104 ? 22.281 3.678 -3.621 1 98 104 SER B C 1
ATOM 2539 O O . SER B 1 104 ? 22.766 3.059 -2.676 1 98 104 SER B O 1
ATOM 2541 N N . ARG B 1 105 ? 21.109 3.352 -4.082 1 98.31 105 ARG B N 1
ATOM 2542 C CA . ARG B 1 105 ? 20.281 2.305 -3.488 1 98.31 105 ARG B CA 1
ATOM 2543 C C . ARG B 1 105 ? 20.828 0.922 -3.818 1 98.31 105 ARG B C 1
ATOM 2545 O O . ARG B 1 105 ? 20.859 0.04 -2.957 1 98.31 105 ARG B O 1
ATOM 2552 N N . ALA B 1 106 ? 21.281 0.764 -5.02 1 97.88 106 ALA B N 1
ATOM 2553 C CA . ALA B 1 106 ? 21.781 -0.522 -5.504 1 97.88 106 ALA B CA 1
ATOM 2554 C C . ALA B 1 106 ? 23.016 -0.961 -4.73 1 97.88 106 ALA B C 1
ATOM 2556 O O . ALA B 1 106 ? 23.219 -2.154 -4.48 1 97.88 106 ALA B O 1
ATOM 2557 N N . GLU B 1 107 ? 23.797 -0.033 -4.266 1 97.25 107 GLU B N 1
ATOM 2558 C CA . GLU B 1 107 ? 25.078 -0.315 -3.623 1 97.25 107 GLU B CA 1
ATOM 2559 C C . GLU B 1 107 ? 24.875 -1.015 -2.281 1 97.25 107 GLU B C 1
ATOM 2561 O O . GLU B 1 107 ? 25.797 -1.652 -1.766 1 97.25 107 GLU B O 1
ATOM 2566 N N . ARG B 1 108 ? 23.688 -0.925 -1.73 1 96.44 108 ARG B N 1
ATOM 2567 C CA . ARG B 1 108 ? 23.406 -1.496 -0.417 1 96.44 108 ARG B CA 1
ATOM 2568 C C . ARG B 1 108 ? 23.281 -3.012 -0.498 1 96.44 108 ARG B C 1
ATOM 2570 O O . ARG B 1 108 ? 23.344 -3.703 0.521 1 96.44 108 ARG B O 1
ATOM 2577 N N . PHE B 1 109 ? 23.109 -3.576 -1.737 1 95.94 109 PHE B N 1
ATOM 2578 C CA . PHE B 1 109 ? 22.781 -4.988 -1.902 1 95.94 109 PHE B CA 1
ATOM 2579 C C . PHE B 1 109 ? 24.031 -5.801 -2.227 1 95.94 109 PHE B C 1
ATOM 2581 O O . PHE B 1 109 ? 25.016 -5.258 -2.734 1 95.94 109 PHE B O 1
ATOM 2588 N N . PRO B 1 110 ? 23.953 -7.086 -1.893 1 93.81 110 PRO B N 1
ATOM 2589 C CA . PRO B 1 110 ? 25.062 -7.953 -2.285 1 93.81 110 PRO B CA 1
ATOM 2590 C C . PRO B 1 110 ? 25.359 -7.895 -3.783 1 93.81 110 PRO B C 1
ATOM 2592 O O . PRO B 1 110 ? 24.438 -7.961 -4.598 1 93.81 110 PRO B O 1
ATOM 2595 N N . GLY B 1 111 ? 26.562 -7.773 -4.207 1 95.81 111 GLY B N 1
ATOM 2596 C CA . GLY B 1 111 ? 26.984 -7.66 -5.598 1 95.81 111 GLY B CA 1
ATOM 2597 C C . GLY B 1 111 ? 26.969 -6.23 -6.105 1 95.81 111 GLY B C 1
ATOM 2598 O O . GLY B 1 111 ? 27.5 -5.949 -7.18 1 95.81 111 GLY B O 1
ATOM 2599 N N . GLY B 1 112 ? 26.328 -5.363 -5.367 1 96.81 112 GLY B N 1
ATOM 2600 C CA . GLY B 1 112 ? 26.359 -3.943 -5.688 1 96.81 112 GLY B CA 1
ATOM 2601 C C . GLY B 1 112 ? 25.609 -3.602 -6.965 1 96.81 112 GLY B C 1
ATOM 2602 O O . GLY B 1 112 ? 24.734 -4.348 -7.398 1 96.81 112 GLY B O 1
ATOM 2603 N N . TYR B 1 113 ? 25.969 -2.389 -7.547 1 97.75 113 TYR B N 1
ATOM 2604 C CA . TYR B 1 113 ? 25.297 -1.808 -8.703 1 97.75 113 TYR B CA 1
ATOM 2605 C C . TYR B 1 113 ? 25.406 -2.725 -9.914 1 97.75 113 TYR B C 1
ATOM 2607 O O . TYR B 1 113 ? 24.406 -2.996 -10.586 1 97.75 113 TYR B O 1
ATOM 2615 N N . PRO B 1 114 ? 26.547 -3.375 -10.203 1 97.44 114 PRO B N 1
ATOM 2616 C CA . PRO B 1 114 ? 26.672 -4.18 -11.422 1 97.44 114 PRO B CA 1
ATOM 2617 C C . PRO B 1 114 ? 25.719 -5.375 -11.438 1 97.44 114 PRO B C 1
ATOM 2619 O O . PRO B 1 114 ? 25.188 -5.727 -12.492 1 97.44 114 PRO B O 1
ATOM 2622 N N . VAL B 1 115 ? 25.547 -5.934 -10.289 1 97.31 115 VAL B N 1
ATOM 2623 C CA . VAL B 1 115 ? 24.656 -7.09 -10.203 1 97.31 115 VAL B CA 1
ATOM 2624 C C . VAL B 1 115 ? 23.203 -6.625 -10.203 1 97.31 115 VAL B C 1
ATOM 2626 O O . VAL B 1 115 ? 22.359 -7.195 -10.906 1 97.31 115 VAL B O 1
ATOM 2629 N N . PHE B 1 116 ? 22.953 -5.57 -9.5 1 97.62 116 PHE B N 1
ATOM 2630 C CA . PHE B 1 116 ? 21.609 -5.008 -9.336 1 97.62 116 PHE B CA 1
ATOM 2631 C C . PHE B 1 116 ? 21.031 -4.602 -10.68 1 97.62 116 PHE B C 1
ATOM 2633 O O . PHE B 1 116 ? 19.859 -4.879 -10.969 1 97.62 116 PHE B O 1
ATOM 2640 N N . ILE B 1 117 ? 21.812 -4.012 -11.594 1 97.62 117 ILE B N 1
ATOM 2641 C CA . ILE B 1 117 ? 21.312 -3.348 -12.789 1 97.62 117 ILE B CA 1
ATOM 2642 C C . ILE B 1 117 ? 20.906 -4.391 -13.836 1 97.62 117 ILE B C 1
ATOM 2644 O O . ILE B 1 117 ? 20.172 -4.09 -14.773 1 97.62 117 ILE B O 1
ATOM 2648 N N . GLU B 1 118 ? 21.406 -5.605 -13.711 1 95.62 118 GLU B N 1
ATOM 2649 C CA . GLU B 1 118 ? 21.125 -6.672 -14.664 1 95.62 118 GLU B CA 1
ATOM 2650 C C . GLU B 1 118 ? 19.625 -6.949 -14.75 1 95.62 118 GLU B C 1
ATOM 2652 O O . GLU B 1 118 ? 19.078 -7.102 -15.844 1 95.62 118 GLU B O 1
ATOM 2657 N N . GLU B 1 119 ? 19 -6.957 -13.617 1 93.88 119 GLU B N 1
ATOM 2658 C CA . GLU B 1 119 ? 17.578 -7.223 -13.562 1 93.88 119 GLU B CA 1
ATOM 2659 C C . GLU B 1 119 ? 16.766 -5.922 -13.625 1 93.88 119 GLU B C 1
ATOM 2661 O O . GLU B 1 119 ? 15.727 -5.863 -14.281 1 93.88 119 GLU B O 1
ATOM 2666 N N . TYR B 1 120 ? 17.297 -4.891 -13.07 1 98.06 120 TYR B N 1
ATOM 2667 C CA . TYR B 1 120 ? 16.562 -3.635 -12.906 1 98.06 120 TYR B CA 1
ATOM 2668 C C . TYR B 1 120 ? 16.344 -2.959 -14.258 1 98.06 120 TYR B C 1
ATOM 2670 O O . TYR B 1 120 ? 15.266 -2.416 -14.516 1 98.06 120 TYR B O 1
ATOM 2678 N N . ARG B 1 121 ? 17.312 -3.004 -15.164 1 98.06 121 ARG B N 1
ATOM 2679 C CA . ARG B 1 121 ? 17.25 -2.26 -16.422 1 98.06 121 ARG B CA 1
ATOM 2680 C C . ARG B 1 121 ? 16.078 -2.713 -17.281 1 98.06 121 ARG B C 1
ATOM 2682 O O . ARG B 1 121 ? 15.336 -1.886 -17.812 1 98.06 121 ARG B O 1
ATOM 2689 N N . SER B 1 122 ? 15.945 -3.979 -17.391 1 96.69 122 SER B N 1
ATOM 2690 C CA . SER B 1 122 ? 14.875 -4.5 -18.219 1 96.69 122 SER B CA 1
ATOM 2691 C C . SER B 1 122 ? 13.5 -4.098 -17.688 1 96.69 122 SER B C 1
ATOM 2693 O O . SER B 1 122 ? 12.594 -3.779 -18.453 1 96.69 122 SER B O 1
ATOM 2695 N N . TYR B 1 123 ? 13.391 -4.09 -16.406 1 96.75 123 TYR B N 1
ATOM 2696 C CA . TYR B 1 123 ? 12.109 -3.711 -15.82 1 96.75 123 TYR B CA 1
ATOM 2697 C C . TYR B 1 123 ? 11.844 -2.221 -16 1 96.75 123 TYR B C 1
ATOM 2699 O O . TYR B 1 123 ? 10.727 -1.82 -16.344 1 96.75 123 TYR B O 1
ATOM 2707 N N . TRP B 1 124 ? 12.844 -1.446 -15.797 1 97.94 124 TRP B N 1
ATOM 2708 C CA . TRP B 1 124 ? 12.727 -0.008 -16.016 1 97.94 124 TRP B CA 1
ATOM 2709 C C . TRP B 1 124 ? 12.305 0.298 -17.438 1 97.94 124 TRP B C 1
ATOM 2711 O O . TRP B 1 124 ? 11.453 1.158 -17.672 1 97.94 124 TRP B O 1
ATOM 2721 N N . GLU B 1 125 ? 12.891 -0.424 -18.406 1 97.19 125 GLU B N 1
ATOM 2722 C CA . GLU B 1 125 ? 12.523 -0.246 -19.812 1 97.19 125 GLU B CA 1
ATOM 2723 C C . GLU B 1 125 ? 11.055 -0.587 -20.047 1 97.19 125 GLU B C 1
ATOM 2725 O O . GLU B 1 125 ? 10.359 0.119 -20.781 1 97.19 125 GLU B O 1
ATOM 2730 N N . PHE B 1 126 ? 10.719 -1.604 -19.422 1 94.75 126 PHE B N 1
ATOM 2731 C CA . PHE B 1 126 ? 9.328 -2.025 -19.516 1 94.75 126 PHE B CA 1
ATOM 2732 C C . PHE B 1 126 ? 8.398 -0.935 -18.984 1 94.75 126 PHE B C 1
ATOM 2734 O O . PHE B 1 126 ? 7.426 -0.566 -19.656 1 94.75 126 PHE B O 1
ATOM 2741 N N . LEU B 1 127 ? 8.664 -0.343 -17.828 1 96.19 127 LEU B N 1
ATOM 2742 C CA . LEU B 1 127 ? 7.871 0.714 -17.219 1 96.19 127 LEU B CA 1
ATOM 2743 C C . LEU B 1 127 ? 7.867 1.968 -18.078 1 96.19 127 LEU B C 1
ATOM 2745 O O . LEU B 1 127 ? 6.84 2.635 -18.219 1 96.19 127 LEU B O 1
ATOM 2749 N N . THR B 1 128 ? 9.016 2.252 -18.609 1 96.5 128 THR B N 1
ATOM 2750 C CA . THR B 1 128 ? 9.172 3.463 -19.406 1 96.5 128 THR B CA 1
ATOM 2751 C C . THR B 1 128 ? 8.344 3.379 -20.688 1 96.5 128 THR B C 1
ATOM 2753 O O . THR B 1 128 ? 7.715 4.359 -21.094 1 96.5 128 THR B O 1
ATOM 2756 N N . GLN B 1 129 ? 8.336 2.223 -21.297 1 95.19 129 GLN B N 1
ATOM 2757 C CA . GLN B 1 129 ? 7.59 2.021 -22.531 1 95.19 129 GLN B CA 1
ATOM 2758 C C . GLN B 1 129 ? 6.094 2.227 -22.297 1 95.19 129 GLN B C 1
ATOM 2760 O O . GLN B 1 129 ? 5.387 2.703 -23.203 1 95.19 129 GLN B O 1
ATOM 2765 N N . SER B 1 130 ? 5.68 1.982 -21.109 1 92.38 130 SER B N 1
ATOM 2766 C CA . SER B 1 130 ? 4.258 2.098 -20.812 1 92.38 130 SER B CA 1
ATOM 2767 C C . SER B 1 130 ? 3.938 3.434 -20.156 1 92.38 130 SER B C 1
ATOM 2769 O O . SER B 1 130 ? 2.777 3.719 -19.844 1 92.38 130 SER B O 1
ATOM 2771 N N . GLY B 1 131 ? 4.965 4.262 -19.938 1 94.12 131 GLY B N 1
ATOM 2772 C CA . GLY B 1 131 ? 4.762 5.539 -19.266 1 94.12 131 GLY B CA 1
ATOM 2773 C C . GLY B 1 131 ? 4.348 5.395 -17.812 1 94.12 131 GLY B C 1
ATOM 2774 O O . GLY B 1 131 ? 3.633 6.242 -17.281 1 94.12 131 GLY B O 1
ATOM 2775 N N . ALA B 1 132 ? 4.758 4.324 -17.156 1 96.06 132 ALA B N 1
ATOM 2776 C CA . ALA B 1 132 ? 4.188 3.963 -15.867 1 96.06 132 ALA B CA 1
ATOM 2777 C C . ALA B 1 132 ? 5.176 4.234 -14.734 1 96.06 132 ALA B C 1
ATOM 2779 O O . ALA B 1 132 ? 4.902 3.916 -13.57 1 96.06 132 ALA B O 1
ATOM 2780 N N . VAL B 1 133 ? 6.324 4.941 -14.969 1 98.06 133 VAL B N 1
ATOM 2781 C CA . VAL B 1 133 ? 7.406 5.043 -13.992 1 98.06 133 VAL B CA 1
ATOM 2782 C C . VAL B 1 133 ? 6.941 5.848 -12.781 1 98.06 133 VAL B C 1
ATOM 2784 O O . VAL B 1 133 ? 7.148 5.434 -11.641 1 98.06 133 VAL B O 1
ATOM 2787 N N . GLU B 1 134 ? 6.285 6.93 -13.008 1 97.06 134 GLU B N 1
ATOM 2788 C CA . GLU B 1 134 ? 5.875 7.77 -11.891 1 97.06 134 GLU B CA 1
ATOM 2789 C C . GLU B 1 134 ? 4.77 7.098 -11.07 1 97.06 134 GLU B C 1
ATOM 2791 O O . GLU B 1 134 ? 4.781 7.148 -9.844 1 97.06 134 GLU B O 1
ATOM 2796 N N . ALA B 1 135 ? 3.791 6.516 -11.805 1 97.62 135 ALA B N 1
ATOM 2797 C CA . ALA B 1 135 ? 2.738 5.781 -11.109 1 97.62 135 ALA B CA 1
ATOM 2798 C C . ALA B 1 135 ? 3.322 4.641 -10.273 1 97.62 135 ALA B C 1
ATOM 2800 O O . ALA B 1 135 ? 2.893 4.402 -9.148 1 97.62 135 ALA B O 1
ATOM 2801 N N . TRP B 1 136 ? 4.301 3.973 -10.859 1 98.62 136 TRP B N 1
ATOM 2802 C CA . TRP B 1 136 ? 5.02 2.906 -10.172 1 98.62 136 TRP B CA 1
ATOM 2803 C C . TRP B 1 136 ? 5.703 3.432 -8.914 1 98.62 136 TRP B C 1
ATOM 2805 O O . TRP B 1 136 ? 5.57 2.846 -7.84 1 98.62 136 TRP B O 1
ATOM 2815 N N . ALA B 1 137 ? 6.34 4.535 -9.008 1 98.75 137 ALA B N 1
ATOM 2816 C CA . ALA B 1 137 ? 7.043 5.129 -7.871 1 98.75 137 ALA B CA 1
ATOM 2817 C C . ALA B 1 137 ? 6.07 5.52 -6.762 1 98.75 137 ALA B C 1
ATOM 2819 O O . ALA B 1 137 ? 6.289 5.195 -5.594 1 98.75 137 ALA B O 1
ATOM 2820 N N . ARG B 1 138 ? 4.961 6.145 -7.105 1 98.69 138 ARG B N 1
ATOM 2821 C CA . ARG B 1 138 ? 3.965 6.594 -6.137 1 98.69 138 ARG B CA 1
ATOM 2822 C C . ARG B 1 138 ? 3.336 5.41 -5.41 1 98.69 138 ARG B C 1
ATOM 2824 O O . ARG B 1 138 ? 3.096 5.477 -4.203 1 98.69 138 ARG B O 1
ATOM 2831 N N . SER B 1 139 ? 3.117 4.32 -6.152 1 98.81 139 SER B N 1
ATOM 2832 C CA . SER B 1 139 ? 2.402 3.18 -5.59 1 98.81 139 SER B CA 1
ATOM 2833 C C . SER B 1 139 ? 3.193 2.531 -4.457 1 98.81 139 SER B C 1
ATOM 2835 O O . SER B 1 139 ? 2.611 1.926 -3.557 1 98.81 139 SER B O 1
ATOM 2837 N N . GLN B 1 140 ? 4.531 2.676 -4.492 1 98.88 140 GLN B N 1
ATOM 2838 C CA . GLN B 1 140 ? 5.34 2.1 -3.424 1 98.88 140 GLN B CA 1
ATOM 2839 C C . GLN B 1 140 ? 5.055 2.775 -2.088 1 98.88 140 GLN B C 1
ATOM 2841 O O . GLN B 1 140 ? 5.121 2.137 -1.035 1 98.88 140 GLN B O 1
ATOM 2846 N N . GLY B 1 141 ? 4.719 4.051 -2.131 1 98.88 141 GLY B N 1
ATOM 2847 C CA . GLY B 1 141 ? 4.371 4.777 -0.919 1 98.88 141 GLY B CA 1
ATOM 2848 C C . GLY B 1 141 ? 3.115 4.25 -0.249 1 98.88 141 GLY B C 1
ATOM 2849 O O . GLY B 1 141 ? 2.926 4.43 0.956 1 98.88 141 GLY B O 1
ATOM 2850 N N . TYR B 1 142 ? 2.232 3.629 -1.038 1 98.94 142 TYR B N 1
ATOM 2851 C CA . TYR B 1 142 ? 0.999 3.07 -0.498 1 98.94 142 TYR B CA 1
ATOM 2852 C C . TYR B 1 142 ? 1.29 1.893 0.424 1 98.94 142 TYR B C 1
ATOM 2854 O O . TYR B 1 142 ? 0.613 1.706 1.438 1 98.94 142 TYR B O 1
ATOM 2862 N N . ILE B 1 143 ? 2.312 1.12 0.098 1 98.94 143 ILE B N 1
ATOM 2863 C CA . ILE B 1 143 ? 2.713 0.008 0.953 1 98.94 143 ILE B CA 1
ATOM 2864 C C . ILE B 1 143 ? 3.223 0.542 2.289 1 98.94 143 ILE B C 1
ATOM 2866 O O . ILE B 1 143 ? 2.82 0.062 3.352 1 98.94 143 ILE B O 1
ATOM 2870 N N . ALA B 1 144 ? 4.07 1.566 2.203 1 98.94 144 ALA B N 1
ATOM 2871 C CA . ALA B 1 144 ? 4.598 2.184 3.416 1 98.94 144 ALA B CA 1
ATOM 2872 C C . ALA B 1 144 ? 3.477 2.766 4.273 1 98.94 144 ALA B C 1
ATOM 2874 O O . ALA B 1 144 ? 3.465 2.592 5.492 1 98.94 144 ALA B O 1
ATOM 2875 N N . ALA B 1 145 ? 2.555 3.406 3.629 1 98.94 145 ALA B N 1
ATOM 2876 C CA . ALA B 1 145 ? 1.423 4 4.336 1 98.94 145 ALA B CA 1
ATOM 2877 C C . ALA B 1 145 ? 0.597 2.932 5.047 1 98.94 145 ALA B C 1
ATOM 2879 O O . ALA B 1 145 ? 0.16 3.129 6.184 1 98.94 145 ALA B O 1
ATOM 2880 N N . ALA B 1 146 ? 0.37 1.827 4.352 1 98.94 146 ALA B N 1
ATOM 2881 C CA . ALA B 1 146 ? -0.409 0.742 4.941 1 98.94 146 ALA B CA 1
ATOM 2882 C C . ALA B 1 146 ? 0.257 0.214 6.211 1 98.94 146 ALA B C 1
ATOM 2884 O O . ALA B 1 146 ? -0.41 -0.003 7.223 1 98.94 146 ALA B O 1
ATOM 2885 N N . ASN B 1 147 ? 1.561 0.023 6.16 1 98.94 147 ASN B N 1
ATOM 2886 C CA . ASN B 1 147 ? 2.299 -0.406 7.344 1 98.94 147 ASN B CA 1
ATOM 2887 C C . ASN B 1 147 ? 2.184 0.61 8.477 1 98.94 147 ASN B C 1
ATOM 2889 O O . ASN B 1 147 ? 1.957 0.238 9.633 1 98.94 147 ASN B O 1
ATOM 2893 N N . MET B 1 148 ? 2.303 1.867 8.141 1 98.94 148 MET B N 1
ATOM 2894 C CA . MET B 1 148 ? 2.225 2.924 9.141 1 98.94 148 MET B CA 1
ATOM 2895 C C . MET B 1 148 ? 0.838 2.969 9.781 1 98.94 148 MET B C 1
ATOM 2897 O O . MET B 1 148 ? 0.713 3.123 10.992 1 98.94 148 MET B O 1
ATOM 2901 N N . MET B 1 149 ? -0.174 2.807 8.969 1 98.94 149 MET B N 1
ATOM 2902 C CA . MET B 1 149 ? -1.539 2.846 9.484 1 98.94 149 MET B CA 1
ATOM 2903 C C . MET B 1 149 ? -1.81 1.66 10.406 1 98.94 149 MET B C 1
ATOM 2905 O O . MET B 1 149 ? -2.463 1.808 11.438 1 98.94 149 MET B O 1
ATOM 2909 N N . THR B 1 150 ? -1.305 0.502 10.055 1 98.81 150 THR B N 1
ATOM 2910 C CA . THR B 1 150 ? -1.465 -0.675 10.898 1 98.81 150 THR B CA 1
ATOM 2911 C C . THR B 1 150 ? -0.758 -0.478 12.234 1 98.81 150 THR B C 1
ATOM 2913 O O . THR B 1 150 ? -1.326 -0.765 13.289 1 98.81 150 THR B O 1
ATOM 2916 N N . MET B 1 151 ? 0.459 0.063 12.211 1 98.88 151 MET B N 1
ATOM 2917 C CA . MET B 1 151 ? 1.201 0.347 13.438 1 98.88 151 MET B CA 1
ATOM 2918 C C . MET B 1 151 ? 0.473 1.383 14.289 1 98.88 151 MET B C 1
ATOM 2920 O O . MET B 1 151 ? 0.303 1.193 15.492 1 98.88 151 MET B O 1
ATOM 2924 N N . ALA B 1 152 ? 0.001 2.461 13.672 1 98.81 152 ALA B N 1
ATOM 2925 C CA . ALA B 1 152 ? -0.723 3.506 14.391 1 98.81 152 ALA B CA 1
ATOM 2926 C C . ALA B 1 152 ? -1.944 2.936 15.109 1 98.81 152 ALA B C 1
ATOM 2928 O O . ALA B 1 152 ? -2.156 3.199 16.297 1 98.81 152 ALA B O 1
ATOM 2929 N N . ALA B 1 153 ? -2.701 2.123 14.414 1 98.44 153 ALA B N 1
ATOM 2930 C CA . ALA B 1 153 ? -3.912 1.532 14.977 1 98.44 153 ALA B CA 1
ATOM 2931 C C . ALA B 1 153 ? -3.584 0.672 16.188 1 98.44 153 ALA B C 1
ATOM 2933 O O . ALA B 1 153 ? -4.324 0.675 17.188 1 98.44 153 ALA B O 1
ATOM 2934 N N . SER B 1 154 ? -2.471 -0.042 16.125 1 98 154 SER B N 1
ATOM 2935 C CA . SER B 1 154 ? -2.072 -0.896 17.234 1 98 154 SER B CA 1
ATOM 2936 C C . SER B 1 154 ? -1.725 -0.068 18.469 1 98 154 SER B C 1
ATOM 2938 O O . SER B 1 154 ? -1.804 -0.562 19.594 1 98 154 SER B O 1
ATOM 2940 N N . LEU B 1 155 ? -1.374 1.224 18.25 1 98.25 155 LEU B N 1
ATOM 2941 C CA . LEU B 1 155 ? -0.97 2.129 19.312 1 98.25 155 LEU B CA 1
ATOM 2942 C C . LEU B 1 155 ? -2.148 2.971 19.797 1 98.25 155 LEU B C 1
ATOM 2944 O O . LEU B 1 155 ? -1.986 3.857 20.641 1 98.25 155 LEU B O 1
ATOM 2948 N N . GLY B 1 156 ? -3.322 2.721 19.219 1 97.5 156 GLY B N 1
ATOM 2949 C CA . GLY B 1 156 ? -4.492 3.518 19.562 1 97.5 156 GLY B CA 1
ATOM 2950 C C . GLY B 1 156 ? -4.48 4.891 18.906 1 97.5 156 GLY B C 1
ATOM 2951 O O . GLY B 1 156 ? -5.184 5.797 19.359 1 97.5 156 GLY B O 1
ATOM 2952 N N . ILE B 1 157 ? -3.643 5.078 17.922 1 98.69 157 ILE B N 1
ATOM 2953 C CA . ILE B 1 157 ? -3.537 6.328 17.188 1 98.69 157 ILE B CA 1
ATOM 2954 C C . ILE B 1 157 ? -4.332 6.219 15.883 1 98.69 157 ILE B C 1
ATOM 2956 O O . ILE B 1 157 ? -4.25 5.207 15.18 1 98.69 157 ILE B O 1
ATOM 2960 N N . ASP B 1 158 ? -5.145 7.234 15.57 1 98.75 158 ASP B N 1
ATOM 2961 C CA . ASP B 1 158 ? -5.965 7.254 14.367 1 98.75 158 ASP B CA 1
ATOM 2962 C C . ASP B 1 158 ? -5.207 7.867 13.195 1 98.75 158 ASP B C 1
ATOM 2964 O O . ASP B 1 158 ? -4.195 8.547 13.391 1 98.75 158 ASP B O 1
ATOM 2968 N N . SER B 1 159 ? -5.68 7.562 12.008 1 98.81 159 SER B N 1
ATOM 2969 C CA . SER B 1 159 ? -5.023 8.016 10.781 1 98.81 159 SER B CA 1
ATOM 2970 C C . SER B 1 159 ? -6.02 8.148 9.641 1 98.81 159 SER B C 1
ATOM 2972 O O . SER B 1 159 ? -7.191 7.797 9.781 1 98.81 159 SER B O 1
ATOM 2974 N N . CYS B 1 160 ? -5.562 8.711 8.555 1 98.75 160 CYS B N 1
ATOM 2975 C CA . CYS B 1 160 ? -6.285 8.789 7.289 1 98.75 160 CYS B CA 1
ATOM 2976 C C . CYS B 1 160 ? -5.32 8.914 6.117 1 98.75 160 CYS B C 1
ATOM 2978 O O . CYS B 1 160 ? -4.438 9.773 6.121 1 98.75 160 CYS B O 1
ATOM 2980 N N . ALA B 1 161 ? -5.461 8.047 5.129 1 98.81 161 ALA B N 1
ATOM 2981 C CA . ALA B 1 161 ? -4.711 8.242 3.887 1 98.81 161 ALA B CA 1
ATOM 2982 C C . ALA B 1 161 ? -5.367 9.297 3.008 1 98.81 161 ALA B C 1
ATOM 2984 O O . ALA B 1 161 ? -6.562 9.211 2.705 1 98.81 161 ALA B O 1
ATOM 2985 N N . ILE B 1 162 ? -4.605 10.305 2.6 1 98.69 162 ILE B N 1
ATOM 2986 C CA . ILE B 1 162 ? -5.16 11.43 1.852 1 98.69 162 ILE B CA 1
ATOM 2987 C C . ILE B 1 162 ? -4.547 11.469 0.454 1 98.69 162 ILE B C 1
ATOM 2989 O O . ILE B 1 162 ? -3.322 11.555 0.31 1 98.69 162 ILE B O 1
ATOM 2993 N N . GLU B 1 163 ? -5.391 11.383 -0.524 1 98.06 163 GLU B N 1
ATOM 2994 C CA . GLU B 1 163 ? -4.992 11.539 -1.92 1 98.06 163 GLU B CA 1
ATOM 2995 C C . GLU B 1 163 ? -5.465 12.875 -2.484 1 98.06 163 GLU B C 1
ATOM 2997 O O . GLU B 1 163 ? -5.008 13.305 -3.545 1 98.06 163 GLU B O 1
ATOM 3002 N N . GLY B 1 164 ? -6.422 13.547 -1.77 1 96.81 164 GLY B N 1
ATOM 3003 C CA . GLY B 1 164 ? -6.996 14.797 -2.225 1 96.81 164 GLY B CA 1
ATOM 3004 C C . GLY B 1 164 ? -6.145 16 -1.869 1 96.81 164 GLY B C 1
ATOM 3005 O O . GLY B 1 164 ? -6.359 16.641 -0.834 1 96.81 164 GLY B O 1
ATOM 3006 N N . TYR B 1 165 ? -5.227 16.297 -2.723 1 97.5 165 TYR B N 1
ATOM 3007 C CA . TYR B 1 165 ? -4.352 17.438 -2.514 1 97.5 165 TYR B CA 1
ATOM 3008 C C . TYR B 1 165 ? -3.941 18.062 -3.842 1 97.5 165 TYR B C 1
ATOM 3010 O O . TYR B 1 165 ? -3.949 17.391 -4.879 1 97.5 165 TYR B O 1
ATOM 3018 N N . LYS B 1 166 ? -3.635 19.344 -3.812 1 97.12 166 LYS B N 1
ATOM 3019 C CA . LYS B 1 166 ? -2.932 20.031 -4.891 1 97.12 166 LYS B CA 1
ATOM 3020 C C . LYS B 1 166 ? -1.424 19.828 -4.785 1 97.12 166 LYS B C 1
ATOM 3022 O O . LYS B 1 166 ? -0.765 20.453 -3.949 1 97.12 166 LYS B O 1
ATOM 3027 N N . GLU B 1 167 ? -0.931 19.047 -5.684 1 97.88 167 GLU B N 1
ATOM 3028 C CA . GLU B 1 167 ? 0.442 18.562 -5.543 1 97.88 167 GLU B CA 1
ATOM 3029 C C . GLU B 1 167 ? 1.431 19.734 -5.539 1 97.88 167 GLU B C 1
ATOM 3031 O O . GLU B 1 167 ? 2.344 19.781 -4.711 1 97.88 167 GLU B O 1
ATOM 3036 N N . GLU B 1 168 ? 1.281 20.672 -6.426 1 98 168 GLU B N 1
ATOM 3037 C CA . GLU B 1 168 ? 2.191 21.797 -6.504 1 98 168 GLU B CA 1
ATOM 3038 C C . GLU B 1 168 ? 2.205 22.594 -5.199 1 98 168 GLU B C 1
ATOM 3040 O O . GLU B 1 168 ? 3.262 23.031 -4.746 1 98 168 GLU B O 1
ATOM 3045 N N . ALA B 1 169 ? 1.023 22.75 -4.602 1 98.69 169 ALA B N 1
ATOM 3046 C CA . ALA B 1 169 ? 0.918 23.484 -3.34 1 98.69 169 ALA B CA 1
ATOM 3047 C C . ALA B 1 169 ? 1.614 22.719 -2.213 1 98.69 169 ALA B C 1
ATOM 3049 O O . ALA B 1 169 ? 2.334 23.328 -1.408 1 98.69 169 ALA B O 1
ATOM 3050 N N . VAL B 1 170 ? 1.473 21.406 -2.162 1 98.88 170 VAL B N 1
ATOM 3051 C CA . VAL B 1 170 ? 2.104 20.594 -1.133 1 98.88 170 VAL B CA 1
ATOM 3052 C C . VAL B 1 170 ? 3.621 20.656 -1.277 1 98.88 170 VAL B C 1
ATOM 3054 O O . VAL B 1 170 ? 4.34 20.844 -0.291 1 98.88 170 VAL B O 1
ATOM 3057 N N . LEU B 1 171 ? 4.078 20.516 -2.512 1 98.88 171 LEU B N 1
ATOM 3058 C CA . LEU B 1 171 ? 5.512 20.578 -2.775 1 98.88 171 LEU B CA 1
ATOM 3059 C C . LEU B 1 171 ? 6.074 21.938 -2.352 1 98.88 171 LEU B C 1
ATOM 3061 O O . LEU B 1 171 ? 7.16 22.016 -1.772 1 98.88 171 LEU B O 1
ATOM 3065 N N . ALA B 1 172 ? 5.324 22.984 -2.58 1 98.75 172 ALA B N 1
ATOM 3066 C CA . ALA B 1 172 ? 5.758 24.344 -2.223 1 98.75 172 ALA B CA 1
ATOM 3067 C C . ALA B 1 172 ? 5.871 24.5 -0.709 1 98.75 172 ALA B C 1
ATOM 3069 O O . ALA B 1 172 ? 6.828 25.094 -0.21 1 98.75 172 ALA B O 1
ATOM 3070 N N . ILE B 1 173 ? 4.93 23.953 0.041 1 98.81 173 ILE B N 1
ATOM 3071 C CA . ILE B 1 173 ? 4.941 24.031 1.497 1 98.81 173 ILE B CA 1
ATOM 3072 C C . ILE B 1 173 ? 6.219 23.391 2.039 1 98.81 173 ILE B C 1
ATOM 3074 O O . ILE B 1 173 ? 6.805 23.875 3.004 1 98.81 173 ILE B O 1
ATOM 3078 N N . LEU B 1 174 ? 6.707 22.328 1.362 1 98.69 174 LEU B N 1
ATOM 3079 C CA . LEU B 1 174 ? 7.852 21.547 1.834 1 98.69 174 LEU B CA 1
ATOM 3080 C C . LEU B 1 174 ? 9.141 22.031 1.177 1 98.69 174 LEU B C 1
ATOM 3082 O O . LEU B 1 174 ? 10.211 21.484 1.415 1 98.69 174 LEU B O 1
ATOM 3086 N N . ASP B 1 175 ? 9.039 22.969 0.32 1 98.44 175 ASP B N 1
ATOM 3087 C CA . ASP B 1 175 ? 10.172 23.5 -0.426 1 98.44 175 ASP B CA 1
ATOM 3088 C C . ASP B 1 175 ? 10.836 2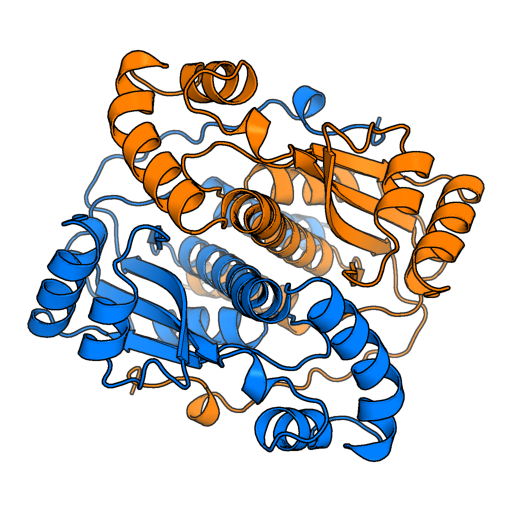2.406 -1.263 1 98.44 175 ASP B C 1
ATOM 3090 O O . ASP B 1 175 ? 12.062 22.266 -1.242 1 98.44 175 ASP B O 1
ATOM 3094 N N . LEU B 1 176 ? 10.008 21.578 -1.873 1 98.69 176 LEU B N 1
ATOM 3095 C CA . LEU B 1 176 ? 10.484 20.547 -2.789 1 98.69 176 LEU B CA 1
ATOM 3096 C C . LEU B 1 176 ? 10.281 20.984 -4.238 1 98.69 176 LEU B C 1
ATOM 3098 O O . LEU B 1 176 ? 9.164 21.281 -4.648 1 98.69 176 LEU B O 1
ATOM 3102 N N . PRO B 1 177 ? 11.336 21 -5.004 1 98.5 177 PRO B N 1
ATOM 3103 C CA . PRO B 1 177 ? 11.164 21.375 -6.41 1 98.5 177 PRO B CA 1
ATOM 3104 C C . PRO B 1 177 ? 10.305 20.375 -7.191 1 98.5 177 PRO B C 1
ATOM 3106 O O . PRO B 1 177 ? 10.57 19.172 -7.168 1 98.5 177 PRO B O 1
ATOM 3109 N N . ARG B 1 178 ? 9.367 20.891 -7.914 1 97.44 178 ARG B N 1
ATOM 3110 C CA . ARG B 1 178 ? 8.43 20.078 -8.688 1 97.44 178 ARG B CA 1
ATOM 3111 C C . ARG B 1 178 ? 9.164 19.234 -9.719 1 97.44 178 ARG B C 1
ATOM 3113 O O . ARG B 1 178 ? 8.734 18.125 -10.047 1 97.44 178 ARG B O 1
ATOM 3120 N N . ARG B 1 179 ? 10.289 19.625 -10.18 1 98 179 ARG B N 1
ATOM 3121 C CA . ARG B 1 179 ? 11.047 18.922 -11.211 1 98 179 ARG B CA 1
ATOM 3122 C C . ARG B 1 179 ? 11.672 17.656 -10.656 1 98 179 ARG B C 1
ATOM 3124 O O . ARG B 1 179 ? 12.016 16.734 -11.414 1 98 179 ARG B O 1
ATOM 3131 N N . ASP B 1 180 ? 11.711 17.531 -9.266 1 98.56 180 ASP B N 1
ATOM 3132 C CA . ASP B 1 180 ? 12.453 16.406 -8.68 1 98.56 180 ASP B CA 1
ATOM 3133 C C . ASP B 1 180 ? 11.531 15.523 -7.848 1 98.56 180 ASP B C 1
ATOM 3135 O O . ASP B 1 180 ? 11.859 14.367 -7.574 1 98.56 180 ASP B O 1
ATOM 3139 N N . TRP B 1 181 ? 10.406 16.125 -7.504 1 98.81 181 TRP B N 1
ATOM 3140 C CA . TRP B 1 181 ? 9.625 15.43 -6.484 1 98.81 181 TRP B CA 1
ATOM 3141 C C . TRP B 1 181 ? 8.172 15.289 -6.91 1 98.81 181 TRP B C 1
ATOM 3143 O O . TRP B 1 181 ? 7.664 16.109 -7.688 1 98.81 181 TRP B O 1
ATOM 3153 N N . ARG B 1 182 ? 7.547 14.219 -6.441 1 98.69 182 ARG B N 1
ATOM 3154 C CA . ARG B 1 182 ? 6.109 13.977 -6.469 1 98.69 182 ARG B CA 1
ATOM 3155 C C . ARG B 1 182 ? 5.598 13.562 -5.094 1 98.69 182 ARG B C 1
ATOM 3157 O O . ARG B 1 182 ? 6.391 13.266 -4.195 1 98.69 182 ARG B O 1
ATOM 3164 N N . ILE B 1 183 ? 4.34 13.656 -4.926 1 98.81 183 ILE B N 1
ATOM 3165 C CA . ILE B 1 183 ? 3.715 13.242 -3.672 1 98.81 183 ILE B CA 1
ATOM 3166 C C . ILE B 1 183 ? 2.945 11.945 -3.881 1 98.81 183 ILE B C 1
ATOM 3168 O O . ILE B 1 183 ? 2.146 11.828 -4.812 1 98.81 183 ILE B O 1
ATOM 3172 N N . SER B 1 184 ? 3.268 10.93 -3.076 1 98.69 184 SER B N 1
ATOM 3173 C CA . SER B 1 184 ? 2.525 9.68 -3.09 1 98.69 184 SER B CA 1
ATOM 3174 C C . SER B 1 184 ? 1.231 9.789 -2.291 1 98.69 184 SER B C 1
ATOM 3176 O O . SER B 1 184 ? 0.14 9.641 -2.846 1 98.69 184 SER B O 1
ATOM 3178 N N . LEU B 1 185 ? 1.319 10.094 -0.985 1 98.56 185 LEU B N 1
ATOM 3179 C CA . LEU B 1 185 ? 0.203 10.195 -0.052 1 98.56 185 LEU B CA 1
ATOM 3180 C C . LEU B 1 185 ? 0.53 11.164 1.081 1 98.56 185 LEU B C 1
ATOM 3182 O O . LEU B 1 185 ? 1.702 11.398 1.389 1 98.56 185 LEU B O 1
ATOM 3186 N N . LEU B 1 186 ? -0.524 11.742 1.604 1 98.94 186 LEU B N 1
ATOM 3187 C CA . LEU B 1 186 ? -0.45 12.359 2.926 1 98.94 186 LEU B CA 1
ATOM 3188 C C . LEU B 1 186 ? -1.11 11.477 3.977 1 98.94 186 LEU B C 1
ATOM 3190 O O . LEU B 1 186 ? -2.105 10.805 3.693 1 98.94 186 LEU B O 1
ATOM 3194 N N . LEU B 1 187 ? -0.543 11.508 5.188 1 98.94 187 LEU B N 1
ATOM 3195 C CA . LEU B 1 187 ? -1.021 10.633 6.258 1 98.94 187 LEU B CA 1
ATOM 3196 C C . LEU B 1 187 ? -1.127 11.398 7.574 1 98.94 187 LEU B C 1
ATOM 3198 O O . LEU B 1 187 ? -0.2 11.375 8.391 1 98.94 187 LEU B O 1
ATOM 3202 N N . PRO B 1 188 ? -2.246 12.062 7.785 1 98.94 188 PRO B N 1
ATOM 3203 C CA . PRO B 1 188 ? -2.463 12.648 9.109 1 98.94 188 PRO B CA 1
ATOM 3204 C C . PRO B 1 188 ? -2.648 11.602 10.203 1 98.94 188 PRO B C 1
ATOM 3206 O O . PRO B 1 188 ? -3.271 10.562 9.961 1 98.94 188 PRO B O 1
ATOM 3209 N N . LEU B 1 189 ? -2.068 11.875 11.336 1 98.88 189 LEU B N 1
ATOM 3210 C CA . LEU B 1 189 ? -2.113 11.023 12.523 1 98.88 189 LEU B CA 1
ATOM 3211 C C . LEU B 1 189 ? -2.604 11.812 13.734 1 98.88 189 LEU B C 1
ATOM 3213 O O . LEU B 1 189 ? -2.291 12.992 13.883 1 98.88 189 LEU B O 1
ATOM 3217 N N . GLY B 1 190 ? -3.307 11.18 14.578 1 98.81 190 GLY B N 1
ATOM 3218 C CA . GLY B 1 190 ? -3.783 11.781 15.812 1 98.81 190 GLY B CA 1
ATOM 3219 C C . GLY B 1 190 ? -4.824 10.938 16.531 1 98.81 190 GLY B C 1
ATOM 3220 O O . GLY B 1 190 ? -4.934 9.734 16.281 1 98.81 190 GLY B O 1
ATOM 3221 N N . TYR B 1 191 ? -5.48 11.57 17.438 1 98.75 191 TYR B N 1
ATOM 3222 C CA . TYR B 1 191 ? -6.555 10.938 18.188 1 98.75 191 TYR B CA 1
ATOM 3223 C C . TYR B 1 191 ? -7.914 11.484 17.766 1 98.75 191 TYR B C 1
ATOM 3225 O O . TYR B 1 191 ? -8.117 12.703 17.734 1 98.75 191 TYR B O 1
ATOM 3233 N N . ARG B 1 192 ? -8.773 10.609 17.469 1 98.19 192 ARG B N 1
ATOM 3234 C CA . ARG B 1 192 ? -10.047 10.992 16.875 1 98.19 192 ARG B CA 1
ATOM 3235 C C . ARG B 1 192 ? -10.844 11.891 17.812 1 98.19 192 ARG B C 1
ATOM 3237 O O . ARG B 1 192 ? -10.828 11.695 19.031 1 98.19 192 ARG B O 1
ATOM 3244 N N . ASP B 1 193 ? -11.445 12.875 17.25 1 98.06 193 ASP B N 1
ATOM 3245 C CA . ASP B 1 193 ? -12.484 13.695 17.875 1 98.06 193 ASP B CA 1
ATOM 3246 C C . ASP B 1 193 ? -13.82 13.547 17.156 1 98.06 193 ASP B C 1
ATOM 3248 O O . ASP B 1 193 ? -14.391 14.531 16.688 1 98.06 193 ASP B O 1
ATOM 3252 N N . GLU B 1 194 ? -14.273 12.352 16.922 1 97.25 194 GLU B N 1
ATOM 3253 C CA . GLU B 1 194 ? -15.516 11.945 16.281 1 97.25 194 GLU B CA 1
ATOM 3254 C C . GLU B 1 194 ? -15.961 10.57 16.75 1 97.25 194 GLU B C 1
ATOM 3256 O O . GLU B 1 194 ? -15.188 9.828 17.359 1 97.25 194 GLU B O 1
ATOM 3261 N N . PRO B 1 195 ? -17.188 10.289 16.641 1 94.69 195 PRO B N 1
ATOM 3262 C CA . PRO B 1 195 ? -17.641 8.945 17 1 94.69 195 PRO B CA 1
ATOM 3263 C C . PRO B 1 195 ? -16.969 7.852 16.172 1 94.69 195 PRO B C 1
ATOM 3265 O O . PRO B 1 195 ? -16.531 8.109 15.055 1 94.69 195 PRO B O 1
ATOM 3268 N N . ILE B 1 196 ? -16.859 6.715 16.766 1 90.31 196 ILE B N 1
ATOM 3269 C CA . ILE B 1 196 ? -16.328 5.566 16.047 1 90.31 196 ILE B CA 1
ATOM 3270 C C . ILE B 1 196 ? -17.25 5.223 14.875 1 90.31 196 ILE B C 1
ATOM 3272 O O . ILE B 1 196 ? -18.469 5.137 15.039 1 90.31 196 ILE B O 1
ATOM 3276 N N . ARG B 1 197 ? -16.625 5.113 13.805 1 87.88 197 ARG B N 1
ATOM 3277 C CA . ARG B 1 197 ? -17.375 4.777 12.602 1 87.88 197 ARG B CA 1
ATOM 3278 C C . ARG B 1 197 ? -17.359 3.271 12.352 1 87.88 197 ARG B C 1
ATOM 3280 O O . ARG B 1 197 ? -16.344 2.609 12.562 1 87.88 197 ARG B O 1
ATOM 3287 N N . GLU B 1 198 ? -18.516 2.818 11.977 1 89.12 198 GLU B N 1
ATOM 3288 C CA . GLU B 1 198 ? -18.609 1.41 11.609 1 89.12 198 GLU B CA 1
ATOM 3289 C C . GLU B 1 198 ? -17.781 1.106 10.367 1 89.12 198 GLU B C 1
ATOM 3291 O O . GLU B 1 198 ? -17.766 1.895 9.414 1 89.12 198 GLU B O 1
ATOM 3296 N N . LYS B 1 199 ? -17.109 -0.02 10.438 1 95.75 199 LYS B N 1
ATOM 3297 C CA . LYS B 1 199 ? -16.375 -0.466 9.266 1 95.75 199 LYS B CA 1
ATOM 3298 C C . LYS B 1 199 ? -17.297 -1.15 8.258 1 95.75 199 LYS B C 1
ATOM 3300 O O . LYS B 1 199 ? -17.969 -2.125 8.586 1 95.75 199 LYS B O 1
ATOM 3305 N N . ILE B 1 200 ? -17.328 -0.616 7.062 1 96.88 200 ILE B N 1
ATOM 3306 C CA . ILE B 1 200 ? -18.141 -1.142 5.973 1 96.88 200 ILE B CA 1
ATOM 3307 C C . ILE B 1 200 ? -17.25 -1.774 4.914 1 96.88 200 ILE B C 1
ATOM 3309 O O . ILE B 1 200 ? -16.438 -1.088 4.289 1 96.88 200 ILE B O 1
ATOM 3313 N N . ARG B 1 201 ? -17.344 -3.113 4.754 1 98.06 201 ARG B N 1
ATOM 3314 C CA . ARG B 1 201 ? -16.609 -3.875 3.756 1 98.06 201 ARG B CA 1
ATOM 3315 C C . ARG B 1 201 ? -17.531 -4.805 2.979 1 98.06 201 ARG B C 1
ATOM 3317 O O . ARG B 1 201 ? -18.547 -5.266 3.508 1 98.06 201 ARG B O 1
ATOM 3324 N N . MET B 1 202 ? -17.156 -5.027 1.757 1 97.88 202 MET B N 1
ATOM 3325 C CA . MET B 1 202 ? -17.859 -6.023 0.957 1 97.88 202 MET B CA 1
ATOM 3326 C C . MET B 1 202 ? -17.766 -7.406 1.59 1 97.88 202 MET B C 1
ATOM 3328 O O . MET B 1 202 ? -16.734 -7.746 2.182 1 97.88 202 MET B O 1
ATOM 3332 N N . PRO B 1 203 ? -18.844 -8.25 1.467 1 97.19 203 PRO B N 1
ATOM 3333 C CA . PRO B 1 203 ? -18.688 -9.648 1.896 1 97.19 203 PRO B CA 1
ATOM 3334 C C . PRO B 1 203 ? -17.578 -10.383 1.153 1 97.19 203 PRO B C 1
ATOM 3336 O O . PRO B 1 203 ? -17.359 -10.141 -0.037 1 97.19 203 PRO B O 1
ATOM 3339 N N . LYS B 1 204 ? -16.938 -11.281 1.812 1 97 204 LYS B N 1
ATOM 3340 C CA . LYS B 1 204 ? -15.812 -12.023 1.255 1 97 204 LYS B CA 1
ATOM 3341 C C . LYS B 1 204 ? -16.188 -12.68 -0.074 1 97 204 LYS B C 1
ATOM 3343 O O . LYS B 1 204 ? -15.43 -12.594 -1.044 1 97 204 LYS B O 1
ATOM 3348 N N . GLU B 1 205 ? -17.344 -13.188 -0.168 1 96.31 205 GLU B N 1
ATOM 3349 C CA . GLU B 1 205 ? -17.766 -13.961 -1.325 1 96.31 205 GLU B CA 1
ATOM 3350 C C . GLU B 1 205 ? -17.922 -13.078 -2.561 1 96.31 205 GLU B C 1
ATOM 3352 O O . GLU B 1 205 ? -17.891 -13.57 -3.689 1 96.31 205 GLU B O 1
ATOM 3357 N N . SER B 1 206 ? -18.047 -11.797 -2.291 1 97.25 206 SER B N 1
ATOM 3358 C CA . SER B 1 206 ? -18.266 -10.891 -3.408 1 97.25 206 SER B CA 1
ATOM 3359 C C . SER B 1 206 ? -16.953 -10.398 -3.994 1 97.25 206 SER B C 1
ATOM 3361 O O . SER B 1 206 ? -16.922 -9.891 -5.117 1 97.25 206 SER B O 1
ATOM 3363 N N . ILE B 1 207 ? -15.797 -10.594 -3.209 1 98.06 207 ILE B N 1
ATOM 3364 C CA . ILE B 1 207 ? -14.578 -9.969 -3.703 1 98.06 207 ILE B CA 1
ATOM 3365 C C . ILE B 1 207 ? -13.438 -10.984 -3.684 1 98.06 207 ILE B C 1
ATOM 3367 O O . ILE B 1 207 ? -12.289 -10.641 -3.971 1 98.06 207 ILE B O 1
ATOM 3371 N N . ILE B 1 208 ? -13.68 -12.211 -3.332 1 98.5 208 ILE B N 1
ATOM 3372 C CA . ILE B 1 208 ? -12.672 -13.258 -3.32 1 98.5 208 ILE B CA 1
ATOM 3373 C C . ILE B 1 208 ? -13.156 -14.453 -4.145 1 98.5 208 ILE B C 1
ATOM 3375 O O . ILE B 1 208 ? -14.258 -14.953 -3.936 1 98.5 208 ILE B O 1
ATOM 3379 N N . THR B 1 209 ? -12.352 -14.867 -5.059 1 98.31 209 THR B N 1
ATOM 3380 C CA . THR B 1 209 ? -12.633 -16.031 -5.887 1 98.31 209 THR B CA 1
ATOM 3381 C C . THR B 1 209 ? -11.523 -17.078 -5.738 1 98.31 209 THR B C 1
ATOM 3383 O O . THR B 1 209 ? -10.344 -16.734 -5.719 1 98.31 2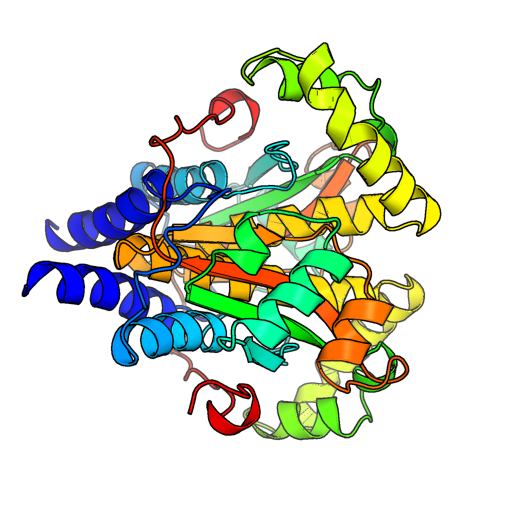09 THR B O 1
ATOM 3386 N N . GLY B 1 210 ? -11.859 -18.375 -5.508 1 94.44 210 GLY B N 1
ATOM 3387 C CA . GLY B 1 210 ? -10.898 -19.453 -5.586 1 94.44 210 GLY B CA 1
ATOM 3388 C C . GLY B 1 210 ? -10.422 -19.938 -4.227 1 94.44 210 GLY B C 1
ATOM 3389 O O . GLY B 1 210 ? -9.453 -20.688 -4.133 1 94.44 210 GLY B O 1
ATOM 3390 N N . TYR B 1 211 ? -10.859 -19.406 -3.166 1 81.88 211 TYR B N 1
ATOM 3391 C CA . TYR B 1 211 ? -10.328 -19.828 -1.877 1 81.88 211 TYR B CA 1
ATOM 3392 C C . TYR B 1 211 ? -11.211 -20.891 -1.25 1 81.88 211 TYR B C 1
ATOM 3394 O O . TYR B 1 211 ? -10.852 -21.484 -0.231 1 81.88 211 TYR B O 1
ATOM 3402 N N . GLN B 1 212 ? -12.398 -21.25 -1.826 1 66.56 212 GLN B N 1
ATOM 3403 C CA . GLN B 1 212 ? -13.227 -22.297 -1.259 1 66.56 212 GLN B CA 1
ATOM 3404 C C . GLN B 1 212 ? -12.633 -23.688 -1.522 1 66.56 212 GLN B C 1
ATOM 3406 O O . GLN B 1 212 ? -11.891 -23.875 -2.486 1 66.56 212 GLN B O 1
#

Secondary structure (DSSP, 8-state):
-HHHHHHHHHHHHHHHH--B-S-B-TTPPPPHHHHHHHHHHHHT---GGG---EEEEEE--HHHHHHHHHHTTT-HHHHH-SEEEEEEEE-GGGGSTTSHHHHHHHTTSTTHHHHHHHHHHHHHHHHHHTT-HHHHHHHHHHHHHHHHHHHHHHTT-EE--B--S-HHHHHHHTT--TTTEEEEEEEEEE-B-SPPPPP----HHHHEES--/--SHHHHHHHHHHHHHH--B-S-B-TTPPPPHHHHHHHHHHHHT---GGG---EEEEEE--HHHHHHHHHHTTT-HHHHH-SEEEEEEEE-GGGGSTTSHHHHHHHTTSTTHHHHHHHHHHHHHHHHHHTT-HHHHHHHHHHHHHHHHHHHHHHTT-EE--B--S-HHHHHHHTT--TTTEEEEEEEEEE-B-SPPPPP----HHHHEES--